Protein AF-A0A934RAM1-F1 (afdb_monomer_lite)

Structure (mmCIF, N/CA/C/O backbone):
data_AF-A0A934RAM1-F1
#
_entry.id   AF-A0A934RAM1-F1
#
loop_
_atom_site.group_PDB
_atom_site.id
_atom_site.type_symbol
_atom_site.label_atom_id
_atom_site.label_alt_id
_atom_site.label_comp_id
_atom_site.label_asym_id
_atom_site.label_entity_id
_atom_site.label_seq_id
_atom_site.pdbx_PDB_ins_code
_atom_site.Cartn_x
_atom_site.Cartn_y
_atom_site.Cartn_z
_atom_site.occupancy
_atom_site.B_iso_or_equiv
_atom_site.auth_seq_id
_atom_site.auth_comp_id
_atom_site.auth_asym_id
_atom_site.auth_atom_id
_atom_site.pdbx_PDB_model_num
ATOM 1 N N . MET A 1 1 ? -44.080 8.598 -22.249 1.00 77.44 1 MET A N 1
ATOM 2 C CA . MET A 1 1 ? -43.408 7.390 -22.767 1.00 77.44 1 MET A CA 1
ATOM 3 C C . MET A 1 1 ? -43.349 6.325 -21.677 1.00 77.44 1 MET A C 1
ATOM 5 O O . MET A 1 1 ? -43.235 6.707 -20.521 1.00 77.44 1 MET A O 1
ATOM 9 N N . LYS A 1 2 ? -43.462 5.027 -21.995 1.00 89.00 2 LYS A N 1
ATOM 10 C CA . LYS A 1 2 ? -43.191 3.955 -21.018 1.00 89.00 2 LYS A CA 1
ATOM 11 C C . LYS A 1 2 ? -41.719 3.557 -21.148 1.00 89.00 2 LYS A C 1
ATOM 13 O O . LYS A 1 2 ? -41.373 2.913 -22.132 1.00 89.00 2 LYS A O 1
ATOM 18 N N . LEU A 1 3 ? -40.881 4.004 -20.212 1.00 95.38 3 LEU A N 1
ATOM 19 C CA . LEU A 1 3 ? -39.508 3.516 -20.063 1.00 95.38 3 LEU A CA 1
ATOM 20 C C . LEU A 1 3 ? -39.521 2.272 -19.183 1.00 95.38 3 LEU A C 1
ATOM 22 O O . LEU A 1 3 ? -40.264 2.210 -18.206 1.00 95.38 3 LEU A O 1
ATOM 26 N N . THR A 1 4 ? -38.695 1.297 -19.530 1.00 96.81 4 THR A N 1
ATOM 27 C CA . THR A 1 4 ? -38.404 0.142 -18.679 1.00 96.81 4 THR A CA 1
ATOM 28 C C . THR A 1 4 ? -37.020 0.302 -18.044 1.00 96.81 4 THR A C 1
ATOM 30 O O . THR A 1 4 ? -36.181 0.994 -18.618 1.00 96.81 4 THR A O 1
ATOM 33 N N . PRO A 1 5 ? -36.731 -0.356 -16.907 1.00 95.56 5 PRO A N 1
ATOM 34 C CA . PRO A 1 5 ? -35.404 -0.329 -16.282 1.00 95.56 5 PRO A CA 1
ATOM 35 C C . PRO A 1 5 ? -34.243 -0.715 -17.213 1.00 95.56 5 PRO A C 1
ATOM 37 O O . PRO A 1 5 ? -33.140 -0.220 -17.022 1.00 95.56 5 PRO A O 1
ATOM 40 N N . GLU A 1 6 ? -34.484 -1.544 -18.232 1.00 94.06 6 GLU A N 1
ATOM 41 C CA . GLU A 1 6 ? -33.468 -1.953 -19.220 1.00 94.06 6 GLU A CA 1
ATOM 42 C C . GLU A 1 6 ? -33.514 -1.154 -20.534 1.00 94.06 6 GLU A C 1
ATOM 44 O O . GLU A 1 6 ? -32.954 -1.569 -21.547 1.00 94.06 6 GLU A O 1
ATOM 49 N N . ASP A 1 7 ? -34.215 -0.017 -20.565 1.00 97.12 7 ASP A N 1
ATOM 50 C CA . ASP A 1 7 ? -34.306 0.781 -21.786 1.00 97.12 7 ASP A CA 1
ATOM 51 C C . ASP A 1 7 ? -32.941 1.424 -22.121 1.00 97.12 7 ASP A C 1
ATOM 53 O O . ASP A 1 7 ? -32.395 2.162 -21.291 1.00 97.12 7 ASP A O 1
ATOM 57 N N . PRO A 1 8 ? -32.390 1.215 -23.335 1.00 96.69 8 PRO A N 1
ATOM 58 C CA . PRO A 1 8 ? -31.089 1.763 -23.731 1.00 96.69 8 PRO A CA 1
ATOM 59 C C . PRO A 1 8 ? -31.047 3.298 -23.732 1.00 96.69 8 PRO A C 1
ATOM 61 O O . PRO A 1 8 ? -29.973 3.892 -23.752 1.00 96.69 8 PRO A O 1
ATOM 64 N N . ARG A 1 9 ? -32.195 3.980 -23.674 1.00 96.88 9 ARG A N 1
ATOM 65 C CA . ARG A 1 9 ? -32.235 5.441 -23.553 1.00 96.88 9 ARG A CA 1
ATOM 66 C C . ARG A 1 9 ? -31.764 5.944 -22.192 1.00 96.88 9 ARG A C 1
ATOM 68 O O . ARG A 1 9 ? -31.358 7.095 -22.106 1.00 96.88 9 ARG A O 1
ATOM 75 N N . LEU A 1 10 ? -31.764 5.111 -21.147 1.00 97.31 10 LEU A N 1
ATOM 76 C CA . LEU A 1 10 ? -31.239 5.500 -19.832 1.00 97.31 10 LEU A CA 1
ATOM 77 C C . LEU A 1 10 ? -29.715 5.684 -19.853 1.00 97.31 10 LEU A C 1
ATOM 79 O O . LEU A 1 10 ? -29.206 6.621 -19.240 1.00 97.31 10 LEU A O 1
ATOM 83 N N . SER A 1 11 ? -28.979 4.847 -20.591 1.00 96.69 11 SER A N 1
ATOM 84 C CA . SER A 1 11 ? -27.534 5.037 -20.767 1.00 96.69 11 SER A CA 1
ATOM 85 C C . SER A 1 11 ? -27.227 6.216 -21.691 1.00 96.69 11 SER A C 1
ATOM 87 O O . SER A 1 11 ? -26.375 7.033 -21.353 1.00 96.69 11 SER A O 1
ATOM 89 N N . ALA A 1 12 ? -27.965 6.369 -22.798 1.00 97.00 12 ALA A N 1
ATOM 90 C CA . ALA A 1 12 ? -27.842 7.531 -23.684 1.00 97.00 12 ALA A CA 1
ATOM 91 C C . ALA A 1 12 ? -28.129 8.854 -22.946 1.00 97.00 12 ALA A C 1
ATOM 93 O O . ALA A 1 12 ? -27.447 9.853 -23.168 1.00 97.00 12 ALA A O 1
ATOM 94 N N . TYR A 1 13 ? -29.097 8.854 -22.021 1.00 97.62 13 TYR A N 1
ATOM 95 C CA . TYR A 1 13 ? -29.382 9.988 -21.141 1.00 97.62 13 TYR A CA 1
ATOM 96 C C . TYR A 1 13 ? -28.170 10.341 -20.266 1.00 97.62 13 TYR A C 1
ATOM 98 O O . TYR A 1 13 ? -27.754 11.496 -20.242 1.00 97.62 13 TYR A O 1
ATOM 106 N N . LEU A 1 14 ? -27.555 9.354 -19.599 1.00 96.12 14 LEU A N 1
ATOM 107 C CA . LEU A 1 14 ? -26.382 9.578 -18.740 1.00 96.12 14 LEU A CA 1
ATOM 108 C C . LEU A 1 14 ? -25.133 10.022 -19.513 1.00 96.12 14 LEU A C 1
ATOM 110 O O . LEU A 1 14 ? -24.312 10.760 -18.973 1.00 96.12 14 LEU A O 1
ATOM 114 N N . LEU A 1 15 ? -24.991 9.586 -20.765 1.00 94.56 15 LEU A N 1
ATOM 115 C CA . LEU A 1 15 ? -23.905 9.994 -21.660 1.00 94.56 15 LEU A CA 1
ATOM 116 C C . LEU A 1 15 ? -24.145 11.366 -22.315 1.00 94.56 15 LEU A C 1
ATOM 118 O O . LEU A 1 15 ? -23.253 11.882 -22.983 1.00 94.56 15 LEU A O 1
ATOM 122 N N . GLY A 1 16 ? -25.323 11.972 -22.124 1.00 95.38 16 GLY A N 1
ATOM 123 C CA . GLY A 1 16 ? -25.682 13.249 -22.745 1.00 95.38 16 GLY A CA 1
ATOM 124 C C . GLY A 1 16 ? -25.934 13.151 -24.254 1.00 95.38 16 GLY A C 1
ATOM 125 O O . GLY A 1 16 ? -25.787 14.140 -24.966 1.00 95.38 16 GLY A O 1
ATOM 126 N N . GLU A 1 17 ? -26.293 11.966 -24.750 1.00 96.75 17 GLU A N 1
ATOM 127 C CA . GLU A 1 17 ? -26.522 11.696 -26.177 1.00 96.75 17 GLU A CA 1
ATOM 128 C C . GLU A 1 17 ? -27.968 11.976 -26.620 1.00 96.75 17 GLU A C 1
ATOM 130 O O . GLU A 1 17 ? -28.249 12.028 -27.819 1.00 96.75 17 GLU A O 1
ATOM 135 N N . LEU A 1 18 ? -28.895 12.157 -25.673 1.00 96.25 18 LEU A N 1
ATOM 136 C CA . LEU A 1 18 ? -30.297 12.453 -25.970 1.00 96.25 18 LEU A CA 1
ATOM 137 C C . LEU A 1 18 ? -30.520 13.925 -26.324 1.00 96.25 18 LEU A C 1
ATOM 139 O O . LEU A 1 18 ? -29.872 14.829 -25.791 1.00 96.25 18 LEU A O 1
ATOM 143 N N . SER A 1 19 ? -31.505 14.180 -27.187 1.00 96.25 19 SER A N 1
ATOM 144 C CA . SER A 1 19 ? -31.991 15.542 -27.408 1.00 96.25 19 SER A CA 1
ATOM 145 C C . SER A 1 19 ? -32.653 16.110 -26.143 1.00 96.25 19 SER A C 1
ATOM 147 O O . SER A 1 19 ? -33.093 15.370 -25.265 1.00 96.25 19 SER A O 1
ATOM 149 N N . ALA A 1 20 ? -32.774 17.439 -26.051 1.00 95.44 20 ALA A N 1
ATOM 150 C CA . ALA A 1 20 ? -33.379 18.094 -24.885 1.00 95.44 20 ALA A CA 1
ATOM 151 C C . ALA A 1 20 ? -34.827 17.636 -24.613 1.00 95.44 20 ALA A C 1
ATOM 153 O O . ALA A 1 20 ? -35.243 17.537 -23.460 1.00 95.44 20 ALA A O 1
ATOM 154 N N . GLU A 1 21 ? -35.590 17.333 -25.667 1.00 95.69 21 GLU A N 1
ATOM 155 C CA . GLU A 1 21 ? -36.968 16.847 -25.549 1.00 95.69 21 GLU A CA 1
ATOM 156 C C . GLU A 1 21 ? -37.016 15.409 -25.007 1.00 95.69 21 GLU A C 1
ATOM 158 O O . GLU A 1 21 ? -37.778 15.123 -24.083 1.00 95.69 21 GLU A O 1
ATOM 163 N N . GLU A 1 22 ? -36.147 14.525 -25.505 1.00 96.25 22 GLU A N 1
ATOM 164 C CA . GLU A 1 22 ? -36.024 13.141 -25.026 1.00 96.25 22 GLU A CA 1
ATOM 165 C C . GLU A 1 22 ? -35.488 13.076 -23.592 1.00 96.25 22 GLU A C 1
ATOM 167 O O . GLU A 1 22 ? -35.983 12.289 -22.785 1.00 96.25 22 GLU A O 1
ATOM 172 N N . ALA A 1 23 ? -34.529 13.934 -23.237 1.00 97.38 23 ALA A N 1
ATOM 173 C CA . ALA A 1 23 ? -34.029 14.041 -21.871 1.00 97.38 23 ALA A CA 1
ATOM 174 C C . ALA A 1 23 ? -35.146 14.451 -20.895 1.00 97.38 23 ALA A C 1
ATOM 176 O O . ALA A 1 23 ? -35.336 13.797 -19.871 1.00 97.38 23 ALA A O 1
ATOM 177 N N . ALA A 1 24 ? -35.971 15.438 -21.265 1.00 96.88 24 ALA A N 1
ATOM 178 C CA . ALA A 1 24 ? -37.132 15.844 -20.471 1.00 96.88 24 ALA A CA 1
ATOM 179 C C . ALA A 1 24 ? -38.217 14.749 -20.374 1.00 96.88 24 ALA A C 1
ATOM 181 O O . ALA A 1 24 ? -39.026 14.729 -19.441 1.00 96.88 24 ALA A O 1
ATOM 182 N N . GLU A 1 25 ? -38.293 13.829 -21.339 1.00 96.81 25 GLU A N 1
ATOM 183 C CA . GLU A 1 25 ? -39.133 12.632 -21.230 1.00 96.81 25 GLU A CA 1
ATOM 184 C C . GLU A 1 25 ? -38.569 11.598 -20.256 1.00 96.81 25 GLU A C 1
ATOM 186 O O . GLU A 1 25 ? -39.345 11.023 -19.485 1.00 96.81 25 GLU A O 1
ATOM 191 N N . VAL A 1 26 ? -37.249 11.393 -20.251 1.00 97.00 26 VAL A N 1
ATOM 192 C CA . VAL A 1 26 ? -36.571 10.535 -19.271 1.00 97.00 26 VAL A CA 1
ATOM 193 C C . VAL A 1 26 ? -36.745 11.092 -17.861 1.00 97.00 26 VAL A C 1
ATOM 195 O O . VAL A 1 26 ? -37.165 10.344 -16.982 1.00 97.00 26 VAL A O 1
ATOM 198 N N . ASP A 1 27 ? -36.566 12.398 -17.655 1.00 97.69 27 ASP A N 1
ATOM 199 C CA . ASP A 1 27 ? -36.774 13.053 -16.355 1.00 97.69 27 ASP A CA 1
ATOM 200 C C . ASP A 1 27 ? -38.189 12.815 -15.811 1.00 97.69 27 ASP A C 1
ATOM 202 O O . ASP A 1 27 ? -38.381 12.433 -14.653 1.00 97.69 27 ASP A O 1
ATOM 206 N N . ARG A 1 28 ? -39.205 12.979 -16.669 1.00 97.50 28 ARG A N 1
ATOM 207 C CA . ARG A 1 28 ? -40.608 12.726 -16.304 1.00 97.50 28 ARG A CA 1
ATOM 208 C C . ARG A 1 28 ? -40.858 11.260 -15.962 1.00 97.50 28 ARG A C 1
ATOM 210 O O . ARG A 1 28 ? -41.603 10.975 -15.028 1.00 97.50 28 ARG A O 1
ATOM 217 N N . ALA A 1 29 ? -40.252 10.334 -16.698 1.00 96.69 29 ALA A N 1
ATOM 218 C CA . ALA A 1 29 ? -40.384 8.906 -16.438 1.00 96.69 29 ALA A CA 1
ATOM 219 C C . ALA A 1 29 ? -39.661 8.474 -15.148 1.00 96.69 29 ALA A C 1
ATOM 221 O O . ALA A 1 29 ? -40.222 7.699 -14.381 1.00 96.69 29 ALA A O 1
ATOM 222 N N . VAL A 1 30 ? -38.480 9.026 -14.858 1.00 97.31 30 VAL A N 1
ATOM 223 C CA . VAL A 1 30 ? -37.731 8.806 -13.606 1.00 97.31 30 VAL A CA 1
ATOM 224 C C . VAL A 1 30 ? -38.500 9.344 -12.397 1.00 97.31 30 VAL A C 1
ATOM 226 O O . VAL A 1 30 ? -38.507 8.718 -11.337 1.00 97.31 30 VAL A O 1
ATOM 229 N N . ALA A 1 31 ? -39.171 10.491 -12.546 1.00 96.94 31 ALA A N 1
ATOM 230 C CA . ALA A 1 31 ? -40.018 11.055 -11.498 1.00 96.94 31 ALA A CA 1
ATOM 231 C C . ALA A 1 31 ? -41.284 10.216 -11.246 1.00 96.94 31 ALA A C 1
ATOM 233 O O . ALA A 1 31 ? -41.740 10.120 -10.107 1.00 96.94 31 ALA A O 1
ATOM 234 N N . ALA A 1 32 ? -41.848 9.618 -12.298 1.00 96.69 32 ALA A N 1
ATOM 235 C CA . ALA A 1 32 ? -43.084 8.844 -12.223 1.00 96.69 32 ALA A CA 1
ATOM 236 C C . ALA A 1 32 ? -42.879 7.380 -11.791 1.00 96.69 32 ALA A C 1
ATOM 238 O O . ALA A 1 32 ? -43.788 6.807 -11.190 1.00 96.69 32 ALA A O 1
ATOM 239 N N . ASP A 1 33 ? -41.723 6.773 -12.084 1.00 97.69 33 ASP A N 1
ATOM 240 C CA . ASP A 1 33 ? -41.454 5.353 -11.830 1.00 97.69 33 ASP A CA 1
ATOM 241 C C . ASP A 1 33 ? -40.194 5.134 -10.958 1.00 97.69 33 ASP A C 1
ATOM 243 O O . ASP A 1 33 ? -39.059 5.325 -11.417 1.00 97.69 33 ASP A O 1
ATOM 247 N N . PRO A 1 34 ? -40.359 4.666 -9.702 1.00 96.31 34 PRO A N 1
ATOM 248 C CA . PRO A 1 34 ? -39.243 4.339 -8.821 1.00 96.31 34 PRO A CA 1
ATOM 249 C C . PRO A 1 34 ? -38.274 3.292 -9.382 1.00 96.31 34 PRO A C 1
ATOM 251 O O . PRO A 1 34 ? -37.088 3.363 -9.061 1.00 96.31 34 PRO A O 1
ATOM 254 N N . ALA A 1 35 ? -38.736 2.337 -10.196 1.00 93.81 35 ALA A N 1
ATOM 255 C CA . ALA A 1 35 ? -37.885 1.283 -10.751 1.00 93.81 35 ALA A CA 1
ATOM 256 C C . ALA A 1 35 ? -36.916 1.841 -11.803 1.00 93.81 35 ALA A C 1
ATOM 258 O O . ALA A 1 35 ? -35.730 1.507 -11.802 1.00 93.81 35 ALA A O 1
ATOM 259 N N . VAL A 1 36 ? -37.394 2.762 -12.644 1.00 96.62 36 VAL A N 1
ATOM 260 C CA . VAL A 1 36 ? -36.560 3.481 -13.621 1.00 96.62 36 VAL A CA 1
ATOM 261 C C . VAL A 1 36 ? -35.509 4.334 -12.904 1.00 96.62 36 VAL A C 1
ATOM 263 O O . VAL A 1 36 ? -34.343 4.339 -13.296 1.00 96.62 36 VAL A O 1
ATOM 266 N N . ARG A 1 37 ? -35.881 4.988 -11.795 1.00 97.88 37 ARG A N 1
ATOM 267 C CA . ARG A 1 37 ? -34.944 5.754 -10.957 1.00 97.88 37 ARG A CA 1
ATOM 268 C C . ARG A 1 37 ? -33.842 4.889 -10.338 1.00 97.88 37 ARG A C 1
ATOM 270 O O . ARG A 1 37 ? -32.698 5.330 -10.265 1.00 97.88 37 ARG A O 1
ATOM 277 N N . VAL A 1 38 ? -34.171 3.682 -9.870 1.00 94.06 38 VAL A N 1
ATOM 278 C CA . VAL A 1 38 ? -33.172 2.746 -9.321 1.00 94.06 38 VAL A CA 1
ATOM 279 C C . VAL A 1 38 ? -32.178 2.331 -10.404 1.00 94.06 38 VAL A C 1
ATOM 281 O O . VAL A 1 38 ? -30.979 2.472 -10.180 1.00 94.06 38 VAL A O 1
ATOM 284 N N . SER A 1 39 ? -32.660 1.930 -11.584 1.00 94.56 39 SER A N 1
ATOM 285 C CA . SER A 1 39 ? -31.788 1.559 -12.710 1.00 94.56 39 SER A CA 1
ATOM 286 C C . SER A 1 39 ? -30.854 2.702 -13.130 1.00 94.56 39 SER A C 1
ATOM 288 O O . SER A 1 39 ? -29.646 2.510 -13.265 1.00 94.56 39 SER A O 1
ATOM 290 N N . LEU A 1 40 ? -31.377 3.930 -13.241 1.00 97.06 40 LEU A N 1
ATOM 291 C CA . LEU A 1 40 ? -30.567 5.101 -13.587 1.00 97.06 40 LEU A CA 1
ATOM 292 C C . LEU A 1 40 ? -29.448 5.362 -12.560 1.00 97.06 40 LEU A C 1
ATOM 294 O O . LEU A 1 40 ? -28.313 5.648 -12.939 1.00 97.06 40 LEU A O 1
ATOM 298 N N . ASN A 1 41 ? -29.744 5.212 -11.263 1.00 94.62 41 ASN A N 1
ATOM 299 C CA . ASN A 1 41 ? -28.749 5.347 -10.196 1.00 94.62 41 ASN A CA 1
ATOM 300 C C . ASN A 1 41 ? -27.672 4.253 -10.259 1.00 94.62 41 ASN A C 1
ATOM 302 O O . ASN A 1 41 ? -26.506 4.523 -9.967 1.00 94.62 41 ASN A O 1
ATOM 306 N N . GLU A 1 42 ? -28.039 3.017 -10.602 1.00 92.88 42 GLU A N 1
ATOM 307 C CA . GLU A 1 42 ? -27.087 1.914 -10.773 1.00 92.88 42 GLU A CA 1
ATOM 308 C C . GLU A 1 42 ? -26.168 2.156 -11.972 1.00 92.88 42 GLU A C 1
ATOM 310 O O . GLU A 1 42 ? -24.946 2.108 -11.815 1.00 92.88 42 GLU A O 1
ATOM 315 N N . LEU A 1 43 ? -26.729 2.533 -13.125 1.00 94.75 43 LEU A N 1
ATOM 316 C CA . LEU A 1 43 ? -25.954 2.900 -14.313 1.00 94.75 43 LEU A CA 1
ATOM 317 C C . LEU A 1 43 ? -24.994 4.065 -14.029 1.00 94.75 43 LEU A C 1
ATOM 319 O O . LEU A 1 43 ? -23.824 4.007 -14.414 1.00 94.75 43 LEU A O 1
ATOM 323 N N . GLN A 1 44 ? -25.440 5.085 -13.289 1.00 95.25 44 GLN A N 1
ATOM 324 C CA . GLN A 1 44 ? -24.588 6.208 -12.893 1.00 95.25 44 GLN A CA 1
ATOM 325 C C . GLN A 1 44 ? -23.432 5.763 -11.982 1.00 95.25 44 GLN A C 1
ATOM 327 O O . GLN A 1 44 ? -22.296 6.205 -12.165 1.00 95.25 44 GLN A O 1
ATOM 332 N N . LYS A 1 45 ? -23.680 4.864 -11.019 1.00 87.06 45 LYS A N 1
ATOM 333 C CA . LYS A 1 45 ? -22.622 4.287 -10.169 1.00 87.06 45 LYS A CA 1
ATOM 334 C C . LYS A 1 45 ? -21.605 3.503 -10.995 1.00 87.06 45 LYS A C 1
ATOM 336 O O . LYS A 1 45 ? -20.406 3.688 -10.791 1.00 87.06 45 LYS A O 1
ATOM 341 N N . THR A 1 46 ? -22.060 2.678 -11.938 1.00 90.69 46 THR A N 1
ATOM 342 C CA . THR A 1 46 ? -21.178 1.920 -12.836 1.00 90.69 46 THR A CA 1
ATOM 343 C C . THR A 1 46 ? -20.335 2.850 -13.706 1.00 90.69 46 THR A C 1
ATOM 345 O O . THR A 1 46 ? -19.127 2.648 -13.803 1.00 90.69 46 THR A O 1
ATOM 348 N N . MET A 1 47 ? -20.922 3.903 -14.285 1.00 87.06 47 MET A N 1
ATOM 349 C CA . MET A 1 47 ? -20.171 4.892 -15.067 1.00 87.06 47 MET A CA 1
ATOM 350 C C . MET A 1 47 ? -19.137 5.640 -14.221 1.00 87.06 47 MET A C 1
ATOM 352 O O . MET A 1 47 ? -18.009 5.825 -14.668 1.00 87.06 47 MET A O 1
ATOM 356 N N . ASN A 1 48 ? -19.476 6.028 -12.989 1.00 80.62 48 ASN A N 1
ATOM 357 C CA . ASN A 1 48 ? -18.530 6.673 -12.075 1.00 80.62 48 ASN A CA 1
ATOM 358 C C . ASN A 1 48 ? -17.371 5.744 -11.695 1.00 80.62 48 ASN A C 1
ATOM 360 O O . ASN A 1 48 ? -16.223 6.180 -11.653 1.00 80.62 48 ASN A O 1
ATOM 364 N N . PHE A 1 49 ? -17.661 4.464 -11.452 1.00 84.06 49 PHE A N 1
ATOM 365 C CA . PHE A 1 49 ? -16.642 3.452 -11.191 1.00 84.06 49 PHE A CA 1
ATOM 366 C C . PHE A 1 49 ? -15.710 3.274 -12.395 1.00 84.06 49 PHE A C 1
ATOM 368 O O . PHE A 1 49 ? -14.495 3.376 -12.247 1.00 84.06 49 PHE A O 1
ATOM 375 N N . LEU A 1 50 ? -16.266 3.089 -13.598 1.00 81.38 50 LEU A N 1
ATOM 376 C CA . LEU A 1 50 ? -15.480 2.954 -14.827 1.00 81.38 50 LEU A CA 1
ATOM 377 C C . LEU A 1 50 ? -14.635 4.200 -15.100 1.00 81.38 50 LEU A C 1
ATOM 379 O O . LEU A 1 50 ? -13.465 4.064 -15.436 1.00 81.38 50 LEU A O 1
ATOM 383 N N . SER A 1 51 ? -15.181 5.399 -14.895 1.00 77.75 51 SER A N 1
ATOM 384 C CA . SER A 1 51 ? -14.426 6.651 -15.008 1.00 77.75 51 SER A CA 1
ATOM 385 C C . SER A 1 51 ? -13.303 6.752 -13.975 1.00 77.75 51 SER A C 1
ATOM 387 O O . SER A 1 51 ? -12.243 7.267 -14.301 1.00 77.75 51 SER A O 1
ATOM 389 N N . GLY A 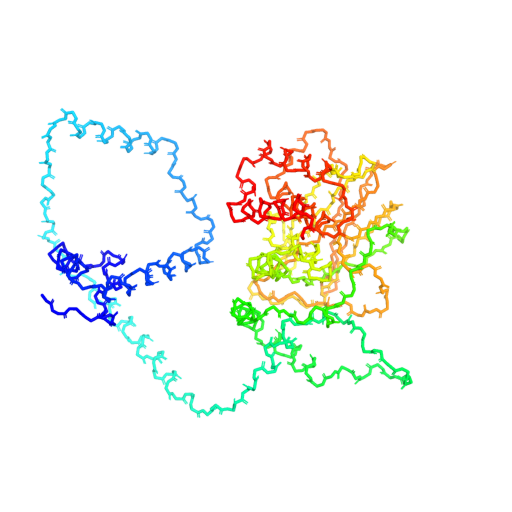1 52 ? -13.484 6.235 -12.757 1.00 71.94 52 GLY A N 1
ATOM 390 C CA . GLY A 1 52 ? -12.424 6.194 -11.745 1.00 71.94 52 GLY A CA 1
ATOM 391 C C . GLY A 1 52 ? -11.321 5.172 -12.042 1.00 71.94 52 GLY A C 1
ATOM 392 O O . GLY A 1 52 ? -10.163 5.404 -11.707 1.00 71.94 52 GLY A O 1
ATOM 393 N N . VAL A 1 53 ? -11.668 4.049 -12.678 1.00 72.94 53 VAL A N 1
ATOM 394 C CA . VAL A 1 53 ? -10.724 2.969 -13.015 1.00 72.94 53 VAL A CA 1
ATOM 395 C C . VAL A 1 53 ? -9.982 3.242 -14.326 1.00 72.94 53 VAL A C 1
ATOM 397 O O . VAL A 1 53 ? -8.776 3.020 -14.410 1.00 72.94 53 VAL A O 1
ATOM 400 N N . LEU A 1 54 ? -10.694 3.706 -15.357 1.00 75.44 54 LEU A N 1
ATOM 401 C CA . LEU A 1 54 ? -10.155 3.955 -16.699 1.00 75.44 54 LEU A CA 1
ATOM 402 C C . LEU A 1 54 ? -9.637 5.386 -16.860 1.00 75.44 54 LEU A C 1
ATOM 404 O O . LEU A 1 54 ? -8.679 5.617 -17.596 1.00 75.44 54 LEU A O 1
ATOM 408 N N . GLY A 1 55 ? -10.239 6.344 -16.155 1.00 54.66 55 GLY A N 1
ATOM 409 C CA . GLY A 1 55 ? -9.716 7.694 -16.021 1.00 54.66 55 GLY A CA 1
ATOM 410 C C . GLY A 1 55 ? -8.604 7.716 -14.981 1.00 54.66 55 GLY A C 1
ATOM 411 O O . GLY A 1 55 ? -8.794 8.197 -13.866 1.00 54.66 55 GLY A O 1
ATOM 412 N N . GLY A 1 56 ? -7.411 7.232 -15.353 1.00 53.25 56 GLY A N 1
ATOM 413 C CA . GLY A 1 56 ? -6.176 7.643 -14.672 1.00 53.25 56 GLY A CA 1
ATOM 414 C C . GLY A 1 56 ? -6.139 9.175 -14.549 1.00 53.25 56 GLY A C 1
ATOM 415 O O . GLY A 1 56 ? -6.839 9.831 -15.318 1.00 53.25 56 GLY A O 1
ATOM 416 N N . PRO A 1 57 ? -5.377 9.766 -13.606 1.00 46.03 57 PRO A N 1
ATOM 417 C CA . PRO A 1 57 ? -5.537 11.153 -13.165 1.00 46.03 57 PRO A CA 1
ATOM 418 C C . PRO A 1 57 ? -5.480 12.145 -14.332 1.00 46.03 57 PRO A C 1
ATOM 420 O O . PRO A 1 57 ? -4.447 12.706 -14.669 1.00 46.03 57 PRO A O 1
ATOM 423 N N . THR A 1 58 ? -6.641 12.386 -14.920 1.00 49.88 58 THR A N 1
ATOM 424 C CA . THR A 1 58 ? -6.965 13.515 -15.771 1.00 49.88 58 THR A CA 1
ATOM 425 C C . THR A 1 58 ? -7.919 14.362 -14.953 1.00 49.88 58 THR A C 1
ATOM 427 O O . THR A 1 58 ? -8.997 14.765 -15.369 1.00 49.88 58 THR A O 1
ATOM 430 N N . GLU A 1 59 ? -7.450 14.723 -13.759 1.00 49.59 59 GLU A N 1
ATOM 431 C CA . GLU A 1 59 ? -7.609 16.107 -13.366 1.00 49.59 59 GLU A CA 1
ATOM 432 C C . GLU A 1 59 ? -6.813 16.953 -14.375 1.00 49.59 59 GLU A C 1
ATOM 434 O O . GLU A 1 59 ? -5.776 17.528 -14.049 1.00 49.59 59 GLU A O 1
ATOM 439 N N . GLU A 1 60 ? -7.338 17.126 -15.591 1.00 54.28 60 GLU A N 1
ATOM 440 C CA . GLU A 1 60 ? -7.233 18.433 -16.233 1.00 54.28 60 GLU A CA 1
ATOM 441 C C . GLU A 1 60 ? -8.069 19.387 -15.376 1.00 54.28 60 GLU A C 1
ATOM 443 O O . GLU A 1 60 ? -9.179 19.811 -15.691 1.00 54.28 60 GLU A O 1
ATOM 448 N N . LYS A 1 61 ? -7.534 19.673 -14.187 1.00 60.88 61 LYS A N 1
ATOM 449 C CA . LYS A 1 61 ? -7.943 20.773 -13.345 1.00 60.88 61 LYS A CA 1
ATOM 450 C C . LYS A 1 61 ? -7.829 21.982 -14.252 1.00 60.88 61 LYS A C 1
ATOM 452 O O . LYS A 1 61 ? -6.711 22.374 -14.582 1.00 60.88 61 LYS A O 1
ATOM 457 N N . LEU A 1 62 ? -8.975 22.560 -14.627 1.00 64.06 62 LEU A N 1
ATOM 458 C CA . LEU A 1 62 ? -9.031 23.872 -15.263 1.00 64.06 62 LEU A CA 1
ATOM 459 C C . LEU A 1 62 ? -7.964 24.746 -14.609 1.00 64.06 62 LEU A C 1
ATOM 461 O O . LEU A 1 62 ? -7.916 24.848 -13.369 1.00 64.06 62 LEU A O 1
ATOM 465 N N . LEU A 1 63 ? -7.082 25.320 -15.425 1.00 78.88 63 LEU A N 1
ATOM 466 C CA . LEU A 1 63 ? -6.036 26.201 -14.927 1.00 78.88 63 LEU A CA 1
ATOM 467 C C . LEU A 1 63 ? -6.697 27.296 -14.076 1.00 78.88 63 LEU A C 1
ATOM 469 O O . LEU A 1 63 ? -7.840 27.677 -14.356 1.00 78.88 63 LEU A O 1
ATOM 473 N N . PRO A 1 64 ? -6.024 27.836 -13.047 1.00 77.50 64 PRO A N 1
ATOM 474 C CA . PRO A 1 64 ? -6.604 28.882 -12.204 1.00 77.50 64 PRO A CA 1
ATOM 475 C C . PRO A 1 64 ? -7.247 30.028 -13.009 1.00 77.50 64 PRO A C 1
ATOM 477 O O . PRO A 1 64 ? -8.353 30.459 -12.691 1.00 77.50 64 PRO A O 1
ATOM 480 N N . ALA A 1 65 ? -6.626 30.425 -14.127 1.00 76.56 65 ALA A N 1
ATOM 481 C CA . ALA A 1 65 ? -7.160 31.426 -15.052 1.00 76.56 65 ALA A CA 1
ATOM 482 C C . ALA A 1 65 ? -8.466 30.995 -15.751 1.00 76.56 65 ALA A C 1
ATOM 484 O O . ALA A 1 65 ? -9.380 31.803 -15.896 1.00 76.56 65 ALA A O 1
ATOM 485 N N . GLN A 1 66 ? -8.592 29.724 -16.142 1.00 78.12 66 GLN A N 1
ATOM 486 C CA . GLN A 1 66 ? -9.815 29.185 -16.745 1.00 78.12 66 GLN A CA 1
ATOM 487 C C . GLN A 1 66 ? -10.954 29.119 -15.722 1.00 78.12 66 GLN A C 1
ATOM 489 O O . GLN A 1 66 ? -12.079 29.492 -16.042 1.00 78.12 66 GLN A O 1
ATOM 494 N N . ARG A 1 67 ? -10.670 28.743 -14.466 1.00 86.44 67 ARG A N 1
ATOM 495 C CA . ARG A 1 67 ? -11.679 28.797 -13.389 1.00 86.44 67 ARG A CA 1
ATOM 496 C C . ARG A 1 67 ? -12.161 30.219 -13.153 1.00 86.44 67 ARG A C 1
ATOM 498 O O . ARG A 1 67 ? -13.356 30.451 -13.010 1.00 86.44 67 ARG A O 1
ATOM 505 N N . GLN A 1 68 ? -11.239 31.176 -13.139 1.00 83.06 68 GLN A N 1
ATOM 506 C CA . GLN A 1 68 ? -11.573 32.579 -12.935 1.00 83.06 68 GLN A CA 1
ATOM 507 C C . GLN A 1 68 ? -12.369 33.158 -14.115 1.00 83.06 68 GLN A C 1
ATOM 509 O O . GLN A 1 68 ? -13.274 33.959 -13.895 1.00 83.06 68 GLN A O 1
ATOM 514 N N . ALA A 1 69 ? -12.096 32.706 -15.343 1.00 85.56 69 ALA A N 1
ATOM 515 C CA . ALA A 1 69 ? -12.882 33.051 -16.525 1.00 85.56 69 ALA A CA 1
ATOM 516 C C . ALA A 1 69 ? -14.315 32.495 -16.452 1.00 85.56 69 ALA A C 1
ATOM 518 O O . ALA A 1 69 ? -15.258 33.239 -16.704 1.00 85.56 69 ALA A O 1
ATOM 519 N N . VAL A 1 70 ? -14.492 31.236 -16.035 1.00 86.56 70 VAL A N 1
ATOM 520 C CA . VAL A 1 70 ? -15.822 30.628 -15.838 1.00 86.56 70 VAL A CA 1
ATOM 521 C C . VAL A 1 70 ? -16.599 31.341 -14.727 1.00 86.56 70 VAL A C 1
ATOM 523 O O . VAL A 1 70 ? -17.766 31.675 -14.909 1.00 86.56 70 VAL A O 1
ATOM 526 N N . LEU A 1 71 ? -15.949 31.646 -13.598 1.00 85.56 71 LEU A N 1
ATOM 527 C CA . LEU A 1 71 ? -16.575 32.385 -12.495 1.00 85.56 71 LEU A CA 1
ATOM 528 C C . LEU A 1 71 ? -16.977 33.809 -12.897 1.00 85.56 71 LEU A C 1
ATOM 530 O O . LEU A 1 71 ? -18.016 34.294 -12.456 1.00 85.56 71 LEU A O 1
ATOM 534 N N . ARG A 1 72 ? -16.166 34.485 -13.721 1.00 85.81 72 ARG A N 1
ATOM 535 C CA . ARG A 1 72 ? -16.502 35.811 -14.251 1.00 85.81 72 ARG A CA 1
ATOM 536 C C . ARG A 1 72 ? -17.686 35.728 -15.217 1.00 85.81 72 ARG A C 1
ATOM 538 O O . ARG A 1 72 ? -18.641 36.466 -15.031 1.00 85.81 72 ARG A O 1
ATOM 545 N N . ALA A 1 73 ? -17.673 34.776 -16.150 1.00 81.25 73 ALA A N 1
ATOM 546 C CA . ALA A 1 73 ? -18.775 34.573 -17.089 1.00 81.25 73 ALA A CA 1
ATOM 547 C C . ALA A 1 73 ? -20.111 34.264 -16.385 1.00 81.25 73 ALA A C 1
ATOM 549 O O . ALA A 1 73 ? -21.151 34.739 -16.828 1.00 81.25 73 ALA A O 1
ATOM 550 N N . GLY A 1 74 ? -20.085 33.518 -15.273 1.00 80.00 74 GLY A N 1
ATOM 551 C CA . GLY A 1 74 ? -21.276 33.274 -14.452 1.00 80.00 74 GLY A CA 1
ATOM 552 C C . GLY A 1 74 ? -21.832 34.546 -13.801 1.00 80.00 74 GLY A C 1
ATOM 553 O O . GLY A 1 74 ? -23.030 34.791 -13.873 1.00 80.00 74 GLY A O 1
ATOM 554 N N . ARG A 1 75 ? -20.966 35.395 -13.231 1.00 82.06 75 ARG A N 1
ATOM 555 C CA . ARG A 1 75 ? -21.386 36.676 -12.628 1.00 82.06 75 ARG A CA 1
ATOM 556 C C . ARG A 1 75 ? -21.944 37.648 -13.663 1.00 82.06 75 ARG A C 1
ATOM 558 O O . ARG A 1 75 ? -22.974 38.265 -13.426 1.00 82.06 75 ARG A O 1
ATOM 565 N N . ASP A 1 76 ? -21.294 37.731 -14.820 1.00 75.69 76 ASP A N 1
ATOM 566 C CA . ASP A 1 76 ? -21.729 38.607 -15.908 1.00 75.69 76 ASP A CA 1
ATOM 567 C C . ASP A 1 76 ? -23.098 38.171 -16.478 1.00 75.69 76 ASP A C 1
ATOM 569 O O . ASP A 1 76 ? -23.862 39.005 -16.966 1.00 75.69 76 ASP A O 1
ATOM 573 N N . ALA A 1 77 ? -23.434 36.875 -16.404 1.00 70.31 77 ALA A N 1
ATOM 574 C CA . ALA A 1 77 ? -24.735 36.347 -16.820 1.00 70.31 77 ALA A CA 1
ATOM 575 C C . ALA A 1 77 ? -25.864 36.682 -15.826 1.00 70.31 77 ALA A C 1
ATOM 577 O O . ALA A 1 77 ? -26.962 37.036 -16.265 1.00 70.31 77 ALA A O 1
ATOM 578 N N . ASP A 1 78 ? -25.587 36.625 -14.518 1.00 72.00 78 ASP A N 1
ATOM 579 C CA . ASP A 1 78 ? -26.547 36.983 -13.465 1.00 72.00 78 ASP A CA 1
ATOM 580 C C . ASP A 1 78 ? -26.848 38.493 -13.459 1.00 72.00 78 ASP A C 1
ATOM 582 O O . ASP A 1 78 ? -28.012 38.895 -13.395 1.00 72.00 78 ASP A O 1
ATOM 586 N N . ASP A 1 79 ? -25.822 39.336 -13.620 1.00 69.88 79 ASP A N 1
ATOM 587 C CA . ASP A 1 79 ? -25.977 40.799 -13.620 1.00 69.88 79 ASP A CA 1
ATOM 588 C C . ASP A 1 79 ? -26.694 41.325 -14.875 1.00 69.88 79 ASP A C 1
ATOM 590 O O . ASP A 1 79 ? -27.365 42.360 -14.837 1.00 69.88 79 ASP A O 1
ATOM 594 N N . ALA A 1 80 ? -26.590 40.619 -16.004 1.00 62.16 80 ALA A N 1
ATOM 595 C CA . ALA A 1 80 ? -27.224 41.041 -17.249 1.00 62.16 80 ALA A CA 1
ATOM 596 C C . ALA A 1 80 ? -28.716 40.674 -17.340 1.00 62.16 80 ALA A C 1
ATOM 598 O O . ALA A 1 80 ? -29.377 41.111 -18.287 1.00 62.16 80 ALA A O 1
ATOM 599 N N . GLY A 1 81 ? -29.250 39.847 -16.424 1.00 56.19 81 GLY A N 1
ATOM 600 C CA . GLY A 1 81 ? -30.636 39.349 -16.467 1.00 56.19 81 GLY A CA 1
ATOM 601 C C . GLY A 1 81 ? -31.014 38.681 -17.797 1.00 56.19 81 GLY A C 1
ATOM 602 O O . GLY A 1 81 ? -32.192 38.557 -18.140 1.00 56.19 81 GLY A O 1
ATOM 603 N N . LYS A 1 82 ? -30.014 38.308 -18.601 1.00 50.88 82 LYS A N 1
ATOM 604 C CA . LYS A 1 82 ? -30.192 37.959 -20.003 1.00 50.88 82 LYS A CA 1
ATOM 605 C C . LYS A 1 82 ? -30.186 36.447 -20.113 1.00 50.88 82 LYS A C 1
ATOM 607 O O . LYS A 1 82 ? -29.147 35.826 -20.312 1.00 50.88 82 LYS A O 1
ATOM 612 N N . VAL A 1 83 ? -31.374 35.862 -20.003 1.00 52.66 83 VAL A N 1
ATOM 613 C CA . VAL A 1 83 ? -31.617 34.491 -20.454 1.00 52.66 83 VAL A CA 1
ATOM 614 C C . VAL A 1 83 ? -31.366 34.477 -21.960 1.00 52.66 83 VAL A C 1
ATOM 616 O O . VAL A 1 83 ? -32.193 34.934 -22.748 1.00 52.66 83 VAL A O 1
ATOM 619 N N . VAL A 1 84 ? -30.179 34.037 -22.370 1.00 46.50 84 VAL A N 1
ATOM 620 C CA . VAL A 1 84 ? -29.887 33.804 -23.782 1.00 46.50 84 VAL A CA 1
ATOM 621 C C . VAL A 1 84 ? -30.430 32.421 -24.111 1.00 46.50 84 VAL A C 1
ATOM 623 O O . VAL A 1 84 ? -29.844 31.411 -23.726 1.00 46.50 84 VAL A O 1
ATOM 626 N N . GLU A 1 85 ? -31.568 32.369 -24.805 1.00 40.78 85 GLU A N 1
ATOM 627 C CA . GLU A 1 85 ? -32.003 31.142 -25.467 1.00 40.78 85 GLU A CA 1
ATOM 628 C C . GLU A 1 85 ? -30.905 30.708 -26.441 1.00 40.78 85 GLU A C 1
ATOM 630 O O . GLU A 1 85 ? -30.576 31.414 -27.401 1.00 40.78 85 GLU A O 1
ATOM 635 N N . PHE A 1 86 ? -30.314 29.541 -26.190 1.00 36.25 86 PHE A N 1
ATOM 636 C CA . PHE A 1 86 ? -29.418 28.917 -27.148 1.00 36.25 86 PHE A CA 1
ATOM 637 C C . PHE A 1 86 ? -30.239 28.529 -28.376 1.00 36.25 86 PHE A C 1
ATOM 639 O O . PHE A 1 86 ? -30.957 27.529 -28.381 1.00 36.25 86 PHE A O 1
ATOM 646 N N . VAL A 1 87 ? -30.138 29.335 -29.433 1.00 36.06 87 VAL A N 1
ATOM 647 C CA . VAL A 1 87 ? -30.687 28.992 -30.742 1.00 36.06 87 VAL A CA 1
ATOM 648 C C . VAL A 1 87 ? -30.003 27.707 -31.199 1.00 36.06 87 VAL A C 1
ATOM 650 O O . VAL A 1 87 ? -28.826 27.697 -31.557 1.00 36.06 87 VAL A O 1
ATOM 653 N N . SER A 1 88 ? -30.766 26.615 -31.145 1.00 39.91 88 SER A N 1
ATOM 654 C CA . SER A 1 88 ? -30.417 25.293 -31.651 1.00 39.91 88 SER A CA 1
ATOM 655 C C . SER A 1 88 ? -29.753 25.408 -33.023 1.00 39.91 88 SER A C 1
ATOM 657 O O . SER A 1 88 ? -30.363 25.859 -33.998 1.00 39.91 88 SER A O 1
ATOM 659 N N . ALA A 1 89 ? -28.491 24.985 -33.101 1.00 42.25 89 ALA A N 1
ATOM 660 C CA . ALA A 1 89 ? -27.732 24.879 -34.336 1.00 42.25 89 ALA A CA 1
ATOM 661 C C . ALA A 1 89 ? -28.264 23.712 -35.189 1.00 42.25 89 ALA A C 1
ATOM 663 O O . ALA A 1 89 ? -27.614 22.688 -35.384 1.00 42.25 89 ALA A O 1
ATOM 664 N N . LYS A 1 90 ? -29.463 23.877 -35.754 1.00 46.88 90 LYS A N 1
ATOM 665 C CA . LYS A 1 90 ? -29.929 23.119 -36.918 1.00 46.88 90 LYS A CA 1
ATOM 666 C C . LYS A 1 90 ? -29.141 23.589 -38.142 1.00 46.88 90 LYS A C 1
ATOM 668 O O . LYS A 1 90 ? -29.616 24.443 -38.887 1.00 46.88 90 LYS A O 1
ATOM 673 N N . LYS A 1 91 ? -27.944 23.040 -38.370 1.00 44.81 91 LYS A N 1
ATOM 674 C CA . LYS A 1 91 ? -27.353 22.914 -39.717 1.00 44.81 91 LYS A CA 1
ATOM 675 C C . LYS A 1 91 ? -26.125 21.998 -39.717 1.00 44.81 91 LYS A C 1
ATOM 677 O O . LYS A 1 91 ? -25.150 22.255 -39.028 1.00 44.81 91 LYS A O 1
ATOM 682 N N . SER A 1 92 ? -26.184 21.004 -40.610 1.00 40.69 92 SER A N 1
ATOM 683 C CA . SER A 1 92 ? -25.109 20.095 -41.046 1.00 40.69 92 SER A CA 1
ATOM 684 C C . SER A 1 92 ? -24.926 18.773 -40.282 1.00 40.69 92 SER A C 1
ATOM 686 O O . SER A 1 92 ? -23.849 18.449 -39.791 1.00 40.69 92 SER A O 1
ATOM 688 N N . ILE A 1 93 ? -25.962 17.929 -40.298 1.00 48.84 93 ILE A N 1
ATOM 689 C CA . ILE A 1 93 ? -25.810 16.473 -40.148 1.00 48.84 93 ILE A CA 1
ATOM 690 C C . ILE A 1 93 ? -25.500 15.920 -41.544 1.00 48.84 93 ILE A C 1
ATOM 692 O O . ILE A 1 93 ? -26.435 15.666 -42.303 1.00 48.84 93 ILE A O 1
ATOM 696 N N . ARG A 1 94 ? -24.223 15.803 -41.944 1.00 48.97 94 ARG A N 1
ATOM 697 C CA . ARG A 1 94 ? -23.867 15.047 -43.168 1.00 48.97 94 ARG A CA 1
ATOM 698 C C . ARG A 1 94 ? -22.433 14.502 -43.342 1.00 48.97 94 ARG A C 1
ATOM 700 O O . ARG A 1 94 ? -22.171 14.026 -44.442 1.00 48.97 94 ARG A O 1
ATOM 707 N N . PRO A 1 95 ? -21.557 14.414 -42.315 1.00 47.09 95 PRO A N 1
ATOM 708 C CA . PRO A 1 95 ? -20.431 13.472 -42.412 1.00 47.09 95 PRO A CA 1
ATOM 709 C C . PRO A 1 95 ? -20.379 12.366 -41.339 1.00 47.09 95 PRO A C 1
ATOM 711 O O . PRO A 1 95 ? -19.515 11.506 -41.434 1.00 47.09 95 PRO A O 1
ATOM 714 N N . TRP A 1 96 ? -21.290 12.306 -40.355 1.00 45.59 96 TRP A N 1
ATOM 715 C CA . TRP A 1 96 ? -21.159 11.349 -39.232 1.00 45.59 96 TRP A CA 1
ATOM 716 C C . TRP A 1 96 ? -21.796 9.958 -39.445 1.00 45.59 96 TRP A C 1
ATOM 718 O O . TRP A 1 96 ? -21.669 9.072 -38.605 1.00 45.59 96 TRP A O 1
ATOM 728 N N . LEU A 1 97 ? -22.437 9.716 -40.594 1.00 47.03 97 LEU A N 1
ATOM 729 C CA . LEU A 1 97 ? -23.067 8.420 -40.899 1.00 47.03 97 LEU A CA 1
ATOM 730 C C . LEU A 1 97 ? -22.067 7.297 -41.233 1.00 47.03 97 LEU A C 1
ATOM 732 O O . LEU A 1 97 ? -22.445 6.130 -41.214 1.00 47.03 97 LEU A O 1
ATOM 736 N N . THR A 1 98 ? -20.794 7.607 -41.492 1.00 50.03 98 THR A N 1
ATOM 737 C CA . THR A 1 98 ? -19.757 6.585 -41.721 1.00 50.03 98 THR A CA 1
ATOM 738 C C . THR A 1 98 ? -19.172 6.013 -40.424 1.00 50.03 98 THR A C 1
ATOM 740 O O . THR A 1 98 ? -18.625 4.914 -40.454 1.00 50.03 98 THR A O 1
ATOM 743 N N . GLY A 1 99 ? -19.333 6.689 -39.278 1.00 49.72 99 GLY A N 1
ATOM 744 C CA . GLY A 1 99 ? -18.826 6.216 -37.980 1.00 49.72 99 GLY A CA 1
ATOM 745 C C . GLY A 1 99 ? -19.724 5.178 -37.293 1.00 49.72 99 GLY A C 1
ATOM 746 O O . GLY A 1 99 ? -19.230 4.210 -36.716 1.00 49.72 99 GLY A O 1
ATOM 747 N N . MET A 1 100 ? -21.049 5.320 -37.403 1.00 52.94 100 MET A N 1
ATOM 748 C CA . MET A 1 100 ? -21.999 4.439 -36.705 1.00 52.94 100 MET A CA 1
ATOM 749 C C . MET A 1 100 ? -22.051 3.005 -37.256 1.00 52.94 100 MET A C 1
ATOM 751 O O . MET A 1 100 ? -22.270 2.066 -36.492 1.00 52.94 100 MET A O 1
ATOM 755 N N . ALA A 1 101 ? -21.812 2.806 -38.557 1.00 47.62 101 ALA A N 1
ATOM 756 C CA . ALA A 1 101 ? -21.814 1.467 -39.153 1.00 47.62 101 ALA A CA 1
ATOM 757 C C . ALA A 1 101 ? -20.646 0.595 -38.648 1.00 47.62 101 ALA A C 1
ATOM 759 O O . ALA A 1 101 ? -20.805 -0.614 -38.483 1.00 47.62 101 ALA A O 1
ATOM 760 N N . ALA A 1 102 ? -19.496 1.204 -38.339 1.00 50.50 102 ALA A N 1
ATOM 761 C CA . ALA A 1 102 ? -18.337 0.495 -37.800 1.00 50.50 102 ALA A CA 1
ATOM 762 C C . ALA A 1 102 ? -18.547 0.074 -36.334 1.00 50.50 102 ALA A C 1
ATOM 764 O O . ALA A 1 102 ? -18.230 -1.055 -35.967 1.00 50.50 102 ALA A O 1
ATOM 765 N N . ALA A 1 103 ? -19.148 0.937 -35.509 1.00 51.31 103 ALA A N 1
ATOM 766 C CA . ALA A 1 103 ? -19.419 0.630 -34.104 1.00 51.31 103 ALA A CA 1
ATOM 767 C C . ALA A 1 103 ? -20.477 -0.478 -33.936 1.00 51.31 103 ALA A C 1
ATOM 769 O O . ALA A 1 103 ? -20.296 -1.387 -33.126 1.00 51.31 103 ALA A O 1
ATOM 770 N N . ALA A 1 104 ? -21.538 -0.462 -34.752 1.00 58.62 104 ALA A N 1
ATOM 771 C CA . ALA A 1 104 ? -22.560 -1.509 -34.737 1.00 58.62 104 ALA A CA 1
ATOM 772 C C . ALA A 1 104 ? -22.001 -2.877 -35.172 1.00 58.62 104 ALA A C 1
ATOM 774 O O . ALA A 1 104 ? -22.349 -3.895 -34.577 1.00 58.62 104 ALA A O 1
ATOM 775 N N . ALA A 1 105 ? -21.087 -2.910 -36.150 1.00 58.19 105 ALA A N 1
ATOM 776 C CA . ALA A 1 105 ? -20.425 -4.144 -36.575 1.00 58.19 105 ALA A CA 1
ATOM 777 C C . ALA A 1 105 ? -19.512 -4.732 -35.480 1.00 58.19 105 ALA A C 1
ATOM 779 O O . ALA A 1 105 ? -19.499 -5.947 -35.284 1.00 58.19 105 ALA A O 1
ATOM 780 N N . ILE A 1 106 ? -18.802 -3.884 -34.724 1.00 59.34 106 ILE A N 1
ATOM 781 C CA . ILE A 1 106 ? -17.948 -4.316 -33.604 1.00 59.34 106 ILE A CA 1
ATOM 782 C C . ILE A 1 106 ? -18.797 -4.845 -32.439 1.00 59.34 106 ILE A C 1
ATOM 784 O O . ILE A 1 106 ? -18.497 -5.909 -31.896 1.00 59.34 106 ILE A O 1
ATOM 788 N N . ALA A 1 107 ? -19.893 -4.163 -32.093 1.00 61.66 107 ALA A N 1
ATOM 789 C CA . ALA A 1 107 ? -20.813 -4.624 -31.053 1.00 61.66 107 ALA A CA 1
ATOM 790 C C . ALA A 1 107 ? -21.494 -5.953 -31.434 1.00 61.66 107 ALA A C 1
ATOM 792 O O . ALA A 1 107 ? -21.594 -6.859 -30.609 1.00 61.66 107 ALA A O 1
ATOM 793 N N . PHE A 1 108 ? -21.895 -6.114 -32.699 1.00 64.94 108 PHE A N 1
ATOM 794 C CA . PHE A 1 108 ? -22.515 -7.347 -33.189 1.00 64.94 108 PHE A CA 1
ATOM 795 C C . PHE A 1 108 ? -21.525 -8.526 -33.230 1.00 64.94 108 PHE A C 1
ATOM 797 O O . PHE A 1 108 ? -21.882 -9.645 -32.860 1.00 64.94 108 PHE A O 1
ATOM 804 N N . ALA A 1 109 ? -20.260 -8.279 -33.593 1.00 57.50 109 ALA A N 1
ATOM 805 C CA . ALA A 1 109 ? -19.196 -9.284 -33.540 1.00 57.50 109 ALA A CA 1
ATOM 806 C C . ALA A 1 109 ? -18.876 -9.724 -32.099 1.00 57.50 109 ALA A C 1
ATOM 808 O O . ALA A 1 109 ? -18.694 -10.916 -31.849 1.00 57.50 109 ALA A O 1
ATOM 809 N N . ALA A 1 110 ? -18.874 -8.792 -31.140 1.00 57.22 110 ALA A N 1
ATOM 810 C CA . ALA A 1 110 ? -18.673 -9.102 -29.724 1.00 57.22 110 ALA A CA 1
ATOM 811 C C . ALA A 1 110 ? -19.818 -9.953 -29.145 1.00 57.22 110 ALA A C 1
ATOM 813 O O . ALA A 1 110 ? -19.566 -10.898 -28.400 1.00 57.22 110 ALA A O 1
ATOM 814 N N . VAL A 1 111 ? -21.071 -9.679 -29.530 1.00 66.19 111 VAL A N 1
ATOM 815 C CA . VAL A 1 111 ? -22.237 -10.470 -29.097 1.00 66.19 111 VAL A CA 1
ATOM 816 C C . VAL A 1 111 ? -22.222 -11.878 -29.702 1.00 66.19 111 VAL A C 1
ATOM 818 O O . VAL A 1 111 ? -22.478 -12.844 -28.985 1.00 66.19 111 VAL A O 1
ATOM 821 N N . LEU A 1 112 ? -21.854 -12.027 -30.979 1.00 57.78 112 LEU A N 1
ATOM 822 C CA . LEU A 1 112 ? -21.727 -13.342 -31.624 1.00 57.78 112 LEU A CA 1
ATOM 823 C C . LEU A 1 112 ? -20.595 -14.190 -31.025 1.00 57.78 112 LEU A C 1
ATOM 825 O O . LEU A 1 112 ? -20.774 -15.390 -30.819 1.00 57.78 112 LEU A O 1
ATOM 829 N N . LEU A 1 113 ? -19.458 -13.576 -30.685 1.00 55.38 113 LEU A N 1
ATOM 830 C CA . LEU A 1 113 ? -18.352 -14.265 -30.009 1.00 55.38 113 LEU A CA 1
ATOM 831 C C . LEU A 1 113 ? -18.720 -14.693 -28.582 1.00 55.38 113 LEU A C 1
ATOM 833 O O . LEU A 1 113 ? -18.286 -15.750 -28.133 1.00 55.38 113 LEU A O 1
ATOM 837 N N . ASN A 1 114 ? -19.569 -13.926 -27.895 1.00 52.72 114 ASN A N 1
ATOM 838 C CA . ASN A 1 114 ? -20.021 -14.257 -26.544 1.00 52.72 114 ASN A CA 1
ATOM 839 C C . ASN A 1 114 ? -21.113 -15.349 -26.525 1.00 52.72 114 ASN A C 1
ATOM 841 O O . ASN A 1 114 ? -21.258 -16.055 -25.531 1.00 52.72 114 ASN A O 1
ATOM 845 N N . GLN A 1 115 ? -21.867 -15.521 -27.618 1.00 56.97 115 GLN A N 1
ATOM 846 C CA . GLN A 1 115 ? -22.902 -16.561 -27.736 1.00 56.97 115 GLN A CA 1
ATOM 847 C C . GLN A 1 115 ? -22.371 -17.915 -28.234 1.00 56.97 115 GLN A C 1
ATOM 849 O O . GLN A 1 115 ? -22.982 -18.941 -27.947 1.00 56.97 115 GLN A O 1
ATOM 854 N N . MET A 1 116 ? -21.230 -17.948 -28.933 1.00 44.03 116 MET A N 1
ATOM 855 C CA . MET A 1 116 ? -20.609 -19.202 -29.397 1.00 44.03 116 MET A CA 1
ATOM 856 C C . MET A 1 116 ? -19.696 -19.873 -28.352 1.00 44.03 116 MET A C 1
ATOM 858 O O . MET A 1 116 ? -19.253 -20.999 -28.561 1.00 44.03 116 MET A O 1
ATOM 862 N N . GLY A 1 117 ? -19.461 -19.235 -27.201 1.00 39.41 117 GLY A N 1
ATOM 863 C CA . GLY A 1 117 ? -18.747 -19.808 -26.055 1.00 39.41 117 GLY A CA 1
ATOM 864 C C . GLY A 1 117 ? -19.643 -20.661 -25.152 1.00 39.41 117 GLY A C 1
ATOM 865 O O . GLY A 1 117 ? -19.776 -20.379 -23.962 1.00 39.41 117 GLY A O 1
ATOM 866 N N . GLY A 1 118 ? -20.299 -21.675 -25.713 1.00 38.00 118 GLY A N 1
ATOM 867 C CA . GLY A 1 118 ? -21.057 -22.667 -24.955 1.00 38.00 118 GLY A CA 1
ATOM 868 C C . GLY A 1 118 ? -20.192 -23.869 -24.585 1.00 38.00 118 GLY A C 1
ATOM 869 O O . GLY A 1 118 ? -19.946 -24.703 -25.440 1.00 38.00 118 GLY A O 1
ATOM 870 N N . GLU A 1 119 ? -19.747 -23.933 -23.328 1.00 31.50 119 GLU A N 1
ATOM 871 C CA . GLU A 1 119 ? -19.790 -25.110 -22.435 1.00 31.50 119 GLU A CA 1
ATOM 872 C C . GLU A 1 119 ? -19.118 -24.740 -21.099 1.00 31.50 119 GLU A C 1
ATOM 874 O O . GLU A 1 119 ? -17.900 -24.635 -20.969 1.00 31.50 119 GLU A O 1
ATOM 879 N N . ARG A 1 120 ? -19.949 -24.473 -20.083 1.00 39.88 120 ARG A N 1
ATOM 880 C CA . ARG A 1 120 ? -19.513 -24.215 -18.706 1.00 39.88 120 ARG A CA 1
ATOM 881 C C . ARG A 1 120 ? -19.186 -25.542 -18.025 1.00 39.88 120 ARG A C 1
ATOM 883 O O . ARG A 1 120 ? -20.093 -26.245 -17.588 1.00 39.88 120 ARG A O 1
ATOM 890 N N . GLY A 1 121 ? -17.899 -25.824 -17.843 1.00 32.28 121 GLY A N 1
ATOM 891 C CA . GLY A 1 121 ? -17.444 -26.607 -16.697 1.00 32.28 121 GLY A CA 1
ATOM 892 C C . GLY A 1 121 ? -17.670 -25.778 -15.431 1.00 32.28 121 GLY A C 1
ATOM 893 O O . GLY A 1 121 ? -17.124 -24.683 -15.302 1.00 32.28 121 GLY A O 1
ATOM 894 N N . GLY A 1 122 ? -18.538 -26.247 -14.536 1.00 36.00 122 GLY A N 1
ATOM 895 C CA . GLY A 1 122 ? -18.812 -25.580 -13.267 1.00 36.00 122 GLY A CA 1
ATOM 896 C C . GLY A 1 122 ? -17.578 -25.591 -12.369 1.00 36.00 122 GLY A C 1
ATOM 897 O O . GLY A 1 122 ? -17.261 -26.618 -11.780 1.00 36.00 122 GLY A O 1
ATOM 898 N N . ALA A 1 123 ? -16.900 -24.450 -12.253 1.00 34.97 123 ALA A N 1
ATOM 899 C CA . ALA A 1 123 ? -15.958 -24.207 -11.168 1.00 34.97 123 ALA A CA 1
ATOM 900 C C . ALA A 1 123 ? -16.767 -23.944 -9.889 1.00 34.97 123 ALA A C 1
ATOM 902 O O . ALA A 1 123 ? -17.599 -23.034 -9.845 1.00 34.97 123 ALA A O 1
ATOM 903 N N . THR A 1 124 ? -16.575 -24.788 -8.879 1.00 39.12 124 THR A N 1
ATOM 904 C CA . THR A 1 124 ? -17.191 -24.664 -7.556 1.00 39.12 124 THR A CA 1
ATOM 905 C C . THR A 1 124 ? -16.671 -23.413 -6.834 1.00 39.12 124 THR A C 1
ATOM 907 O O . THR A 1 124 ? -15.560 -22.946 -7.082 1.00 39.12 124 THR A O 1
ATOM 910 N N . ASN A 1 125 ? -17.475 -22.863 -5.916 1.00 40.72 125 ASN A N 1
ATOM 911 C CA . ASN A 1 125 ? -17.127 -21.677 -5.112 1.00 40.72 125 ASN A CA 1
ATOM 912 C C . ASN A 1 125 ? -15.855 -21.851 -4.250 1.00 40.72 125 ASN A C 1
ATOM 914 O O . ASN A 1 125 ? -15.310 -20.856 -3.786 1.00 40.72 125 ASN A O 1
ATOM 918 N N . GLU A 1 126 ? -15.353 -23.080 -4.091 1.00 36.38 126 GLU A N 1
ATOM 919 C CA . GLU A 1 126 ? -14.084 -23.416 -3.423 1.00 36.38 126 GLU A CA 1
ATOM 920 C C . GLU A 1 126 ? -12.875 -22.675 -4.014 1.00 36.38 126 GLU A C 1
ATOM 922 O O . GLU A 1 126 ? -11.984 -22.254 -3.283 1.00 36.38 126 GLU A O 1
ATOM 927 N N . TRP A 1 127 ? -12.865 -22.441 -5.330 1.00 36.00 127 TRP A N 1
ATOM 928 C CA . TRP A 1 127 ? -11.726 -21.814 -6.007 1.00 36.00 127 TRP A CA 1
ATOM 929 C C . TRP A 1 127 ? -11.589 -20.320 -5.685 1.00 36.00 127 TRP A C 1
ATOM 931 O O . TRP A 1 127 ? -10.491 -19.776 -5.738 1.00 36.00 127 TRP A O 1
ATOM 941 N N . ALA A 1 128 ? -12.688 -19.631 -5.361 1.00 36.25 128 ALA A N 1
ATOM 942 C CA . ALA A 1 128 ? -12.652 -18.207 -5.022 1.00 36.25 128 ALA A CA 1
ATOM 943 C C . ALA A 1 128 ? -12.095 -17.965 -3.608 1.00 36.25 128 ALA A C 1
ATOM 945 O O . ALA A 1 128 ? -11.366 -16.993 -3.409 1.00 36.25 128 ALA A O 1
ATOM 946 N N . ASP A 1 129 ? -12.384 -18.872 -2.669 1.00 36.16 129 ASP A N 1
ATOM 947 C CA . ASP A 1 129 ? -11.832 -18.830 -1.311 1.00 36.16 129 ASP A CA 1
ATOM 948 C C . ASP A 1 129 ? -10.322 -19.149 -1.320 1.00 36.16 129 ASP A C 1
ATOM 950 O O . ASP A 1 129 ? -9.558 -18.525 -0.588 1.00 36.16 129 ASP A O 1
ATOM 954 N N . GLU A 1 130 ? -9.855 -20.037 -2.207 1.00 35.97 130 GLU A N 1
ATOM 955 C CA . GLU A 1 130 ? -8.430 -20.384 -2.357 1.00 35.97 130 GLU A CA 1
ATOM 956 C C . GLU A 1 130 ? -7.609 -19.285 -3.069 1.00 35.97 130 GLU A C 1
ATOM 958 O O . GLU A 1 130 ? -6.494 -18.969 -2.660 1.00 35.97 130 GLU A O 1
ATOM 963 N N . ILE A 1 131 ? -8.193 -18.612 -4.068 1.00 38.47 131 ILE A N 1
ATOM 964 C CA . ILE A 1 131 ? -7.600 -17.450 -4.757 1.00 38.47 131 ILE A CA 1
ATOM 965 C C . ILE A 1 131 ? -7.469 -16.235 -3.822 1.00 38.47 131 ILE A C 1
ATOM 967 O O . ILE A 1 131 ? -6.521 -15.454 -3.937 1.00 38.47 131 ILE A O 1
ATOM 971 N N . ALA A 1 132 ? -8.411 -16.058 -2.891 1.00 41.00 132 ALA A N 1
ATOM 972 C CA . ALA A 1 132 ? -8.344 -14.992 -1.897 1.00 41.00 132 ALA A CA 1
ATOM 973 C C . ALA A 1 132 ? -7.325 -15.258 -0.790 1.00 41.00 132 ALA A C 1
ATOM 975 O O . ALA A 1 132 ? -6.841 -14.325 -0.156 1.00 41.00 132 ALA A O 1
ATOM 976 N N . LEU A 1 133 ? -6.975 -16.524 -0.593 1.00 41.81 133 LEU A N 1
ATOM 977 C CA . LEU A 1 133 ? -6.029 -16.984 0.409 1.00 41.81 133 LEU A CA 1
ATOM 978 C C . LEU A 1 133 ? -4.632 -17.221 -0.144 1.00 41.81 133 LEU A C 1
ATOM 980 O O . LEU A 1 133 ? -3.830 -17.801 0.581 1.00 41.81 133 LEU A O 1
ATOM 984 N N . LEU A 1 134 ? -4.328 -16.782 -1.372 1.00 37.59 134 LEU A N 1
ATOM 985 C CA . LEU A 1 134 ? -3.052 -17.098 -1.999 1.00 37.59 134 LEU A CA 1
ATOM 986 C C . LEU A 1 134 ? -1.867 -16.780 -1.091 1.00 37.59 134 LEU A C 1
ATOM 988 O O . LEU A 1 134 ? -1.510 -15.607 -0.907 1.00 37.59 134 LEU A O 1
ATOM 992 N N . PRO A 1 135 ? -1.196 -17.821 -0.580 1.00 34.66 135 PRO A N 1
ATOM 993 C CA . PRO A 1 135 ? 0.148 -17.664 -0.107 1.00 34.66 135 PRO A CA 1
ATOM 994 C C . PRO A 1 135 ? 0.993 -17.396 -1.360 1.00 34.66 135 PRO A C 1
ATOM 996 O O . PRO A 1 135 ? 1.049 -18.205 -2.283 1.00 34.66 135 PRO A O 1
ATOM 999 N N . MET A 1 136 ? 1.736 -16.288 -1.375 1.00 36.44 136 MET A N 1
ATOM 1000 C CA . MET A 1 136 ? 3.144 -16.467 -1.743 1.00 36.44 136 MET A CA 1
ATOM 1001 C C . MET A 1 136 ? 3.699 -17.554 -0.805 1.00 36.44 136 MET A C 1
ATOM 1003 O O . MET A 1 136 ? 3.287 -17.552 0.359 1.00 36.44 136 MET A O 1
ATOM 1007 N N . PRO A 1 137 ? 4.532 -18.489 -1.300 1.00 31.55 137 PRO A N 1
ATOM 1008 C CA . PRO A 1 137 ? 4.746 -19.808 -0.704 1.00 31.55 137 PRO A CA 1
ATOM 1009 C C . PRO A 1 137 ? 4.892 -19.714 0.816 1.00 31.55 137 PRO A C 1
ATOM 1011 O O . PRO A 1 137 ? 5.747 -19.003 1.328 1.00 31.55 137 PRO A O 1
ATOM 1014 N N . GLY A 1 138 ? 3.990 -20.388 1.523 1.00 28.50 138 GLY A N 1
ATOM 1015 C CA . GLY A 1 138 ? 3.916 -20.443 2.976 1.00 28.50 138 GLY A CA 1
ATOM 1016 C C . GLY A 1 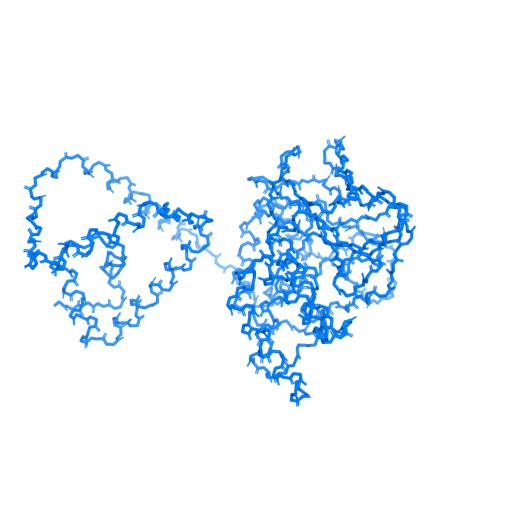138 ? 3.312 -21.788 3.388 1.00 28.50 138 GLY A C 1
ATOM 1017 O O . GLY A 1 138 ? 2.527 -22.360 2.637 1.00 28.50 138 GLY A O 1
ATOM 1018 N N . PRO A 1 139 ? 3.735 -22.358 4.526 1.00 37.19 139 PRO A N 1
ATOM 1019 C CA . PRO A 1 139 ? 4.003 -23.786 4.641 1.00 37.19 139 PRO A CA 1
ATOM 1020 C C . PRO A 1 139 ? 2.755 -24.639 4.878 1.00 37.19 139 PRO A C 1
ATOM 1022 O O . PRO A 1 139 ? 2.017 -24.423 5.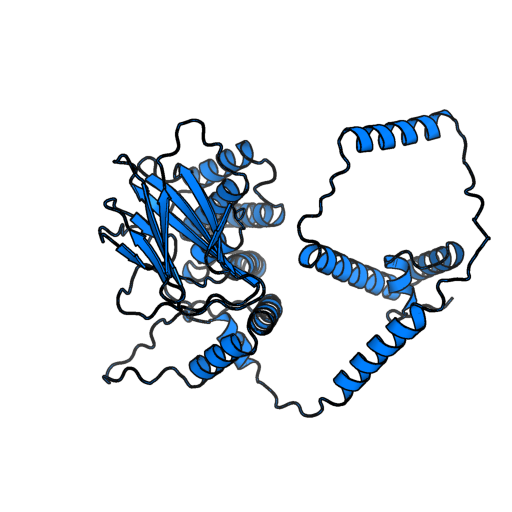837 1.00 37.19 139 PRO A O 1
ATOM 1025 N N . GLY A 1 140 ? 2.635 -25.723 4.111 1.00 29.11 140 GLY A N 1
ATOM 1026 C CA . GLY A 1 140 ? 1.963 -26.932 4.575 1.00 29.11 140 GLY A CA 1
ATOM 1027 C C . GLY A 1 140 ? 2.846 -27.634 5.607 1.00 29.11 140 GLY A C 1
ATOM 1028 O O . GLY A 1 140 ? 3.890 -28.189 5.271 1.00 29.11 140 GLY A O 1
ATOM 1029 N N . GLY A 1 141 ? 2.462 -27.577 6.880 1.00 32.59 141 GLY A N 1
ATOM 1030 C CA . GLY A 1 141 ? 3.080 -28.380 7.928 1.00 32.59 141 GLY A CA 1
ATOM 1031 C C . GLY A 1 141 ? 2.475 -29.781 7.970 1.00 32.59 141 GLY A C 1
ATOM 1032 O O . GLY A 1 141 ? 1.308 -29.914 8.316 1.00 32.59 141 GLY A O 1
ATOM 1033 N N . ALA A 1 142 ? 3.273 -30.801 7.652 1.00 31.27 142 ALA A N 1
ATOM 1034 C CA . ALA A 1 142 ? 3.382 -32.050 8.413 1.00 31.27 142 ALA A CA 1
ATOM 1035 C C . ALA A 1 142 ? 4.503 -32.921 7.818 1.00 31.27 142 ALA A C 1
ATOM 1037 O O . ALA A 1 142 ? 4.453 -33.341 6.667 1.00 31.27 142 ALA A O 1
ATOM 1038 N N . GLU A 1 143 ? 5.529 -33.100 8.644 1.00 35.09 143 GLU A N 1
ATOM 1039 C CA . GLU A 1 143 ? 6.587 -34.112 8.670 1.00 35.09 143 GLU A CA 1
ATOM 1040 C C . GLU A 1 143 ? 6.715 -35.103 7.501 1.00 35.09 143 GLU A C 1
ATOM 1042 O O . GLU A 1 143 ? 5.888 -35.982 7.278 1.00 35.09 143 GLU A O 1
ATOM 1047 N N . GLY A 1 144 ? 7.897 -35.046 6.882 1.00 37.88 144 GLY A N 1
ATOM 1048 C CA . GLY A 1 144 ? 8.471 -36.143 6.116 1.00 37.88 144 GLY A CA 1
ATOM 1049 C C . GLY A 1 144 ? 8.203 -36.053 4.622 1.00 37.88 144 GLY A C 1
ATOM 1050 O O . GLY A 1 144 ? 7.191 -36.545 4.145 1.00 37.88 144 GLY A O 1
ATOM 1051 N N . LEU A 1 145 ? 9.159 -35.480 3.883 1.00 30.36 145 LEU A N 1
ATOM 1052 C CA . LEU A 1 145 ? 9.763 -36.048 2.667 1.00 30.36 145 LEU A CA 1
ATOM 1053 C C . LEU A 1 145 ? 10.578 -34.962 1.950 1.00 30.36 145 LEU A C 1
ATOM 1055 O O . LEU A 1 145 ? 10.067 -33.939 1.508 1.00 30.36 145 LEU A O 1
ATOM 1059 N N . THR A 1 146 ? 11.871 -35.220 1.803 1.00 34.09 146 THR A N 1
ATOM 1060 C CA . THR A 1 146 ? 12.792 -34.479 0.942 1.00 34.09 146 THR A CA 1
ATOM 1061 C C . THR A 1 146 ? 12.380 -34.645 -0.524 1.00 34.09 146 THR A C 1
ATOM 1063 O O . THR A 1 146 ? 12.691 -35.672 -1.127 1.00 34.09 146 THR A O 1
ATOM 1066 N N . ASN A 1 147 ? 11.660 -33.677 -1.104 1.00 37.69 147 ASN A N 1
ATOM 1067 C CA . ASN A 1 147 ? 11.609 -33.496 -2.560 1.00 37.69 147 ASN A CA 1
ATOM 1068 C C . ASN A 1 147 ? 11.053 -32.110 -2.972 1.00 37.69 147 ASN A C 1
ATOM 1070 O O . ASN A 1 147 ? 9.898 -31.819 -2.670 1.00 37.69 147 ASN A O 1
ATOM 1074 N N . PRO A 1 148 ? 11.799 -31.282 -3.728 1.00 36.47 148 PRO A N 1
ATOM 1075 C CA . PRO A 1 148 ? 11.386 -29.934 -4.155 1.00 36.47 148 PRO A CA 1
ATOM 1076 C C . PRO A 1 148 ? 10.389 -29.899 -5.341 1.00 36.47 148 PRO A C 1
ATOM 1078 O O . PRO A 1 148 ? 10.333 -28.920 -6.073 1.00 36.47 148 PRO A O 1
ATOM 1081 N N . ALA A 1 149 ? 9.600 -30.957 -5.565 1.00 38.56 149 ALA A N 1
ATOM 1082 C CA . ALA A 1 149 ? 8.799 -31.135 -6.789 1.00 38.56 149 ALA A CA 1
ATOM 1083 C C . ALA A 1 149 ? 7.271 -31.180 -6.582 1.00 38.56 149 ALA A C 1
ATOM 1085 O O . ALA A 1 149 ? 6.550 -31.617 -7.476 1.00 38.56 149 ALA A O 1
ATOM 1086 N N . LYS A 1 150 ? 6.747 -30.768 -5.422 1.00 41.72 150 LYS A N 1
ATOM 1087 C CA . LYS A 1 150 ? 5.298 -30.789 -5.155 1.00 41.72 150 LYS A CA 1
ATOM 1088 C C . LYS A 1 150 ? 4.778 -29.427 -4.703 1.00 41.72 150 LYS A C 1
ATOM 1090 O O . LYS A 1 150 ? 4.380 -29.272 -3.556 1.00 41.72 150 LYS A O 1
ATOM 1095 N N . GLY A 1 151 ? 4.741 -28.474 -5.629 1.00 46.44 151 GLY A N 1
ATOM 1096 C CA . GLY A 1 151 ? 3.634 -27.518 -5.609 1.00 46.44 151 GLY A CA 1
ATOM 1097 C C . GLY A 1 151 ? 2.330 -28.285 -5.840 1.00 46.44 151 GLY A C 1
ATOM 1098 O O . GLY A 1 151 ? 2.324 -29.303 -6.546 1.00 46.44 151 GLY A O 1
ATOM 1099 N N . THR A 1 152 ? 1.236 -27.868 -5.213 1.00 62.34 152 THR A N 1
ATOM 1100 C CA . THR A 1 152 ? -0.071 -28.477 -5.497 1.00 62.34 152 THR A CA 1
ATOM 1101 C C . THR A 1 152 ? -0.414 -28.258 -6.977 1.00 62.34 152 THR A C 1
ATOM 1103 O O . THR A 1 152 ? 0.028 -27.290 -7.597 1.00 62.34 152 THR A O 1
ATOM 1106 N N . ALA A 1 153 ? -1.190 -29.159 -7.591 1.00 62.47 153 ALA A N 1
ATOM 1107 C CA . ALA A 1 153 ? -1.622 -28.979 -8.985 1.00 62.47 153 ALA A CA 1
ATOM 1108 C C . ALA A 1 153 ? -2.331 -27.625 -9.199 1.00 62.47 153 ALA A C 1
ATOM 1110 O O . ALA A 1 153 ? -2.272 -27.064 -10.291 1.00 62.47 153 ALA A O 1
ATOM 1111 N N . VAL A 1 154 ? -2.937 -27.090 -8.133 1.00 59.50 154 VAL A N 1
ATOM 1112 C CA . VAL A 1 154 ? -3.562 -25.768 -8.084 1.00 59.50 154 VAL A CA 1
ATOM 1113 C C . VAL A 1 154 ? -2.523 -24.650 -8.188 1.00 59.50 154 VAL A C 1
ATOM 1115 O O . VAL A 1 154 ? -2.681 -23.776 -9.031 1.00 59.50 154 VAL A O 1
ATOM 1118 N N . GLU A 1 155 ? -1.428 -24.691 -7.422 1.00 56.62 155 GLU A N 1
ATOM 1119 C CA . GLU A 1 155 ? -0.350 -23.688 -7.502 1.00 56.62 155 GLU A CA 1
ATOM 1120 C C . GLU A 1 155 ? 0.296 -23.641 -8.892 1.00 56.62 155 GLU A C 1
ATOM 1122 O O . GLU A 1 155 ? 0.501 -22.559 -9.442 1.00 56.62 155 GLU A O 1
ATOM 1127 N N . PHE A 1 156 ? 0.563 -24.804 -9.497 1.00 66.81 156 PHE A N 1
ATOM 1128 C CA . PHE A 1 156 ? 1.121 -24.874 -10.851 1.00 66.81 156 PHE A CA 1
ATOM 1129 C C . PHE A 1 156 ? 0.146 -24.371 -11.914 1.00 66.81 156 PHE A C 1
ATOM 1131 O O . PHE A 1 156 ? 0.548 -23.620 -12.804 1.00 66.81 156 PHE A O 1
ATOM 1138 N N . GLU A 1 157 ? -1.129 -24.758 -11.834 1.00 71.31 157 GLU A N 1
ATOM 1139 C CA . GLU A 1 157 ? -2.150 -24.262 -12.758 1.00 71.31 157 GLU A CA 1
ATOM 1140 C C . GLU A 1 157 ? -2.336 -22.755 -12.591 1.00 71.31 157 GLU A C 1
ATOM 1142 O O . GLU A 1 157 ? -2.472 -22.034 -13.574 1.00 71.31 157 GLU A O 1
ATOM 1147 N N . MET A 1 158 ? -2.256 -22.243 -11.366 1.00 64.06 158 MET A N 1
ATOM 1148 C CA . MET A 1 158 ? -2.406 -20.822 -11.126 1.00 64.06 158 MET A CA 1
ATOM 1149 C C . MET A 1 158 ? -1.190 -20.018 -11.583 1.00 64.06 158 MET A C 1
ATOM 1151 O O . MET A 1 158 ? -1.359 -18.979 -12.217 1.00 64.06 158 MET A O 1
ATOM 1155 N N . GLN A 1 159 ? 0.029 -20.507 -11.348 1.00 70.00 159 GLN A N 1
ATOM 1156 C CA . GLN A 1 159 ? 1.231 -19.906 -11.920 1.00 70.00 159 GLN A CA 1
ATOM 1157 C C . GLN A 1 159 ? 1.146 -19.895 -13.451 1.00 70.00 159 GLN A C 1
ATOM 1159 O O . GLN A 1 159 ? 1.413 -18.872 -14.079 1.00 70.00 159 GLN A O 1
ATOM 1164 N N . ARG A 1 160 ? 0.653 -20.980 -14.055 1.00 76.44 160 ARG A N 1
ATOM 1165 C CA . ARG A 1 160 ? 0.398 -21.060 -15.495 1.00 76.44 160 ARG A CA 1
ATOM 1166 C C . ARG A 1 160 ? -0.680 -20.072 -15.957 1.00 76.44 160 ARG A C 1
ATOM 1168 O O . ARG A 1 160 ? -0.505 -19.445 -16.997 1.00 76.44 160 ARG A O 1
ATOM 1175 N N . GLN A 1 161 ? -1.758 -19.877 -15.197 1.00 75.75 161 GLN A N 1
ATOM 1176 C CA . GLN A 1 161 ? -2.806 -18.887 -15.489 1.00 75.75 161 GLN A CA 1
ATOM 1177 C C . GLN A 1 161 ? -2.277 -17.454 -15.359 1.00 75.75 161 GLN A C 1
ATOM 1179 O O . GLN A 1 161 ? -2.580 -16.624 -16.210 1.00 75.75 161 GLN A O 1
ATOM 1184 N N . VAL A 1 162 ? -1.446 -17.153 -14.357 1.00 69.94 162 VAL A N 1
ATOM 1185 C CA . VAL A 1 162 ? -0.768 -15.852 -14.223 1.00 69.94 162 VAL A CA 1
ATOM 1186 C C . VAL A 1 162 ? 0.179 -15.625 -15.402 1.00 69.94 162 VAL A C 1
ATOM 1188 O O . VAL A 1 162 ? 0.188 -14.544 -15.987 1.00 69.94 162 VAL A O 1
ATOM 1191 N N . GLU A 1 163 ? 0.931 -16.645 -15.809 1.00 72.75 163 GLU A N 1
ATOM 1192 C CA . GLU A 1 163 ? 1.832 -16.565 -16.959 1.00 72.75 163 GLU A CA 1
ATOM 1193 C C . GLU A 1 163 ? 1.086 -16.391 -18.290 1.00 72.75 163 GLU A C 1
ATOM 1195 O O . GLU A 1 163 ? 1.547 -15.639 -19.148 1.00 72.75 163 GLU A O 1
ATOM 1200 N N . GLN A 1 164 ? -0.059 -17.057 -18.471 1.00 75.94 164 GLN A N 1
ATOM 1201 C CA . GLN A 1 164 ? -0.830 -17.038 -19.721 1.00 75.94 164 GLN A CA 1
ATOM 1202 C C . GLN A 1 164 ? -1.808 -15.864 -19.823 1.00 75.94 164 GLN A C 1
ATOM 1204 O O . GLN A 1 164 ? -2.023 -15.333 -20.911 1.00 75.94 164 GLN A O 1
ATOM 1209 N N . ARG A 1 165 ? -2.437 -15.483 -18.710 1.00 73.69 165 ARG A N 1
ATOM 1210 C CA . ARG A 1 165 ? -3.546 -14.516 -18.657 1.00 73.69 165 ARG A CA 1
ATOM 1211 C C . ARG A 1 165 ? -3.208 -13.250 -17.864 1.00 73.69 165 ARG A C 1
ATOM 1213 O O . ARG A 1 165 ? -4.040 -12.347 -17.824 1.00 73.69 165 ARG A O 1
ATOM 1220 N N . GLY A 1 166 ? -2.007 -13.149 -17.286 1.00 75.44 166 GLY A N 1
ATOM 1221 C CA . GLY A 1 166 ? -1.402 -11.917 -16.764 1.00 75.44 166 GLY A CA 1
ATOM 1222 C C . GLY A 1 166 ? -2.356 -11.006 -15.986 1.00 75.44 166 GLY A C 1
ATOM 1223 O O . GLY A 1 166 ? -2.989 -11.413 -15.010 1.00 75.44 166 GLY A O 1
ATOM 1224 N N . SER A 1 167 ? -2.468 -9.757 -16.446 1.00 57.12 167 SER A N 1
ATOM 1225 C CA . SER A 1 167 ? -3.334 -8.723 -15.867 1.00 57.12 167 SER A CA 1
ATOM 1226 C C . SER A 1 167 ? -4.821 -9.062 -15.907 1.00 57.12 167 SER A C 1
ATOM 1228 O O . SER A 1 167 ? -5.546 -8.667 -14.999 1.00 57.12 167 SER A O 1
ATOM 1230 N N . ALA A 1 168 ? -5.290 -9.802 -16.915 1.00 63.72 168 ALA A N 1
ATOM 1231 C CA . ALA A 1 168 ? -6.692 -10.196 -17.012 1.00 63.72 168 ALA A CA 1
ATOM 1232 C C . ALA A 1 168 ? -7.062 -11.197 -15.912 1.00 63.72 168 ALA A C 1
ATOM 1234 O O . ALA A 1 168 ? -8.136 -11.088 -15.326 1.00 63.72 168 ALA A O 1
ATOM 1235 N N . PHE A 1 169 ? -6.157 -12.125 -15.584 1.00 75.62 169 PHE A N 1
ATOM 1236 C CA . PHE A 1 169 ? -6.337 -13.021 -14.444 1.00 75.62 169 PHE A CA 1
ATOM 1237 C C . PHE A 1 169 ? -6.328 -12.242 -13.129 1.00 75.62 169 PHE A C 1
ATOM 1239 O O . PHE A 1 169 ? -7.281 -12.347 -12.369 1.00 75.62 169 PHE A O 1
ATOM 1246 N N . LEU A 1 170 ? -5.325 -11.391 -12.888 1.00 66.00 170 LEU A N 1
ATOM 1247 C CA . LEU A 1 170 ? -5.269 -10.596 -11.654 1.00 66.00 170 LEU A CA 1
ATOM 1248 C C . LEU A 1 170 ? -6.440 -9.614 -11.512 1.00 66.00 170 LEU A C 1
ATOM 1250 O O . LEU A 1 170 ? -6.916 -9.404 -10.403 1.00 66.00 170 LEU A O 1
ATOM 1254 N N . GLY A 1 171 ? -6.940 -9.051 -12.613 1.00 61.94 171 GLY A N 1
ATOM 1255 C CA . GLY A 1 171 ? -8.143 -8.220 -12.630 1.00 61.94 171 GLY A CA 1
ATOM 1256 C C . GLY A 1 171 ? -9.419 -9.022 -12.365 1.00 61.94 171 GLY A C 1
ATOM 1257 O O . GLY A 1 171 ? -10.287 -8.567 -11.626 1.00 61.94 171 GLY A O 1
ATOM 1258 N N . GLU A 1 172 ? -9.533 -10.241 -12.905 1.00 68.94 172 GLU A N 1
ATOM 1259 C CA . GLU A 1 172 ? -10.644 -11.149 -12.598 1.00 68.94 172 GLU A CA 1
ATOM 1260 C C . GLU A 1 172 ? -10.603 -11.603 -11.132 1.00 68.94 172 GLU A C 1
ATOM 1262 O O . GLU A 1 172 ? -11.646 -11.639 -10.482 1.00 68.94 172 GLU A O 1
ATOM 1267 N N . VAL A 1 173 ? -9.409 -11.881 -10.606 1.00 64.19 173 VAL A N 1
ATOM 1268 C CA . VAL A 1 173 ? -9.153 -12.189 -9.196 1.00 64.19 173 VAL A CA 1
ATOM 1269 C C . VAL A 1 173 ? -9.499 -10.994 -8.314 1.00 64.19 173 VAL A C 1
ATOM 1271 O O . VAL A 1 173 ? -10.241 -11.176 -7.363 1.00 64.19 173 VAL A O 1
ATOM 1274 N N . ALA A 1 174 ? -9.061 -9.778 -8.646 1.00 56.59 174 ALA A N 1
ATOM 1275 C CA . ALA A 1 174 ? -9.391 -8.562 -7.901 1.00 56.59 174 ALA A CA 1
ATOM 1276 C C . ALA A 1 174 ? -10.904 -8.275 -7.898 1.00 56.59 174 ALA A C 1
ATOM 1278 O O . ALA A 1 174 ? -11.484 -8.021 -6.849 1.00 56.59 174 ALA A O 1
ATOM 1279 N N . ARG A 1 175 ? -11.574 -8.409 -9.050 1.00 61.00 175 ARG A N 1
ATOM 1280 C CA . ARG A 1 175 ? -13.033 -8.245 -9.163 1.00 61.00 175 ARG A CA 1
ATOM 1281 C C . ARG A 1 175 ? -13.795 -9.331 -8.408 1.00 61.00 175 ARG A C 1
ATOM 1283 O O . ARG A 1 175 ? -14.831 -9.064 -7.808 1.00 61.00 175 ARG A O 1
ATOM 1290 N N . LYS A 1 176 ? -13.305 -10.573 -8.443 1.00 64.69 176 LYS A N 1
ATOM 1291 C CA . LYS A 1 176 ? -13.850 -11.647 -7.612 1.00 64.69 176 LYS A CA 1
ATOM 1292 C C . LYS A 1 176 ? -13.616 -11.322 -6.146 1.00 64.69 176 LYS A C 1
ATOM 1294 O O . LYS A 1 176 ? -14.565 -11.436 -5.395 1.00 64.69 176 LYS A O 1
ATOM 1299 N N . LEU A 1 177 ? -12.434 -10.846 -5.758 1.00 54.31 177 LEU A N 1
ATOM 1300 C CA . LEU A 1 177 ? -12.067 -10.448 -4.395 1.00 54.31 177 LEU A CA 1
ATOM 1301 C C . LEU A 1 177 ? -12.954 -9.340 -3.825 1.00 54.31 177 LEU A C 1
ATOM 1303 O O . LEU A 1 177 ? -13.322 -9.411 -2.658 1.00 54.31 177 LEU A O 1
ATOM 1307 N N . GLU A 1 178 ? -13.374 -8.378 -4.646 1.00 57.56 178 GLU A N 1
ATOM 1308 C CA . GLU A 1 178 ? -14.399 -7.390 -4.274 1.00 57.56 178 GLU A CA 1
ATOM 1309 C C . GLU A 1 178 ? -15.753 -8.047 -3.941 1.00 57.56 178 GLU A C 1
ATOM 1311 O O . GLU A 1 178 ? -16.533 -7.526 -3.145 1.00 57.56 178 GLU A O 1
ATOM 1316 N N . GLN A 1 179 ? -16.025 -9.221 -4.514 1.00 69.19 179 GLN A N 1
ATOM 1317 C CA . GLN A 1 179 ? -17.192 -10.057 -4.223 1.00 69.19 179 GLN A CA 1
ATOM 1318 C C . GLN A 1 179 ? -16.901 -11.152 -3.177 1.00 69.19 179 GLN A C 1
ATOM 1320 O O . GLN A 1 179 ? -17.848 -11.760 -2.672 1.00 69.19 179 GLN A O 1
ATOM 1325 N N . VAL A 1 180 ? -15.631 -11.411 -2.830 1.00 61.06 180 VAL A N 1
ATOM 1326 C CA . VAL A 1 180 ? -15.234 -12.516 -1.947 1.00 61.06 180 VAL A CA 1
ATOM 1327 C C . VAL A 1 180 ? -15.582 -12.169 -0.504 1.00 61.06 180 VAL A C 1
ATOM 1329 O O . VAL A 1 180 ? -15.371 -11.056 -0.015 1.00 61.06 180 VAL A O 1
ATOM 1332 N N . ARG A 1 181 ? -16.166 -13.164 0.163 1.00 82.00 181 ARG A N 1
ATOM 1333 C CA . ARG A 1 181 ? -16.382 -13.221 1.608 1.00 82.00 181 ARG A CA 1
ATOM 1334 C C . ARG A 1 181 ? -15.074 -12.922 2.345 1.00 82.00 181 ARG A C 1
ATOM 1336 O O . ARG A 1 181 ? -13.994 -13.060 1.786 1.00 82.00 181 ARG A O 1
ATOM 1343 N N . LEU A 1 182 ? -15.149 -12.504 3.603 1.00 89.00 182 LEU A N 1
ATOM 1344 C CA . LEU A 1 182 ? -13.931 -12.387 4.405 1.00 89.00 182 LEU A CA 1
ATOM 1345 C C . LEU A 1 182 ? -13.180 -13.733 4.399 1.00 89.00 182 LEU A C 1
ATOM 1347 O O . LEU A 1 182 ? -13.829 -14.769 4.569 1.00 89.00 182 LEU A O 1
ATOM 1351 N N . PRO A 1 183 ? -11.854 -13.739 4.168 1.00 90.56 183 PRO A N 1
ATOM 1352 C CA . PRO A 1 183 ? -11.085 -14.975 4.181 1.00 90.56 183 PRO A CA 1
ATOM 1353 C C . PRO A 1 183 ? -11.141 -15.621 5.569 1.00 90.56 183 PRO A C 1
ATOM 1355 O O . PRO A 1 183 ? -11.244 -14.933 6.588 1.00 90.56 183 PRO A O 1
ATOM 1358 N N . GLU A 1 184 ? -11.022 -16.948 5.623 1.00 91.56 184 GLU A N 1
ATOM 1359 C CA . GLU A 1 184 ? -10.873 -17.656 6.894 1.00 91.56 184 GLU A CA 1
ATOM 1360 C C . GLU A 1 184 ? -9.559 -17.231 7.569 1.00 91.56 184 GLU A C 1
ATOM 1362 O O . GLU A 1 184 ? -8.465 -17.568 7.113 1.00 91.56 184 GLU A O 1
ATOM 1367 N N . VAL A 1 185 ? -9.667 -16.482 8.669 1.00 92.19 185 VAL A N 1
ATOM 1368 C CA . VAL A 1 185 ? -8.535 -15.854 9.377 1.00 92.19 185 VAL A CA 1
ATOM 1369 C C . VAL A 1 185 ? -7.470 -16.872 9.793 1.00 92.19 185 VAL A C 1
ATOM 1371 O O . VAL A 1 185 ? -6.274 -16.576 9.746 1.00 92.19 185 VAL A O 1
ATOM 1374 N N . ASP A 1 186 ? -7.883 -18.085 10.161 1.00 90.81 186 ASP A N 1
ATOM 1375 C CA . ASP A 1 186 ? -6.974 -19.150 10.592 1.00 90.81 186 ASP A CA 1
ATOM 1376 C C . ASP A 1 186 ? -6.128 -19.724 9.450 1.00 90.81 186 ASP A C 1
ATOM 1378 O O . ASP A 1 186 ? -5.043 -20.250 9.708 1.00 90.81 186 ASP A O 1
ATOM 1382 N N . ARG A 1 187 ? -6.577 -19.566 8.196 1.00 88.62 187 ARG A N 1
ATOM 1383 C CA . ARG A 1 187 ? -5.823 -19.958 6.995 1.00 88.62 187 ARG A CA 1
ATOM 1384 C C . ARG A 1 187 ? -4.814 -18.905 6.554 1.00 88.62 187 ARG A C 1
ATOM 1386 O O . ARG A 1 187 ? -3.928 -19.212 5.761 1.00 88.62 187 ARG A O 1
ATOM 1393 N N . LEU A 1 188 ? -4.926 -17.675 7.055 1.00 88.31 188 LEU A N 1
ATOM 1394 C CA . LEU A 1 188 ? -3.966 -16.625 6.743 1.00 88.31 188 LEU A CA 1
ATOM 1395 C C . LEU A 1 188 ? -2.637 -16.864 7.479 1.00 88.31 188 LEU A C 1
ATOM 1397 O O . LEU A 1 188 ? -2.638 -17.280 8.648 1.00 88.31 188 LEU A O 1
ATOM 1401 N N . PRO A 1 189 ? -1.494 -16.573 6.830 1.00 85.94 189 PRO A N 1
ATOM 1402 C CA . PRO A 1 189 ? -0.188 -16.701 7.457 1.00 85.94 189 PRO A CA 1
ATOM 1403 C C . PRO A 1 189 ? -0.081 -15.795 8.686 1.00 85.94 189 PRO A C 1
ATOM 1405 O O . PRO A 1 189 ? -0.642 -14.698 8.743 1.00 85.94 189 PRO A O 1
ATOM 1408 N N . ALA A 1 190 ? 0.661 -16.258 9.692 1.00 86.81 190 ALA A N 1
ATOM 1409 C CA . ALA A 1 190 ? 0.911 -15.457 10.880 1.00 86.81 190 ALA A CA 1
ATOM 1410 C C . ALA A 1 190 ? 1.709 -14.187 10.514 1.00 86.81 190 ALA A C 1
ATOM 1412 O O . ALA A 1 190 ? 2.677 -14.279 9.754 1.00 86.81 190 ALA A O 1
ATOM 1413 N N . PRO A 1 191 ? 1.344 -13.014 11.060 1.00 86.38 191 PRO A N 1
ATOM 1414 C CA . PRO A 1 191 ? 2.088 -11.787 10.826 1.00 86.38 191 PRO A CA 1
ATOM 1415 C C . PRO A 1 191 ? 3.495 -11.882 11.431 1.00 86.38 191 PRO A C 1
ATOM 1417 O O . PRO A 1 191 ? 3.674 -12.363 12.551 1.00 86.38 191 PRO A O 1
ATOM 1420 N N . THR A 1 192 ? 4.502 -11.398 10.703 1.00 79.50 192 THR A N 1
ATOM 1421 C CA . THR A 1 192 ? 5.883 -11.312 11.209 1.00 79.50 192 THR A CA 1
ATOM 1422 C C . THR A 1 192 ? 6.060 -10.060 12.057 1.00 79.50 192 THR A C 1
ATOM 1424 O O . THR A 1 192 ? 5.882 -8.966 11.532 1.00 79.50 192 THR A O 1
ATOM 1427 N N . ASN A 1 193 ? 6.447 -10.202 13.327 1.00 78.75 193 ASN A N 1
ATOM 1428 C CA . ASN A 1 193 ? 6.705 -9.063 14.216 1.00 78.75 193 ASN A CA 1
ATOM 1429 C C . ASN A 1 193 ? 7.742 -8.086 13.628 1.00 78.75 193 ASN A C 1
ATOM 1431 O O . ASN A 1 193 ? 8.770 -8.514 13.101 1.00 78.75 193 ASN A O 1
ATOM 1435 N N . LEU A 1 194 ? 7.511 -6.781 13.803 1.00 76.25 194 LEU A N 1
ATOM 1436 C CA . LEU A 1 194 ? 8.433 -5.707 13.415 1.00 76.25 194 LEU A CA 1
ATOM 1437 C C . LEU A 1 194 ? 9.845 -5.808 14.026 1.00 76.25 194 LEU A C 1
ATOM 1439 O O . LEU A 1 194 ? 10.771 -5.228 13.467 1.00 76.25 194 LEU A O 1
ATOM 1443 N N . SER A 1 195 ? 10.045 -6.476 15.166 1.00 63.53 195 SER A N 1
ATOM 1444 C CA . SER A 1 195 ? 11.247 -6.333 16.014 1.00 63.53 195 SER A CA 1
ATOM 1445 C C . SER A 1 195 ? 12.589 -6.696 15.365 1.00 63.53 195 SER A C 1
ATOM 1447 O O . SER A 1 195 ? 13.632 -6.245 15.840 1.00 63.53 195 SER A O 1
ATOM 1449 N N . ASP A 1 196 ? 12.589 -7.469 14.283 1.00 79.62 196 ASP A N 1
ATOM 1450 C CA . ASP A 1 196 ? 13.796 -8.143 13.813 1.00 79.62 196 ASP A CA 1
ATOM 1451 C C . ASP A 1 196 ? 14.429 -7.365 12.645 1.00 79.62 196 ASP A C 1
ATOM 1453 O O . ASP A 1 196 ? 14.135 -7.605 11.471 1.00 79.62 196 ASP A O 1
ATOM 1457 N N . PHE A 1 197 ? 15.306 -6.404 12.960 1.00 84.06 197 PHE A N 1
ATOM 1458 C CA . PHE A 1 197 ? 16.186 -5.810 11.949 1.00 84.06 197 PHE A CA 1
ATOM 1459 C C . PHE A 1 197 ? 17.146 -6.880 11.424 1.00 84.06 197 PHE A C 1
ATOM 1461 O O . PHE A 1 197 ? 17.824 -7.563 12.188 1.00 84.06 197 PHE A O 1
ATOM 1468 N N . SER A 1 198 ? 17.225 -7.004 10.106 1.00 82.88 198 SER A N 1
ATOM 1469 C CA . SER A 1 198 ? 18.228 -7.817 9.441 1.00 82.88 198 SER A CA 1
ATOM 1470 C C . SER A 1 198 ? 19.545 -7.051 9.364 1.00 82.88 198 SER A C 1
ATOM 1472 O O . SER A 1 198 ? 19.598 -5.932 8.849 1.00 82.88 198 SER A O 1
ATOM 1474 N N . GLU A 1 199 ? 20.612 -7.685 9.842 1.00 86.56 199 GLU A N 1
ATOM 1475 C CA . GLU A 1 199 ? 22.001 -7.244 9.657 1.00 86.56 199 GLU A CA 1
ATOM 1476 C C . GLU A 1 199 ? 22.629 -7.838 8.385 1.00 86.56 199 GLU A C 1
ATOM 1478 O O . GLU A 1 199 ? 23.806 -7.623 8.098 1.00 86.56 199 GLU A O 1
ATOM 1483 N N . ALA A 1 200 ? 21.860 -8.607 7.604 1.00 84.56 200 ALA A N 1
ATOM 1484 C CA . ALA A 1 200 ? 22.362 -9.197 6.376 1.00 84.56 200 ALA A CA 1
ATOM 1485 C C . ALA A 1 200 ? 22.751 -8.099 5.380 1.00 84.56 200 ALA A C 1
ATOM 1487 O O . ALA A 1 200 ? 21.957 -7.204 5.076 1.00 84.56 200 ALA A O 1
ATOM 1488 N N . ALA A 1 201 ? 23.952 -8.222 4.806 1.00 85.88 201 ALA A N 1
ATOM 1489 C CA . ALA A 1 201 ? 24.484 -7.277 3.822 1.00 85.88 201 ALA A CA 1
ATOM 1490 C C . ALA A 1 201 ? 23.579 -7.132 2.587 1.00 85.88 201 ALA A C 1
ATOM 1492 O O . ALA A 1 201 ? 23.515 -6.061 1.977 1.00 85.88 201 ALA A O 1
ATOM 1493 N N . SER A 1 202 ? 22.813 -8.178 2.259 1.00 89.06 202 SER A N 1
ATOM 1494 C CA . SER A 1 202 ? 21.787 -8.153 1.218 1.00 89.06 202 SER A CA 1
ATOM 1495 C C . SER A 1 202 ? 20.480 -8.793 1.690 1.00 89.06 202 SER A C 1
ATOM 1497 O O . SER A 1 202 ? 20.497 -9.756 2.455 1.00 89.06 202 SER A O 1
ATOM 1499 N N . VAL A 1 203 ? 19.349 -8.243 1.248 1.00 88.75 203 VAL A N 1
ATOM 1500 C CA . VAL A 1 203 ? 18.001 -8.766 1.506 1.00 88.75 203 VAL A CA 1
ATOM 1501 C C . VAL A 1 203 ? 17.226 -8.772 0.194 1.00 88.75 203 VAL A C 1
ATOM 1503 O O . VAL A 1 203 ? 17.070 -7.724 -0.438 1.00 88.75 203 VAL A O 1
ATOM 1506 N N . ARG A 1 204 ? 16.733 -9.944 -0.217 1.00 89.50 204 ARG A N 1
ATOM 1507 C CA . ARG A 1 204 ? 15.885 -10.081 -1.406 1.00 89.50 204 ARG A CA 1
ATOM 1508 C C . ARG A 1 204 ? 14.485 -9.539 -1.107 1.00 89.50 204 ARG A C 1
ATOM 1510 O O . ARG A 1 204 ? 13.914 -9.831 -0.059 1.00 89.50 204 ARG A O 1
ATOM 1517 N N . LEU A 1 205 ? 13.950 -8.733 -2.017 1.00 88.75 205 LEU A N 1
ATOM 1518 C CA . LEU A 1 205 ? 12.650 -8.081 -1.897 1.00 88.75 205 LEU A CA 1
ATOM 1519 C C . LEU A 1 205 ? 11.611 -8.785 -2.784 1.00 88.75 205 LEU A C 1
ATOM 1521 O O . LEU A 1 205 ? 11.967 -9.329 -3.835 1.00 88.75 205 LEU A O 1
ATOM 1525 N N . PRO A 1 206 ? 10.325 -8.773 -2.397 1.00 87.94 206 PRO A N 1
ATOM 1526 C CA . PRO A 1 206 ? 9.266 -9.352 -3.213 1.00 87.94 206 PRO A CA 1
ATOM 1527 C C . PRO A 1 206 ? 9.045 -8.528 -4.485 1.00 87.94 206 PRO A C 1
ATOM 1529 O O . PRO A 1 206 ? 8.991 -7.300 -4.446 1.00 87.94 206 PRO A O 1
ATOM 1532 N N . VAL A 1 207 ? 8.851 -9.212 -5.613 1.00 89.00 207 VAL A N 1
ATOM 1533 C CA . VAL A 1 207 ? 8.475 -8.563 -6.882 1.00 89.00 207 VAL A CA 1
ATOM 1534 C C . VAL A 1 207 ? 6.967 -8.417 -7.043 1.00 89.00 207 VAL A C 1
ATOM 1536 O O . VAL A 1 207 ? 6.520 -7.606 -7.846 1.00 89.00 207 VAL A O 1
ATOM 1539 N N . LEU A 1 208 ? 6.175 -9.180 -6.284 1.00 88.25 208 LEU A N 1
ATOM 1540 C CA . LEU A 1 208 ? 4.718 -9.167 -6.328 1.00 88.25 208 LEU A CA 1
ATOM 1541 C C . LEU A 1 208 ? 4.156 -9.099 -4.909 1.00 88.25 208 LEU A C 1
ATOM 1543 O O . LEU A 1 208 ? 4.529 -9.888 -4.043 1.00 88.25 208 LEU A O 1
ATOM 1547 N N . VAL A 1 209 ? 3.256 -8.147 -4.685 1.00 89.06 209 VAL A N 1
ATOM 1548 C CA . VAL A 1 209 ? 2.590 -7.925 -3.398 1.00 89.06 209 VAL A CA 1
ATOM 1549 C C . VAL A 1 209 ? 1.091 -7.766 -3.641 1.00 89.06 209 VAL A C 1
ATOM 1551 O O . VAL A 1 209 ? 0.680 -7.127 -4.612 1.00 89.06 209 VAL A O 1
ATOM 1554 N N . GLY A 1 210 ? 0.269 -8.354 -2.768 1.00 89.94 210 GLY A N 1
ATOM 1555 C CA . GLY A 1 210 ? -1.189 -8.213 -2.802 1.00 89.94 210 GLY A CA 1
ATOM 1556 C C . GLY A 1 210 ? -1.663 -6.788 -2.488 1.00 89.94 210 GLY A C 1
ATOM 1557 O O . GLY A 1 210 ? -0.858 -5.892 -2.226 1.00 89.94 210 GLY A O 1
ATOM 1558 N N . LYS A 1 211 ? -2.980 -6.565 -2.537 1.00 92.44 211 LYS A N 1
ATOM 1559 C CA . LYS A 1 211 ? -3.630 -5.272 -2.220 1.00 92.44 211 LYS A CA 1
ATOM 1560 C C . LYS A 1 211 ? -4.982 -5.448 -1.520 1.00 92.44 211 LYS A C 1
ATOM 1562 O O . LYS A 1 211 ? -5.791 -4.524 -1.500 1.00 92.44 211 LYS A O 1
ATOM 1567 N N . SER A 1 212 ? -5.259 -6.638 -1.002 1.00 90.88 212 SER A N 1
ATOM 1568 C CA . SER A 1 212 ? -6.605 -7.031 -0.576 1.00 90.88 212 SER A CA 1
ATOM 1569 C C . SER A 1 212 ? -6.874 -6.659 0.879 1.00 90.88 212 SER A C 1
ATOM 1571 O O . SER A 1 212 ? -8.005 -6.339 1.242 1.00 90.88 212 SER A O 1
ATOM 1573 N N . SER A 1 213 ? -5.824 -6.643 1.704 1.00 94.19 213 SER A N 1
ATOM 1574 C CA . SER A 1 213 ? -5.918 -6.403 3.143 1.00 94.19 213 SER A CA 1
ATOM 1575 C C . SER A 1 213 ? -6.688 -5.128 3.535 1.00 94.19 213 SER A C 1
ATOM 1577 O O . SER A 1 213 ? -7.546 -5.244 4.410 1.00 94.19 213 SER A O 1
ATOM 1579 N N . PRO A 1 214 ? -6.517 -3.948 2.894 1.00 95.00 214 PRO A N 1
ATOM 1580 C CA . PRO A 1 214 ? -7.320 -2.766 3.231 1.00 95.00 214 PRO A CA 1
ATOM 1581 C C . PRO A 1 214 ? -8.833 -2.982 3.090 1.00 95.00 214 PRO A C 1
ATOM 1583 O O . PRO A 1 214 ? -9.604 -2.563 3.955 1.00 95.00 214 PRO A O 1
ATOM 1586 N N . VAL A 1 215 ? -9.257 -3.672 2.027 1.00 92.38 215 VAL A N 1
ATOM 1587 C CA . VAL A 1 215 ? -10.674 -3.963 1.762 1.00 92.38 215 VAL A CA 1
ATOM 1588 C C . VAL A 1 215 ? -11.212 -4.945 2.799 1.00 92.38 215 VAL A C 1
ATOM 1590 O O . VAL A 1 215 ? -12.275 -4.711 3.374 1.00 92.38 215 VAL A O 1
ATOM 1593 N N . TRP A 1 216 ? -10.464 -6.014 3.090 1.00 94.44 216 TRP A N 1
ATOM 1594 C CA . TRP A 1 216 ? -10.858 -7.000 4.097 1.00 94.44 216 TRP A CA 1
ATOM 1595 C C . TRP A 1 216 ? -10.945 -6.405 5.498 1.00 94.44 216 TRP A C 1
ATOM 1597 O O . TRP A 1 216 ? -11.896 -6.689 6.215 1.00 94.44 216 TRP A O 1
ATOM 1607 N N . VAL A 1 217 ? -9.993 -5.553 5.879 1.00 96.00 217 VAL A N 1
ATOM 1608 C CA . VAL A 1 217 ? -9.996 -4.863 7.173 1.00 96.00 217 VAL A CA 1
ATOM 1609 C C . VAL A 1 217 ? -11.226 -3.973 7.313 1.00 96.00 217 VAL A C 1
ATOM 1611 O O . VAL A 1 217 ? -11.942 -4.074 8.308 1.00 96.00 217 VAL A O 1
ATOM 1614 N N . ASN A 1 218 ? -11.505 -3.134 6.312 1.00 95.25 218 ASN A N 1
ATOM 1615 C CA . ASN A 1 218 ? -12.669 -2.251 6.343 1.00 95.25 218 ASN A CA 1
ATOM 1616 C C . ASN A 1 218 ? -13.972 -3.059 6.445 1.00 95.25 218 ASN A C 1
ATOM 1618 O O . ASN A 1 218 ? -14.826 -2.771 7.281 1.00 95.25 218 ASN A O 1
ATOM 1622 N N . ARG A 1 219 ? -14.091 -4.123 5.645 1.00 93.88 219 ARG A N 1
ATOM 1623 C CA . ARG A 1 219 ? -15.242 -5.028 5.671 1.00 93.88 219 ARG A CA 1
ATOM 1624 C C . ARG A 1 219 ? -15.391 -5.741 7.014 1.00 93.88 219 ARG A C 1
ATOM 1626 O O . ARG A 1 219 ? -16.495 -5.789 7.541 1.00 93.88 219 ARG A O 1
ATOM 1633 N N . TRP A 1 220 ? -14.298 -6.238 7.594 1.00 96.38 220 TRP A N 1
ATOM 1634 C CA . TRP A 1 220 ? -14.304 -6.882 8.908 1.00 96.38 220 TRP A CA 1
ATOM 1635 C C . TRP A 1 220 ? -14.870 -5.950 9.975 1.00 96.38 220 TRP A C 1
ATOM 1637 O O . TRP A 1 220 ? -15.820 -6.317 10.662 1.00 96.38 220 TRP A O 1
ATOM 1647 N N . MET A 1 221 ? -14.345 -4.725 10.059 1.00 97.38 221 MET A N 1
ATOM 1648 C CA . MET A 1 221 ? -14.802 -3.733 11.036 1.00 97.38 221 MET A CA 1
ATOM 1649 C C . MET A 1 221 ? -16.270 -3.351 10.834 1.00 97.38 221 MET A C 1
ATOM 1651 O O . MET A 1 221 ? -16.977 -3.118 11.808 1.00 97.38 221 MET A O 1
ATOM 1655 N N . GLN A 1 222 ? -16.752 -3.304 9.591 1.00 95.00 222 GLN A N 1
ATOM 1656 C CA . GLN A 1 222 ? -18.159 -3.020 9.297 1.00 95.00 222 GLN A CA 1
ATOM 1657 C C . GLN A 1 222 ? -19.088 -4.186 9.658 1.00 95.00 222 GLN A C 1
ATOM 1659 O O . GLN A 1 222 ? -20.158 -3.957 10.217 1.00 95.00 222 GLN A O 1
ATOM 1664 N N . GLU A 1 223 ? -18.700 -5.421 9.333 1.00 95.69 223 GLU A N 1
ATOM 1665 C CA . GLU A 1 223 ? -19.540 -6.610 9.524 1.00 95.69 223 GLU A CA 1
ATOM 1666 C C . GLU A 1 223 ? -19.532 -7.109 10.977 1.00 95.69 223 GLU A C 1
ATOM 1668 O O . GLU A 1 223 ? -20.574 -7.512 11.489 1.00 95.69 223 GLU A O 1
ATOM 1673 N N . HIS A 1 224 ? -18.383 -7.048 11.655 1.00 96.88 224 HIS A N 1
ATOM 1674 C CA . HIS A 1 224 ? -18.207 -7.568 13.017 1.00 96.88 224 HIS A CA 1
ATOM 1675 C C . HIS A 1 224 ? -18.270 -6.459 14.077 1.00 96.88 224 HIS A C 1
ATOM 1677 O O . HIS A 1 224 ? -18.582 -6.716 15.239 1.00 96.88 224 HIS A O 1
ATOM 1683 N N . GLY A 1 225 ? -18.022 -5.201 13.692 1.00 97.44 225 GLY A N 1
ATOM 1684 C CA . GLY A 1 225 ? -17.940 -4.088 14.637 1.00 97.44 225 GLY A CA 1
ATOM 1685 C C . GLY A 1 225 ? -16.772 -4.227 15.613 1.00 97.44 225 GLY A C 1
ATOM 1686 O O . GLY A 1 225 ? -16.864 -3.742 16.729 1.00 97.44 225 GLY A O 1
ATOM 1687 N N . GLU A 1 226 ? -15.709 -4.922 15.234 1.00 97.94 226 GLU A N 1
ATOM 1688 C CA . GLU A 1 226 ? -14.537 -5.199 16.071 1.00 97.94 226 GLU A CA 1
ATOM 1689 C C . GLU A 1 226 ? -13.273 -4.910 15.266 1.00 97.94 226 GLU A C 1
ATOM 1691 O O . GLU A 1 226 ? -13.311 -4.890 14.027 1.00 97.94 226 GLU A O 1
ATOM 1696 N N . LEU A 1 227 ? -12.152 -4.668 15.946 1.00 97.81 227 LEU A N 1
ATOM 1697 C CA . LEU A 1 227 ? -10.875 -4.531 15.252 1.00 97.81 227 LEU A CA 1
ATOM 1698 C C . LEU A 1 227 ? -10.522 -5.833 14.506 1.00 97.81 227 LEU A C 1
ATOM 1700 O O . LEU A 1 227 ? -10.840 -6.935 14.964 1.00 97.81 227 LEU A O 1
ATOM 1704 N N . PRO A 1 228 ? -9.873 -5.743 13.330 1.00 97.50 228 PRO A N 1
ATOM 1705 C CA . PRO A 1 228 ? -9.505 -6.924 12.569 1.00 97.50 228 PRO A CA 1
ATOM 1706 C C . PRO A 1 228 ? -8.478 -7.772 13.331 1.00 97.50 228 PRO A C 1
ATOM 1708 O O . PRO A 1 228 ? -7.556 -7.232 13.951 1.00 97.50 228 PRO A O 1
ATOM 1711 N N . PRO A 1 229 ? -8.548 -9.108 13.232 1.00 97.06 229 PRO A N 1
ATOM 1712 C CA . PRO A 1 229 ? -7.495 -9.962 13.751 1.00 97.06 229 PRO A CA 1
ATOM 1713 C C . PRO A 1 229 ? -6.181 -9.656 13.028 1.00 97.06 229 PRO A C 1
ATOM 1715 O O . PRO A 1 229 ? -6.158 -9.443 11.815 1.00 97.06 229 PRO A O 1
ATOM 1718 N N . LYS A 1 230 ? -5.056 -9.700 13.754 1.00 95.56 230 LYS A N 1
ATOM 1719 C CA . LYS A 1 230 ? -3.736 -9.291 13.230 1.00 95.56 230 LYS A CA 1
ATOM 1720 C C . LYS A 1 230 ? -3.340 -9.992 11.923 1.00 95.56 230 LYS A C 1
ATOM 1722 O O . LYS A 1 230 ? -2.674 -9.391 11.090 1.00 95.56 230 LYS A O 1
ATOM 1727 N N . ARG A 1 231 ? -3.763 -11.248 11.728 1.00 94.69 231 ARG A N 1
ATOM 1728 C CA . ARG A 1 231 ? -3.510 -12.034 10.502 1.00 94.69 231 ARG A CA 1
ATOM 1729 C C . ARG A 1 231 ? -4.177 -11.453 9.252 1.00 94.69 231 ARG A C 1
ATOM 1731 O O . ARG A 1 231 ? -3.676 -11.659 8.154 1.00 94.69 231 ARG A O 1
ATOM 1738 N N . LEU A 1 232 ? -5.272 -10.709 9.412 1.00 95.44 232 LEU A N 1
ATOM 1739 C CA . LEU A 1 232 ? -5.975 -10.041 8.315 1.00 95.44 232 LEU A CA 1
ATOM 1740 C C . LEU A 1 232 ? -5.267 -8.754 7.864 1.00 95.44 232 LEU A C 1
ATOM 1742 O O . LEU A 1 232 ? -5.539 -8.246 6.776 1.00 95.44 232 LEU A O 1
ATOM 1746 N N . VAL A 1 233 ? -4.357 -8.227 8.690 1.00 96.00 233 VAL A N 1
ATOM 1747 C CA . VAL A 1 233 ? -3.680 -6.945 8.485 1.00 96.00 233 VAL A CA 1
ATOM 1748 C C . VAL A 1 233 ? -2.281 -7.171 7.909 1.00 96.00 233 VAL A C 1
ATOM 1750 O O . VAL A 1 233 ? -1.314 -7.445 8.623 1.00 96.00 233 VAL A O 1
ATOM 1753 N N . ARG A 1 234 ? -2.148 -7.025 6.591 1.00 94.31 234 ARG A N 1
ATOM 1754 C CA . ARG A 1 234 ? -0.884 -7.197 5.867 1.00 94.31 234 ARG A CA 1
ATOM 1755 C C . ARG A 1 234 ? -0.307 -5.847 5.481 1.00 94.31 234 ARG A C 1
ATOM 1757 O O . ARG A 1 234 ? -0.765 -5.206 4.538 1.00 94.31 234 ARG A O 1
ATOM 1764 N N . VAL A 1 235 ? 0.712 -5.424 6.221 1.00 95.81 235 VAL A N 1
ATOM 1765 C CA . VAL A 1 235 ? 1.351 -4.100 6.110 1.00 95.81 235 VAL A CA 1
ATOM 1766 C C . VAL A 1 235 ? 1.836 -3.849 4.687 1.00 95.81 235 VAL A C 1
ATOM 1768 O O . VAL A 1 235 ? 1.616 -2.777 4.131 1.00 95.81 235 VAL A O 1
ATOM 1771 N N . GLU A 1 236 ? 2.410 -4.876 4.066 1.00 94.44 236 GLU A N 1
ATOM 1772 C CA . GLU A 1 236 ? 2.842 -4.856 2.675 1.00 94.44 236 GLU A CA 1
ATOM 1773 C C . GLU A 1 236 ? 1.719 -4.513 1.681 1.00 94.44 236 GLU A C 1
ATOM 1775 O O . GLU A 1 236 ? 1.939 -3.766 0.731 1.00 94.44 236 GLU A O 1
ATOM 1780 N N . GLU A 1 237 ? 0.502 -5.007 1.905 1.00 94.81 237 GLU A N 1
ATOM 1781 C CA . GLU A 1 237 ? -0.635 -4.803 1.007 1.00 94.81 237 GLU A CA 1
ATOM 1782 C C . GLU A 1 237 ? -1.272 -3.426 1.214 1.00 94.81 237 GLU A C 1
ATOM 1784 O O . GLU A 1 237 ? -1.731 -2.808 0.253 1.00 94.81 237 GLU A O 1
ATOM 1789 N N . PHE A 1 238 ? -1.244 -2.920 2.451 1.00 96.25 238 PHE A N 1
ATOM 1790 C CA . PHE A 1 238 ? -1.602 -1.536 2.767 1.00 96.25 238 PHE A CA 1
ATOM 1791 C C . PHE A 1 238 ? -0.660 -0.546 2.084 1.00 96.25 238 PHE A C 1
ATOM 1793 O O . PHE A 1 238 ? -1.111 0.422 1.482 1.00 96.25 238 PHE A O 1
ATOM 1800 N N . ILE A 1 239 ? 0.649 -0.794 2.130 1.00 95.94 239 ILE A N 1
ATOM 1801 C CA . ILE A 1 239 ? 1.625 0.036 1.418 1.00 95.94 239 ILE A CA 1
ATOM 1802 C C . ILE A 1 239 ? 1.358 -0.023 -0.093 1.00 95.94 239 ILE A C 1
ATOM 1804 O O . ILE A 1 239 ? 1.277 1.012 -0.755 1.00 95.94 239 ILE A O 1
ATOM 1808 N N . ASN A 1 240 ? 1.163 -1.225 -0.639 1.00 95.06 240 ASN A N 1
ATOM 1809 C CA . ASN A 1 240 ? 1.015 -1.452 -2.076 1.00 95.06 240 ASN A CA 1
ATOM 1810 C C . ASN A 1 240 ? -0.312 -0.938 -2.682 1.00 95.06 240 ASN A C 1
ATOM 1812 O O . ASN A 1 240 ? -0.476 -0.917 -3.910 1.00 95.06 240 ASN A O 1
ATOM 1816 N N . SER A 1 241 ? -1.260 -0.478 -1.857 1.00 94.31 241 SER A N 1
ATOM 1817 C CA . SER A 1 24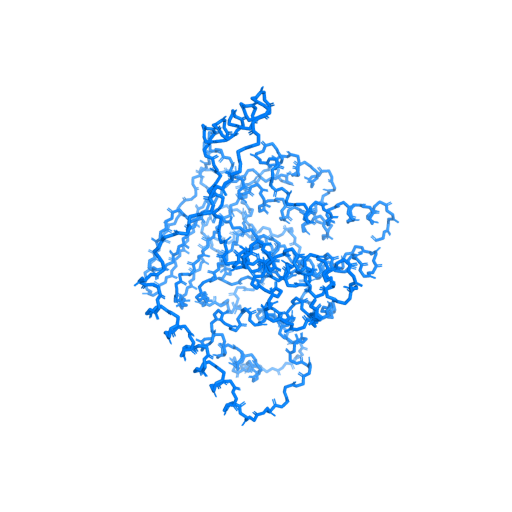1 ? -2.445 0.247 -2.333 1.00 94.31 241 SER A CA 1
ATOM 1818 C C . SER A 1 241 ? -2.109 1.663 -2.822 1.00 94.31 241 SER A C 1
ATOM 1820 O O . SER A 1 241 ? -2.902 2.274 -3.539 1.00 94.31 241 SER A O 1
ATOM 1822 N N . VAL A 1 242 ? -0.933 2.188 -2.468 1.00 94.75 242 VAL A N 1
ATOM 1823 C CA . VAL A 1 242 ? -0.436 3.497 -2.902 1.00 94.75 242 VAL A CA 1
ATOM 1824 C C . VAL A 1 242 ? 0.409 3.355 -4.174 1.00 94.75 242 VAL A C 1
ATOM 1826 O O . VAL A 1 242 ? 0.872 2.274 -4.538 1.00 94.75 242 VAL A O 1
ATOM 1829 N N . SER A 1 243 ? 0.561 4.458 -4.905 1.00 94.88 243 SER A N 1
ATOM 1830 C CA . SER A 1 243 ? 1.451 4.551 -6.068 1.00 94.88 243 SER A CA 1
ATOM 1831 C C . SER A 1 243 ? 2.489 5.612 -5.795 1.00 94.88 243 SER A C 1
ATOM 1833 O O . SER A 1 243 ? 2.107 6.733 -5.469 1.00 94.88 243 SER A O 1
ATOM 1835 N N . LEU A 1 244 ? 3.759 5.299 -6.005 1.00 95.56 244 LEU A N 1
ATOM 1836 C CA . LEU A 1 244 ? 4.778 6.318 -6.202 1.00 95.56 244 LEU A CA 1
ATOM 1837 C C . LEU A 1 244 ? 4.800 6.756 -7.667 1.00 95.56 244 LEU A C 1
ATOM 1839 O O . LEU A 1 244 ? 4.406 6.012 -8.572 1.00 95.56 244 LEU A O 1
ATOM 1843 N N . ARG A 1 245 ? 5.295 7.969 -7.904 1.00 94.56 245 ARG A N 1
ATOM 1844 C CA . ARG A 1 245 ? 5.620 8.428 -9.251 1.00 94.56 245 ARG A CA 1
ATOM 1845 C C . ARG A 1 245 ? 6.801 7.618 -9.786 1.00 94.56 245 ARG A C 1
ATOM 1847 O O . ARG A 1 245 ? 7.829 7.512 -9.124 1.00 94.56 245 ARG A O 1
ATOM 1854 N N . THR A 1 246 ? 6.657 7.083 -10.992 1.00 94.50 246 THR A N 1
ATOM 1855 C CA . THR A 1 246 ? 7.775 6.493 -11.735 1.00 94.50 246 THR A CA 1
ATOM 1856 C C . THR A 1 246 ? 8.749 7.603 -12.121 1.00 94.50 246 THR A C 1
ATOM 1858 O O . THR A 1 246 ? 8.345 8.604 -12.717 1.00 94.50 246 THR A O 1
ATOM 1861 N N . THR A 1 247 ? 10.011 7.452 -11.730 1.00 92.25 247 THR A N 1
ATOM 1862 C CA . THR A 1 247 ? 11.064 8.447 -11.964 1.00 92.25 247 THR A CA 1
ATOM 1863 C C . THR A 1 247 ? 11.929 8.095 -13.162 1.00 92.25 247 THR A C 1
ATOM 1865 O O . THR A 1 247 ? 12.467 9.001 -13.789 1.00 92.25 247 THR A O 1
ATOM 1868 N N . ASP A 1 248 ? 12.085 6.804 -13.460 1.00 95.56 248 ASP A N 1
ATOM 1869 C CA . ASP A 1 248 ? 12.981 6.312 -14.506 1.00 95.56 248 ASP A CA 1
ATOM 1870 C C . ASP A 1 248 ? 12.546 4.913 -14.992 1.00 95.56 248 ASP A C 1
ATOM 1872 O O . ASP A 1 248 ? 11.657 4.285 -14.405 1.00 95.56 248 ASP A O 1
ATOM 1876 N N . GLU A 1 249 ? 13.163 4.431 -16.069 1.00 95.81 249 GLU A N 1
ATOM 1877 C CA . GLU A 1 249 ? 12.886 3.131 -16.681 1.00 95.81 249 GLU A CA 1
ATOM 1878 C C . GLU A 1 249 ? 14.167 2.305 -16.880 1.00 95.81 249 GLU A C 1
ATOM 1880 O O . GLU A 1 249 ? 15.239 2.820 -17.190 1.00 95.81 249 GLU A O 1
ATOM 1885 N N . PHE A 1 250 ? 14.064 0.987 -16.717 1.00 94.62 250 PHE A N 1
ATOM 1886 C CA . PHE A 1 250 ? 15.161 0.045 -16.917 1.00 94.62 250 PHE A CA 1
ATOM 1887 C C . PHE A 1 250 ? 14.644 -1.256 -17.530 1.00 94.62 250 PHE A C 1
ATOM 1889 O O . PHE A 1 250 ? 13.828 -1.944 -16.929 1.00 94.62 250 PHE A O 1
ATOM 1896 N N . ALA A 1 251 ? 15.117 -1.612 -18.728 1.00 92.19 251 ALA A N 1
ATOM 1897 C CA . ALA A 1 251 ? 14.753 -2.865 -19.402 1.00 92.19 251 ALA A CA 1
ATOM 1898 C C . ALA A 1 251 ? 13.225 -3.125 -19.471 1.00 92.19 251 ALA A C 1
ATOM 1900 O O . ALA A 1 251 ? 12.770 -4.249 -19.270 1.00 92.19 251 ALA A O 1
ATOM 1901 N N . GLY A 1 252 ? 12.431 -2.074 -19.723 1.00 89.19 252 GLY A N 1
ATOM 1902 C CA . GLY A 1 252 ? 10.963 -2.143 -19.780 1.00 89.19 252 GLY A CA 1
ATOM 1903 C C . GLY A 1 252 ? 10.250 -2.115 -18.419 1.00 89.19 252 GLY A C 1
ATOM 1904 O O . GLY A 1 252 ? 9.023 -2.211 -18.377 1.00 89.19 252 GLY A O 1
ATOM 1905 N N . LEU A 1 253 ? 10.995 -1.971 -17.319 1.00 95.31 253 LEU A N 1
ATOM 1906 C CA . LEU A 1 253 ? 10.470 -1.738 -15.975 1.00 95.31 253 LEU A CA 1
ATOM 1907 C C . LEU A 1 253 ? 10.491 -0.248 -15.658 1.00 95.31 253 LEU A C 1
ATOM 1909 O O . LEU A 1 253 ? 11.560 0.357 -15.626 1.00 95.31 253 LEU A O 1
ATOM 1913 N N . GLY A 1 254 ? 9.339 0.326 -15.335 1.00 96.62 254 GLY A N 1
ATOM 1914 C CA . GLY A 1 254 ? 9.298 1.629 -14.682 1.00 96.62 254 GLY A CA 1
ATOM 1915 C C . GLY A 1 254 ? 9.622 1.465 -13.204 1.00 96.62 254 GLY A C 1
ATOM 1916 O O . GLY A 1 254 ? 9.069 0.576 -12.554 1.00 96.62 254 GLY A O 1
ATOM 1917 N N . TYR A 1 255 ? 10.470 2.318 -12.647 1.00 95.94 255 TYR A N 1
ATOM 1918 C CA . TYR A 1 255 ? 10.740 2.329 -11.215 1.00 95.94 255 TYR A CA 1
ATOM 1919 C C . TYR A 1 255 ? 10.721 3.743 -10.635 1.00 95.94 255 TYR A C 1
ATOM 1921 O O . TYR A 1 255 ? 10.883 4.748 -11.328 1.00 95.94 255 TYR A O 1
ATOM 1929 N N . GLY A 1 256 ? 10.476 3.820 -9.334 1.00 95.00 256 GLY A N 1
ATOM 1930 C CA . GLY A 1 256 ? 10.478 5.058 -8.569 1.00 95.00 256 GLY A CA 1
ATOM 1931 C C . GLY A 1 256 ? 10.827 4.772 -7.122 1.00 95.00 256 GLY A C 1
ATOM 1932 O O . GLY A 1 256 ? 10.620 3.661 -6.637 1.00 95.00 256 GLY A O 1
ATOM 1933 N N . TRP A 1 257 ? 11.367 5.757 -6.422 1.00 95.50 257 TRP A N 1
ATOM 1934 C CA . TRP A 1 257 ? 11.686 5.614 -5.009 1.00 95.50 257 TRP A CA 1
ATOM 1935 C C . TRP A 1 257 ? 11.437 6.915 -4.257 1.00 95.50 257 TRP A C 1
ATOM 1937 O O . TRP A 1 257 ? 11.355 7.989 -4.853 1.00 95.50 257 TRP A O 1
ATOM 1947 N N . ALA A 1 258 ? 11.278 6.804 -2.945 1.00 94.75 258 ALA A N 1
ATOM 1948 C CA . ALA A 1 258 ? 11.128 7.935 -2.047 1.00 94.75 258 ALA A CA 1
ATOM 1949 C C . ALA A 1 258 ? 11.713 7.603 -0.672 1.00 94.75 258 ALA A C 1
ATOM 1951 O O . ALA A 1 258 ? 11.743 6.441 -0.261 1.00 94.75 258 ALA A O 1
ATOM 1952 N N . VAL A 1 259 ? 12.162 8.636 0.039 1.00 93.88 259 VAL A N 1
ATOM 1953 C CA . VAL A 1 259 ? 12.711 8.525 1.393 1.00 93.88 259 VAL A CA 1
ATOM 1954 C C . VAL A 1 259 ? 11.971 9.485 2.317 1.00 93.88 259 VAL A C 1
ATOM 1956 O O . VAL A 1 259 ? 11.584 10.576 1.901 1.00 93.88 259 VAL A O 1
ATOM 1959 N N . MET A 1 260 ? 11.759 9.079 3.568 1.00 93.00 260 MET A N 1
ATOM 1960 C CA . MET A 1 260 ? 11.161 9.914 4.612 1.00 93.00 260 MET A CA 1
ATOM 1961 C C . MET A 1 260 ? 11.720 9.541 5.991 1.00 93.00 260 MET A C 1
ATOM 1963 O O . MET A 1 260 ? 12.176 8.419 6.197 1.00 93.00 260 MET A O 1
ATOM 1967 N N . ASP A 1 261 ? 11.666 10.459 6.956 1.00 93.00 261 ASP A N 1
ATOM 1968 C CA . ASP A 1 261 ? 11.792 10.114 8.377 1.00 93.00 261 ASP A CA 1
ATOM 1969 C C . ASP A 1 261 ? 10.768 9.066 8.810 1.00 93.00 261 ASP A C 1
ATOM 1971 O O . ASP A 1 261 ? 9.589 9.166 8.462 1.00 93.00 261 ASP A O 1
ATOM 1975 N N . CYS A 1 262 ? 11.198 8.090 9.610 1.00 94.19 262 CYS A N 1
ATOM 1976 C CA . CYS A 1 262 ? 10.288 7.110 10.180 1.00 94.19 262 CYS A CA 1
ATOM 1977 C C . CYS A 1 262 ? 9.492 7.740 11.343 1.00 94.19 262 CYS A C 1
ATOM 1979 O O . CYS A 1 262 ? 10.083 8.154 12.342 1.00 94.19 262 CYS A O 1
ATOM 1981 N N . PRO A 1 263 ? 8.152 7.841 11.261 1.00 93.62 263 PRO A N 1
ATOM 1982 C CA . PRO A 1 263 ? 7.365 8.520 12.295 1.00 93.62 263 PRO A CA 1
ATOM 1983 C C . PRO A 1 263 ? 7.334 7.794 13.645 1.00 93.62 263 PRO A C 1
ATOM 1985 O O . PRO A 1 263 ? 7.158 8.441 14.675 1.00 93.62 263 PRO A O 1
ATOM 1988 N N . TRP A 1 264 ? 7.488 6.468 13.627 1.00 94.06 264 TRP A N 1
ATOM 1989 C CA . TRP A 1 264 ? 7.447 5.591 14.803 1.00 94.06 264 TRP A CA 1
ATOM 1990 C C . TRP A 1 264 ? 8.839 5.153 15.278 1.00 94.06 264 TRP A C 1
ATOM 1992 O O . TRP A 1 264 ? 8.961 4.378 16.218 1.00 94.06 264 TRP A O 1
ATOM 2002 N N . ASN A 1 265 ? 9.912 5.621 14.635 1.00 93.75 265 ASN A N 1
ATOM 2003 C CA . ASN A 1 265 ? 11.276 5.328 15.063 1.00 93.75 265 ASN A CA 1
ATOM 2004 C C . ASN A 1 265 ? 12.216 6.466 14.658 1.00 93.75 265 ASN A C 1
ATOM 2006 O O . ASN A 1 265 ? 12.646 6.545 13.510 1.00 93.75 265 ASN A O 1
ATOM 2010 N N . ALA A 1 266 ? 12.549 7.337 15.610 1.00 92.88 266 ALA A N 1
ATOM 2011 C CA . ALA A 1 266 ? 13.355 8.531 15.352 1.00 92.88 266 ALA A CA 1
ATOM 2012 C C . ALA A 1 266 ? 14.772 8.225 14.826 1.00 92.88 266 ALA A C 1
ATOM 2014 O O . ALA A 1 266 ? 15.357 9.061 14.143 1.00 92.88 266 ALA A O 1
ATOM 2015 N N . ASP A 1 267 ? 15.298 7.025 15.088 1.00 93.44 267 ASP A N 1
ATOM 2016 C CA . ASP A 1 267 ? 16.638 6.607 14.661 1.00 93.44 267 ASP A CA 1
ATOM 2017 C C . ASP A 1 267 ? 16.643 5.951 13.271 1.00 93.44 267 ASP A C 1
ATOM 2019 O O . ASP A 1 267 ? 17.656 5.397 12.832 1.00 93.44 267 ASP A O 1
ATOM 2023 N N . SER A 1 268 ? 15.501 5.944 12.578 1.00 94.12 268 SER A N 1
ATOM 2024 C CA . SER A 1 268 ? 15.340 5.258 11.299 1.00 94.12 268 SER A CA 1
ATOM 2025 C C . SER A 1 268 ? 14.715 6.137 10.222 1.00 94.12 268 SER A C 1
ATOM 2027 O O . SER A 1 268 ? 13.967 7.081 10.473 1.00 94.12 268 SER A O 1
ATOM 2029 N N . ARG A 1 269 ? 15.007 5.783 8.975 1.00 94.19 269 ARG A N 1
ATOM 2030 C CA . ARG A 1 269 ? 14.388 6.336 7.772 1.00 94.19 269 ARG A CA 1
ATOM 2031 C C . ARG A 1 269 ? 13.574 5.252 7.081 1.00 94.19 269 ARG A C 1
ATOM 2033 O O . ARG A 1 269 ? 13.904 4.069 7.151 1.00 94.19 269 ARG A O 1
ATOM 2040 N N . LEU A 1 270 ? 12.527 5.668 6.387 1.00 95.31 270 LEU A N 1
ATOM 2041 C CA . LEU A 1 270 ? 11.746 4.821 5.501 1.00 95.31 270 LEU A CA 1
ATOM 2042 C C . LEU A 1 270 ? 12.229 5.020 4.069 1.00 95.31 270 LEU A C 1
ATOM 2044 O O . LEU A 1 270 ? 12.280 6.149 3.586 1.00 95.31 270 LEU A O 1
ATOM 2048 N N . VAL A 1 271 ? 12.553 3.920 3.397 1.00 95.44 271 VAL A N 1
ATOM 2049 C CA . VAL A 1 271 ? 12.887 3.870 1.972 1.00 95.44 271 VAL A CA 1
ATOM 2050 C C . VAL A 1 271 ? 11.786 3.091 1.272 1.00 95.44 271 VAL A C 1
ATOM 2052 O O . VAL A 1 271 ? 11.580 1.910 1.552 1.00 95.44 271 VAL A O 1
ATOM 2055 N N . ALA A 1 272 ? 11.067 3.744 0.369 1.00 96.50 272 ALA A N 1
ATOM 2056 C CA . ALA A 1 272 ? 10.023 3.130 -0.431 1.00 96.50 272 ALA A CA 1
ATOM 2057 C C . ALA A 1 272 ? 10.497 2.996 -1.877 1.00 96.50 272 ALA A C 1
ATOM 2059 O O . ALA A 1 272 ? 10.994 3.955 -2.460 1.00 96.50 272 ALA A O 1
ATOM 2060 N N . VAL A 1 273 ? 10.333 1.810 -2.453 1.00 95.56 273 VAL A N 1
ATOM 2061 C CA . VAL A 1 273 ? 10.728 1.487 -3.823 1.00 95.56 273 VAL A CA 1
ATOM 2062 C C . VAL A 1 273 ? 9.531 0.901 -4.546 1.00 95.56 273 VAL A C 1
ATOM 2064 O O . VAL A 1 273 ? 8.995 -0.130 -4.144 1.00 95.56 273 VAL A O 1
ATOM 2067 N N . GLN A 1 274 ? 9.144 1.538 -5.643 1.00 96.81 274 GLN A N 1
ATOM 2068 C CA . GLN A 1 274 ? 8.172 1.011 -6.580 1.00 96.81 274 GLN A CA 1
ATOM 2069 C C . GLN A 1 274 ? 8.869 0.459 -7.816 1.00 96.81 274 GLN A C 1
ATOM 2071 O O . GLN A 1 274 ? 9.677 1.149 -8.435 1.00 96.81 274 GLN A O 1
ATOM 2076 N N . VAL A 1 275 ? 8.462 -0.734 -8.232 1.00 96.50 275 VAL A N 1
ATOM 2077 C CA . VAL A 1 275 ? 8.691 -1.243 -9.585 1.00 96.50 275 VAL A CA 1
ATOM 2078 C C . VAL A 1 275 ? 7.355 -1.476 -10.275 1.00 96.50 275 VAL A C 1
ATOM 2080 O O . VAL A 1 275 ? 6.355 -1.797 -9.634 1.00 96.50 275 VAL A O 1
ATOM 2083 N N . SER A 1 276 ? 7.320 -1.283 -11.583 1.00 96.56 276 SER A N 1
ATOM 2084 C CA . SER A 1 276 ? 6.122 -1.402 -12.405 1.00 96.56 276 SER A CA 1
ATOM 2085 C C . SER A 1 276 ? 6.465 -2.019 -13.750 1.00 96.56 276 SER A C 1
ATOM 2087 O O . SER A 1 276 ? 7.476 -1.676 -14.363 1.00 96.56 276 SER A O 1
ATOM 2089 N N . ALA A 1 277 ? 5.617 -2.934 -14.200 1.00 95.44 277 ALA A N 1
ATOM 2090 C CA . ALA A 1 277 ? 5.679 -3.489 -15.538 1.00 95.44 277 ALA A CA 1
ATOM 2091 C C . ALA A 1 277 ? 4.740 -2.693 -16.449 1.00 95.44 277 ALA A C 1
ATOM 2093 O O . ALA A 1 277 ? 3.608 -2.387 -16.069 1.00 95.44 277 ALA A O 1
ATOM 2094 N N . GLY A 1 278 ? 5.211 -2.373 -17.656 1.00 93.06 278 GLY A N 1
ATOM 2095 C CA . GLY A 1 278 ? 4.388 -1.767 -18.701 1.00 93.06 278 GLY A CA 1
ATOM 2096 C C . GLY A 1 278 ? 3.383 -2.764 -19.287 1.00 93.06 278 GLY A C 1
ATOM 2097 O O . GLY A 1 278 ? 2.754 -3.545 -18.582 1.00 93.06 278 GLY A O 1
ATOM 2098 N N . ASN A 1 279 ? 3.244 -2.792 -20.610 1.00 91.06 279 ASN A N 1
ATOM 2099 C CA . ASN A 1 279 ? 2.230 -3.627 -21.272 1.00 91.06 279 ASN A CA 1
ATOM 2100 C C . ASN A 1 279 ? 2.580 -5.125 -21.350 1.00 91.06 279 ASN A C 1
ATOM 2102 O O . ASN A 1 279 ? 1.773 -5.914 -21.837 1.00 91.06 279 ASN A O 1
ATOM 2106 N N . ALA A 1 280 ? 3.766 -5.526 -20.892 1.00 90.81 280 ALA A N 1
ATOM 2107 C CA . ALA A 1 280 ? 4.233 -6.907 -20.918 1.00 90.81 280 ALA A CA 1
ATOM 2108 C C . ALA A 1 280 ? 4.676 -7.354 -19.523 1.00 90.81 280 ALA A C 1
ATOM 2110 O O . ALA A 1 280 ? 5.189 -6.554 -18.742 1.00 90.81 280 ALA A O 1
ATOM 2111 N N . SER A 1 281 ? 4.479 -8.639 -19.224 1.00 91.38 281 SER A N 1
ATOM 2112 C CA . SER A 1 281 ? 4.988 -9.242 -17.994 1.00 91.38 281 SER A CA 1
ATOM 2113 C C . SER A 1 281 ? 6.510 -9.296 -18.035 1.00 91.38 281 SER A C 1
ATOM 2115 O O . SER A 1 281 ? 7.095 -9.661 -19.055 1.00 91.38 281 SER A O 1
ATOM 2117 N N . VAL A 1 282 ? 7.136 -8.985 -16.908 1.00 93.38 282 VAL A N 1
ATOM 2118 C CA . VAL A 1 282 ? 8.584 -9.030 -16.730 1.00 93.38 282 VAL A CA 1
ATOM 2119 C C . VAL A 1 282 ? 8.937 -10.293 -15.959 1.00 93.38 282 VAL A C 1
ATOM 2121 O O . VAL A 1 282 ? 8.411 -10.500 -14.870 1.00 93.38 282 VAL A O 1
ATOM 2124 N N . LYS A 1 283 ? 9.776 -11.157 -16.536 1.00 93.44 283 LYS A N 1
ATOM 2125 C CA . LYS A 1 283 ? 10.218 -12.431 -15.939 1.00 93.44 283 LYS A CA 1
ATOM 2126 C C . LYS A 1 283 ? 11.654 -12.307 -15.438 1.00 93.44 283 LYS A C 1
ATOM 2128 O O . LYS A 1 283 ? 12.345 -11.382 -15.838 1.00 93.44 283 LYS A O 1
ATOM 2133 N N . ASP A 1 284 ? 12.100 -13.235 -14.596 1.00 92.75 284 ASP A N 1
ATOM 2134 C CA . ASP A 1 284 ? 13.469 -13.261 -14.055 1.00 92.75 284 ASP A CA 1
ATOM 2135 C C . ASP A 1 284 ? 13.887 -11.937 -13.390 1.00 92.75 284 ASP A C 1
ATOM 2137 O O . ASP A 1 284 ? 15.042 -11.514 -13.459 1.00 92.75 284 ASP A O 1
ATOM 2141 N N . LEU A 1 285 ? 12.915 -11.260 -12.771 1.00 93.69 285 LEU A N 1
ATOM 2142 C CA . LEU A 1 285 ? 13.117 -10.053 -11.990 1.00 93.69 285 LEU A CA 1
ATOM 2143 C C . LEU A 1 285 ? 13.589 -10.425 -10.586 1.00 93.69 285 LEU A C 1
ATOM 2145 O O . LEU A 1 285 ? 12.923 -11.170 -9.864 1.00 93.69 285 LEU A O 1
ATOM 2149 N N . GLU A 1 286 ? 14.703 -9.842 -10.168 1.00 94.69 286 GLU A N 1
ATOM 2150 C CA . GLU A 1 286 ? 15.173 -9.901 -8.791 1.00 94.69 286 GLU A CA 1
ATOM 2151 C C . GLU A 1 286 ? 15.383 -8.490 -8.256 1.00 94.69 286 GLU A C 1
ATOM 2153 O O . GLU A 1 286 ? 15.994 -7.637 -8.899 1.00 94.69 286 GLU A O 1
ATOM 2158 N N . LEU A 1 287 ? 14.883 -8.259 -7.046 1.00 93.62 287 LEU A N 1
ATOM 2159 C CA . LEU A 1 287 ? 15.082 -7.026 -6.306 1.00 93.62 287 LEU A CA 1
ATOM 2160 C C . LEU A 1 287 ? 15.891 -7.360 -5.063 1.00 93.62 287 LEU A C 1
ATOM 2162 O O . LEU A 1 287 ? 15.480 -8.207 -4.272 1.00 93.62 287 LEU A O 1
ATOM 2166 N N . THR A 1 288 ? 17.026 -6.699 -4.881 1.00 94.19 288 THR A N 1
ATOM 2167 C CA . THR A 1 288 ? 17.901 -6.933 -3.732 1.00 94.19 288 THR A CA 1
ATOM 2168 C C . THR A 1 288 ? 18.279 -5.607 -3.103 1.00 94.19 288 THR A C 1
ATOM 2170 O O . THR A 1 288 ? 18.903 -4.763 -3.737 1.00 94.19 288 THR A O 1
ATOM 2173 N N . SER A 1 289 ? 17.920 -5.415 -1.839 1.00 93.00 289 SER A N 1
ATOM 2174 C CA . SER A 1 289 ? 18.435 -4.312 -1.035 1.00 93.00 289 SER A CA 1
ATOM 2175 C C . SER A 1 289 ? 19.836 -4.678 -0.553 1.00 93.00 289 SER A C 1
ATOM 2177 O O . SER A 1 289 ? 20.007 -5.726 0.064 1.00 93.00 289 SER A O 1
ATOM 2179 N N . VAL A 1 290 ? 20.834 -3.826 -0.784 1.00 93.62 290 VAL A N 1
ATOM 2180 C CA . VAL A 1 290 ? 22.227 -3.988 -0.335 1.00 93.62 290 VAL A CA 1
ATOM 2181 C C . VAL A 1 290 ? 22.587 -2.816 0.566 1.00 93.62 290 VAL A C 1
ATOM 2183 O O . VAL A 1 290 ? 22.361 -1.667 0.225 1.00 93.62 290 VAL A O 1
ATOM 2186 N N . SER A 1 291 ? 23.017 -3.089 1.792 1.00 90.88 291 SER A N 1
ATOM 2187 C CA . SER A 1 291 ? 23.277 -2.040 2.781 1.00 90.88 291 SER A CA 1
ATOM 2188 C C . SER A 1 291 ? 24.160 -2.594 3.876 1.00 90.88 291 SER A C 1
ATOM 2190 O O . SER A 1 291 ? 24.046 -3.760 4.248 1.00 90.88 291 SER A O 1
ATOM 2192 N N . THR A 1 292 ? 25.028 -1.736 4.394 1.00 90.88 292 THR A N 1
ATOM 2193 C CA . THR A 1 292 ? 25.788 -1.993 5.619 1.00 90.88 292 THR A CA 1
ATOM 2194 C C . THR A 1 292 ? 24.971 -1.676 6.870 1.00 90.88 292 THR A C 1
ATOM 2196 O O . THR A 1 292 ? 25.405 -1.985 7.975 1.00 90.88 292 THR A O 1
ATOM 2199 N N . GLN A 1 293 ? 23.796 -1.060 6.702 1.00 91.69 293 GLN A N 1
ATOM 2200 C CA . GLN A 1 293 ? 22.922 -0.663 7.792 1.00 91.69 293 GLN A CA 1
ATOM 2201 C C . GLN A 1 293 ? 21.910 -1.745 8.145 1.00 91.69 293 GLN A C 1
ATOM 2203 O O . GLN A 1 293 ? 21.324 -2.346 7.237 1.00 91.69 293 GLN A O 1
ATOM 2208 N N . PRO A 1 294 ? 21.623 -1.936 9.448 1.00 92.25 294 PRO A N 1
ATOM 2209 C CA . PRO A 1 294 ? 20.487 -2.733 9.865 1.00 92.25 294 PRO A CA 1
ATOM 2210 C C . PRO A 1 294 ? 19.208 -2.185 9.239 1.00 92.25 294 PRO A C 1
ATOM 2212 O O . PRO A 1 294 ? 18.914 -0.985 9.314 1.00 92.25 294 PRO A O 1
ATOM 2215 N N . ARG A 1 295 ? 18.426 -3.083 8.647 1.00 92.25 295 ARG A N 1
ATOM 2216 C CA . ARG A 1 295 ? 17.163 -2.743 7.987 1.00 92.25 295 ARG A CA 1
ATOM 2217 C C . ARG A 1 295 ? 16.107 -3.808 8.212 1.00 92.25 295 ARG A C 1
ATOM 2219 O O . ARG A 1 295 ? 16.426 -4.969 8.440 1.00 92.25 295 ARG A O 1
ATOM 2226 N N . ARG A 1 296 ? 14.845 -3.440 8.052 1.00 91.81 296 ARG A N 1
ATOM 2227 C CA . ARG A 1 296 ? 13.727 -4.386 7.987 1.00 91.81 296 ARG A CA 1
ATOM 2228 C C . ARG A 1 296 ? 12.814 -4.039 6.825 1.00 91.81 296 ARG A C 1
ATOM 2230 O O . ARG A 1 296 ? 12.535 -2.868 6.584 1.00 91.81 296 ARG A O 1
ATOM 2237 N N . VAL A 1 297 ? 12.354 -5.053 6.101 1.00 92.31 297 VAL A N 1
ATOM 2238 C CA . VAL A 1 297 ? 11.274 -4.888 5.122 1.00 92.31 297 VAL A CA 1
ATOM 2239 C C . VAL A 1 297 ? 9.966 -4.812 5.902 1.00 92.31 297 VAL A C 1
ATOM 2241 O O . VAL A 1 297 ? 9.716 -5.660 6.758 1.00 92.31 297 VAL A O 1
ATOM 2244 N N . LEU A 1 298 ? 9.145 -3.798 5.636 1.00 93.31 298 LEU A N 1
ATOM 2245 C CA . LEU A 1 298 ? 7.839 -3.678 6.274 1.00 93.31 298 LEU A CA 1
ATOM 2246 C C . LEU A 1 298 ? 6.879 -4.697 5.655 1.00 93.31 298 LEU A C 1
ATOM 2248 O O . LEU A 1 298 ? 6.569 -4.630 4.465 1.00 93.31 298 LEU A O 1
ATOM 2252 N N . GLY A 1 299 ? 6.421 -5.641 6.475 1.00 86.00 299 GLY A N 1
ATOM 2253 C CA . GLY A 1 299 ? 5.538 -6.727 6.062 1.00 86.00 299 GLY A CA 1
ATOM 2254 C C . GLY A 1 299 ? 6.126 -8.113 6.303 1.00 86.00 299 GLY A C 1
ATOM 2255 O O . GLY A 1 299 ? 7.172 -8.277 6.929 1.00 86.00 299 GLY A O 1
ATOM 2256 N N . SER A 1 300 ? 5.432 -9.143 5.829 1.00 67.69 300 SER A N 1
ATOM 2257 C CA . SER A 1 300 ? 5.694 -10.525 6.262 1.00 67.69 300 SER A CA 1
ATOM 2258 C C . SER A 1 300 ? 6.763 -11.278 5.449 1.00 67.69 300 SER A C 1
ATOM 2260 O O . SER A 1 300 ? 6.848 -12.496 5.547 1.00 67.69 300 SER A O 1
ATOM 2262 N N . PHE A 1 301 ? 7.615 -10.589 4.682 1.00 67.38 301 PHE A N 1
ATOM 2263 C CA . PHE A 1 301 ? 8.561 -11.224 3.741 1.00 67.38 301 PHE A CA 1
ATOM 2264 C C . PHE A 1 301 ? 9.900 -11.664 4.349 1.00 67.38 301 PHE A C 1
ATOM 2266 O O . PHE A 1 301 ? 10.678 -12.358 3.703 1.00 67.38 301 PHE A O 1
ATOM 2273 N N . SER A 1 302 ? 10.201 -11.253 5.580 1.00 55.88 302 SER A N 1
ATOM 2274 C CA . SER A 1 302 ? 11.579 -11.241 6.090 1.00 55.88 302 SER A CA 1
ATOM 2275 C C . SER A 1 302 ? 12.127 -12.586 6.589 1.00 55.88 302 SER A C 1
ATOM 2277 O O . SER A 1 302 ? 13.244 -12.608 7.098 1.00 55.88 302 SER A O 1
ATOM 2279 N N . ARG A 1 303 ? 11.383 -13.703 6.520 1.00 55.62 303 ARG A N 1
ATOM 2280 C CA . ARG A 1 303 ? 11.716 -14.894 7.334 1.00 55.62 303 ARG A CA 1
ATOM 2281 C C . ARG A 1 303 ? 12.278 -16.127 6.637 1.00 55.62 303 ARG A C 1
ATOM 2283 O O . ARG A 1 303 ? 12.660 -17.044 7.361 1.00 55.62 303 ARG A O 1
ATOM 2290 N N . ARG A 1 304 ? 12.406 -16.192 5.308 1.00 56.03 304 ARG A N 1
ATOM 2291 C CA . ARG A 1 304 ? 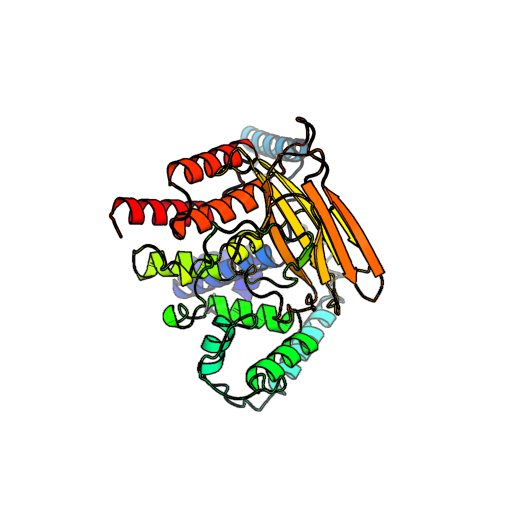12.988 -17.389 4.669 1.00 56.03 304 ARG A CA 1
ATOM 2292 C C . ARG A 1 304 ? 13.906 -17.031 3.505 1.00 56.03 304 ARG A C 1
ATOM 2294 O O . ARG A 1 304 ? 13.445 -16.766 2.405 1.00 56.03 304 ARG A O 1
ATOM 2301 N N . SER A 1 305 ? 15.217 -17.057 3.761 1.00 55.28 305 SER A N 1
ATOM 2302 C CA . SER A 1 305 ? 16.267 -16.966 2.730 1.00 55.28 305 SER A CA 1
ATOM 2303 C C . SER A 1 305 ? 16.158 -18.059 1.665 1.00 55.28 305 SER A C 1
ATOM 2305 O O . SER A 1 305 ? 16.649 -17.876 0.555 1.00 55.28 305 SER A O 1
ATOM 2307 N N . ASP A 1 306 ? 15.507 -19.172 2.010 1.00 59.47 306 ASP A N 1
ATOM 2308 C CA . ASP A 1 306 ? 15.480 -20.390 1.200 1.00 59.47 306 ASP A CA 1
ATOM 2309 C C . ASP A 1 306 ? 14.187 -20.541 0.384 1.00 59.47 306 ASP A C 1
ATOM 2311 O O . ASP A 1 306 ? 14.089 -21.439 -0.451 1.00 59.47 306 ASP A O 1
ATOM 2315 N N . GLU A 1 307 ? 13.188 -19.676 0.589 1.00 65.81 307 GLU A N 1
ATOM 2316 C CA . GLU A 1 307 ? 11.974 -19.703 -0.226 1.00 65.81 307 GLU A CA 1
ATOM 2317 C C . GLU A 1 307 ? 12.185 -18.927 -1.526 1.00 65.81 307 GLU A C 1
ATOM 2319 O O . GLU A 1 307 ? 12.619 -17.771 -1.551 1.00 65.81 307 GLU A O 1
ATOM 2324 N N . SER A 1 308 ? 11.863 -19.578 -2.642 1.00 75.38 308 SER A N 1
ATOM 2325 C CA . SER A 1 308 ? 11.887 -18.953 -3.956 1.00 75.38 308 SER A CA 1
ATOM 2326 C C . SER A 1 308 ? 10.830 -17.850 -4.011 1.00 75.38 308 SER A C 1
ATOM 2328 O O . SER A 1 308 ? 9.643 -18.122 -4.199 1.00 75.38 308 SER A O 1
ATOM 2330 N N . LEU A 1 309 ? 11.254 -16.595 -3.854 1.00 82.00 309 LEU A N 1
ATOM 2331 C CA . LEU A 1 309 ? 10.394 -15.454 -4.151 1.00 82.00 309 LEU A CA 1
ATOM 2332 C C . LEU A 1 309 ? 10.041 -15.458 -5.644 1.00 82.00 309 LEU A C 1
ATOM 2334 O O . LEU A 1 309 ? 10.912 -15.798 -6.461 1.00 82.00 309 LEU A O 1
ATOM 2338 N N . PRO A 1 310 ? 8.811 -15.053 -6.017 1.00 81.69 310 PRO A N 1
ATOM 2339 C CA . PRO A 1 310 ? 8.451 -14.911 -7.416 1.00 81.69 310 PRO A CA 1
ATOM 2340 C C . PRO A 1 310 ? 9.444 -14.007 -8.137 1.00 81.69 310 PRO A C 1
ATOM 2342 O O . PRO A 1 310 ? 9.958 -13.044 -7.567 1.00 81.69 310 PRO A O 1
ATOM 2345 N N . THR A 1 311 ? 9.698 -14.323 -9.398 1.00 89.12 311 THR A N 1
ATOM 2346 C CA . THR A 1 311 ? 10.560 -13.538 -10.291 1.00 89.12 311 THR A CA 1
ATOM 2347 C C . THR A 1 311 ? 9.767 -12.908 -11.431 1.00 89.12 311 THR A C 1
ATOM 2349 O O . THR A 1 311 ? 10.340 -12.366 -12.370 1.00 89.12 311 THR A O 1
ATOM 2352 N N . VAL A 1 312 ? 8.435 -12.981 -11.374 1.00 90.88 312 VAL A N 1
ATOM 2353 C CA . VAL A 1 312 ? 7.552 -12.472 -12.422 1.00 90.88 312 VAL A CA 1
ATOM 2354 C C . VAL A 1 312 ? 6.738 -11.301 -11.888 1.00 90.88 312 VAL A C 1
ATOM 2356 O O . VAL A 1 312 ? 5.984 -11.453 -10.929 1.00 90.88 312 VAL A O 1
ATOM 2359 N N . LEU A 1 313 ? 6.862 -10.147 -12.543 1.00 92.56 313 LEU A N 1
ATOM 2360 C CA . LEU A 1 313 ? 5.991 -8.989 -12.362 1.00 92.56 313 LEU A CA 1
ATOM 2361 C C . LEU A 1 313 ? 5.007 -8.927 -13.546 1.00 92.56 313 LEU A C 1
ATOM 2363 O O . LEU A 1 313 ? 5.429 -8.650 -14.672 1.00 92.56 313 LEU A O 1
ATOM 2367 N N . PRO A 1 314 ? 3.710 -9.215 -13.345 1.00 91.88 314 PRO A N 1
ATOM 2368 C CA . PRO A 1 314 ? 2.742 -9.272 -14.440 1.00 91.88 314 PRO A CA 1
ATOM 2369 C C . PRO A 1 314 ? 2.540 -7.928 -15.152 1.00 91.88 314 PRO A C 1
ATOM 2371 O O . PRO A 1 314 ? 2.678 -6.867 -14.544 1.00 91.88 314 PRO A O 1
ATOM 2374 N N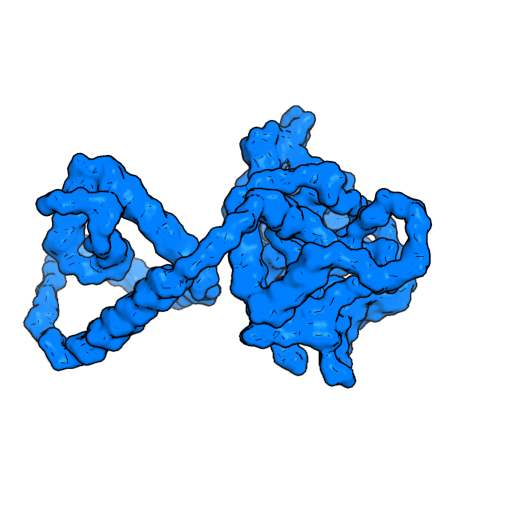 . ALA A 1 315 ? 2.160 -7.968 -16.431 1.00 90.75 315 ALA A N 1
ATOM 2375 C CA . ALA A 1 315 ? 1.859 -6.772 -17.222 1.00 90.75 315 ALA A CA 1
ATOM 2376 C C . ALA A 1 315 ? 0.886 -5.823 -16.500 1.00 90.75 315 ALA A C 1
ATOM 2378 O O . ALA A 1 315 ? -0.080 -6.269 -15.884 1.00 90.75 315 ALA A O 1
ATOM 2379 N N . GLY A 1 316 ? 1.123 -4.515 -16.583 1.00 91.25 316 GLY A N 1
ATOM 2380 C CA . GLY A 1 316 ? 0.270 -3.474 -16.009 1.00 91.25 316 GLY A CA 1
ATOM 2381 C C . GLY A 1 316 ? 0.213 -3.470 -14.481 1.00 91.25 316 GLY A C 1
ATOM 2382 O O . GLY A 1 316 ? -0.586 -2.737 -13.899 1.00 91.25 316 GLY A O 1
ATOM 2383 N N . THR A 1 317 ? 1.029 -4.289 -13.813 1.00 93.12 317 THR A N 1
ATOM 2384 C CA . THR A 1 317 ? 1.099 -4.325 -12.354 1.00 93.12 317 THR A CA 1
ATOM 2385 C C . THR A 1 317 ? 2.277 -3.521 -11.831 1.00 93.12 317 THR A C 1
ATOM 2387 O O . THR A 1 317 ? 3.235 -3.201 -12.537 1.00 93.12 317 THR A O 1
ATOM 2390 N N . ARG A 1 318 ? 2.187 -3.184 -10.548 1.00 95.62 318 ARG A N 1
ATOM 2391 C CA . ARG A 1 318 ? 3.250 -2.532 -9.799 1.00 95.62 318 ARG A CA 1
ATOM 2392 C C . ARG A 1 318 ? 3.319 -3.105 -8.398 1.00 95.62 318 ARG A C 1
ATOM 2394 O O . ARG A 1 318 ? 2.289 -3.500 -7.842 1.00 95.62 318 ARG A O 1
ATOM 2401 N N . THR A 1 319 ? 4.513 -3.034 -7.842 1.00 95.56 319 THR A N 1
ATOM 2402 C CA . THR A 1 319 ? 4.825 -3.461 -6.488 1.00 95.56 319 THR A CA 1
ATOM 2403 C C . THR A 1 319 ? 5.579 -2.346 -5.794 1.00 95.56 319 THR A C 1
ATOM 2405 O O . THR A 1 319 ? 6.623 -1.909 -6.277 1.00 95.56 319 THR A O 1
ATOM 2408 N N . LEU A 1 320 ? 5.037 -1.883 -4.672 1.00 96.38 320 LEU A N 1
ATOM 2409 C CA . LEU A 1 320 ? 5.685 -0.957 -3.759 1.00 96.38 320 LEU A CA 1
ATOM 2410 C C . LEU A 1 320 ? 6.164 -1.728 -2.529 1.00 96.38 320 LEU A C 1
ATOM 2412 O O . LEU A 1 320 ? 5.361 -2.309 -1.801 1.00 96.38 320 LEU A O 1
ATOM 2416 N N . VAL A 1 321 ? 7.471 -1.708 -2.294 1.00 94.50 321 VAL A N 1
ATOM 2417 C CA . VAL A 1 321 ? 8.104 -2.265 -1.096 1.00 94.50 321 VAL A CA 1
ATOM 2418 C C . VAL A 1 321 ? 8.617 -1.114 -0.248 1.00 94.50 321 VAL A C 1
ATOM 2420 O O . VAL A 1 321 ? 9.206 -0.170 -0.773 1.00 94.50 321 VAL A O 1
ATOM 2423 N N . MET A 1 322 ? 8.415 -1.190 1.064 1.00 96.31 322 MET A N 1
ATOM 2424 C CA . MET A 1 322 ? 8.963 -0.220 2.007 1.00 96.31 322 MET A CA 1
ATOM 2425 C C . MET A 1 322 ? 9.914 -0.914 2.972 1.00 96.31 322 MET A C 1
ATOM 2427 O O . MET A 1 322 ? 9.651 -2.020 3.444 1.00 96.31 322 MET A O 1
ATOM 2431 N N . MET A 1 323 ? 11.022 -0.251 3.263 1.00 95.25 323 MET A N 1
ATOM 2432 C CA . MET A 1 323 ? 12.027 -0.690 4.216 1.00 95.25 323 MET A CA 1
ATOM 2433 C C . MET A 1 323 ? 12.231 0.388 5.263 1.00 95.25 323 MET A C 1
ATOM 2435 O O . MET A 1 323 ? 12.240 1.574 4.946 1.00 95.25 323 MET A O 1
ATOM 2439 N N . GLU A 1 324 ? 12.454 -0.033 6.496 1.00 95.06 324 GLU A N 1
ATOM 2440 C CA . GLU A 1 324 ? 12.961 0.823 7.555 1.00 95.06 324 GLU A CA 1
ATOM 2441 C C . GLU A 1 324 ? 14.453 0.561 7.728 1.00 95.06 324 GLU A C 1
ATOM 2443 O O . GLU A 1 324 ? 14.868 -0.584 7.917 1.00 95.06 324 GLU A O 1
ATOM 2448 N N . VAL A 1 325 ? 15.256 1.616 7.630 1.00 93.94 325 VAL A N 1
ATOM 2449 C CA . VAL A 1 325 ? 16.721 1.572 7.642 1.00 93.94 325 VAL A CA 1
ATOM 2450 C C . VAL A 1 325 ? 17.226 2.461 8.772 1.00 93.94 325 VAL A C 1
ATOM 2452 O O . VAL A 1 325 ? 16.808 3.615 8.870 1.00 93.94 325 VAL A O 1
ATOM 2455 N N . ARG A 1 326 ? 18.131 1.958 9.619 1.00 93.25 326 ARG A N 1
ATOM 2456 C CA . ARG A 1 326 ? 18.730 2.776 10.686 1.00 93.25 326 ARG A CA 1
ATOM 2457 C C . ARG A 1 326 ? 19.615 3.883 10.106 1.00 93.25 326 ARG A C 1
ATOM 2459 O O . ARG A 1 326 ? 20.441 3.644 9.229 1.00 93.25 326 ARG A O 1
ATOM 2466 N N . ALA A 1 327 ? 19.459 5.096 10.621 1.00 82.69 327 ALA A N 1
ATOM 2467 C CA . ALA A 1 327 ? 19.989 6.326 10.040 1.00 82.69 327 ALA A CA 1
ATOM 2468 C C . ALA A 1 327 ? 21.404 6.701 10.540 1.00 82.69 327 ALA A C 1
ATOM 2470 O O . ALA A 1 327 ? 21.657 7.868 10.819 1.00 82.69 327 ALA A O 1
ATOM 2471 N N . ASN A 1 328 ? 22.328 5.744 10.705 1.00 80.44 328 ASN A N 1
ATOM 2472 C CA . ASN A 1 328 ? 23.616 6.010 11.378 1.00 80.44 328 ASN A CA 1
ATOM 2473 C C . ASN A 1 328 ? 24.816 6.334 10.453 1.00 80.44 328 ASN A C 1
ATOM 2475 O O . ASN A 1 328 ? 25.926 6.510 10.953 1.00 80.44 328 ASN A O 1
ATOM 2479 N N . ALA A 1 329 ? 24.632 6.397 9.130 1.00 68.00 329 ALA A N 1
ATOM 2480 C CA . ALA A 1 329 ? 25.734 6.504 8.164 1.00 68.00 329 ALA A CA 1
ATOM 2481 C C . ALA A 1 329 ? 25.497 7.565 7.080 1.00 68.00 329 ALA A C 1
ATOM 2483 O O . ALA A 1 329 ? 24.544 8.322 7.142 1.00 68.00 329 ALA A O 1
ATOM 2484 N N . ALA A 1 330 ? 26.393 7.627 6.090 1.00 81.88 330 ALA A N 1
ATOM 2485 C CA . ALA A 1 330 ? 26.324 8.553 4.956 1.00 81.88 330 ALA A CA 1
ATOM 2486 C C . ALA A 1 330 ? 25.471 8.045 3.773 1.00 81.88 330 ALA A C 1
ATOM 2488 O O . ALA A 1 330 ? 25.245 8.788 2.821 1.00 81.88 330 ALA A O 1
ATOM 2489 N N . SER A 1 331 ? 25.007 6.788 3.800 1.00 88.25 331 SER A N 1
ATOM 2490 C CA . SER A 1 331 ? 24.134 6.198 2.769 1.00 88.25 331 SER A CA 1
ATOM 2491 C C . SER A 1 331 ? 23.048 5.305 3.379 1.00 88.25 331 SER A C 1
ATOM 2493 O O . SER A 1 331 ? 23.313 4.579 4.341 1.00 88.25 331 SER A O 1
ATOM 2495 N N . LEU A 1 332 ? 21.832 5.355 2.822 1.00 91.50 332 LEU A N 1
ATOM 2496 C CA . LEU A 1 332 ? 20.717 4.478 3.210 1.00 91.50 332 LEU A CA 1
ATOM 2497 C C . LEU A 1 332 ? 20.817 3.086 2.560 1.00 91.50 332 LEU A C 1
ATOM 2499 O O . LEU A 1 332 ? 19.982 2.212 2.804 1.00 91.50 332 LEU A O 1
ATOM 2503 N N . GLY A 1 333 ? 21.863 2.866 1.764 1.00 92.75 333 GLY A N 1
ATOM 2504 C CA . GLY A 1 333 ? 22.122 1.645 1.021 1.00 92.75 333 GLY A CA 1
ATOM 2505 C C . GLY A 1 333 ? 21.804 1.793 -0.463 1.00 92.75 333 GLY A C 1
ATOM 2506 O O . GLY A 1 333 ? 21.665 2.889 -1.008 1.00 92.75 333 GLY A O 1
ATOM 2507 N N . GLU A 1 334 ? 21.707 0.648 -1.115 1.00 95.12 334 GLU A N 1
ATOM 2508 C CA . GLU A 1 334 ? 21.482 0.500 -2.540 1.00 95.12 334 GLU A CA 1
ATOM 2509 C C . GLU A 1 334 ? 20.357 -0.501 -2.793 1.00 95.12 334 GLU A C 1
ATOM 2511 O O . GLU A 1 334 ? 20.126 -1.432 -2.019 1.00 95.12 334 GLU A O 1
ATOM 2516 N N . LEU A 1 335 ? 19.675 -0.341 -3.917 1.00 94.06 335 LEU A N 1
ATOM 2517 C CA . LEU A 1 335 ? 18.807 -1.356 -4.483 1.00 94.06 335 LEU A CA 1
ATOM 2518 C C . LEU A 1 335 ? 19.399 -1.844 -5.797 1.00 94.06 335 LEU A C 1
ATOM 2520 O O . LEU A 1 335 ? 19.626 -1.061 -6.714 1.00 94.06 335 LEU A O 1
ATOM 2524 N N . GLN A 1 336 ? 19.571 -3.152 -5.903 1.00 96.25 336 GLN A N 1
ATOM 2525 C CA . GLN A 1 336 ? 19.937 -3.833 -7.131 1.00 96.25 336 GLN A CA 1
ATOM 2526 C C . GLN A 1 336 ? 18.679 -4.423 -7.769 1.00 96.25 336 GLN A C 1
ATOM 2528 O O . GLN A 1 336 ? 17.966 -5.211 -7.146 1.00 96.25 336 GLN A O 1
ATOM 2533 N N . ILE A 1 337 ? 18.410 -4.022 -9.007 1.00 95.75 337 ILE A N 1
ATOM 2534 C CA . ILE A 1 337 ? 17.345 -4.544 -9.862 1.00 95.75 337 ILE A CA 1
ATOM 2535 C C . ILE A 1 337 ? 18.022 -5.378 -10.945 1.00 95.75 337 ILE A C 1
ATOM 2537 O O . ILE A 1 337 ? 18.743 -4.829 -11.779 1.00 95.75 337 ILE A O 1
ATOM 2541 N N . ARG A 1 338 ? 17.791 -6.688 -10.943 1.00 95.69 338 ARG A N 1
ATOM 2542 C CA . ARG A 1 338 ? 18.286 -7.603 -11.974 1.00 95.69 338 ARG A CA 1
ATOM 2543 C C . ARG A 1 338 ? 17.131 -8.077 -12.837 1.00 95.69 338 ARG A C 1
ATOM 2545 O O . ARG A 1 338 ? 16.111 -8.511 -12.311 1.00 95.69 338 ARG A O 1
ATOM 2552 N N . HIS A 1 339 ? 17.293 -7.984 -14.151 1.00 94.38 339 HIS A N 1
ATOM 2553 C CA . HIS A 1 339 ? 16.314 -8.445 -15.130 1.00 94.38 339 HIS A CA 1
ATOM 2554 C C . HIS A 1 339 ? 17.025 -8.894 -16.412 1.00 94.38 339 HIS A C 1
ATOM 2556 O O . HIS A 1 339 ? 17.800 -8.135 -16.995 1.00 94.38 339 HIS A O 1
ATOM 2562 N N . GLY A 1 340 ? 16.777 -10.131 -16.858 1.00 89.19 340 GLY A N 1
ATOM 2563 C CA . GLY A 1 340 ? 17.276 -10.628 -18.149 1.00 89.19 340 GLY A CA 1
ATOM 2564 C C . GLY A 1 340 ? 18.804 -10.586 -18.295 1.00 89.19 340 GLY A C 1
ATOM 2565 O O . GLY A 1 340 ? 19.313 -10.293 -19.374 1.00 89.19 340 GLY A O 1
ATOM 2566 N N . GLY A 1 341 ? 19.542 -10.807 -17.200 1.00 90.62 341 GLY A N 1
ATOM 2567 C CA . GLY A 1 341 ? 21.010 -10.736 -17.166 1.00 90.62 341 GLY A CA 1
ATOM 2568 C C . GLY A 1 341 ? 21.594 -9.317 -17.137 1.00 90.62 341 GLY A C 1
ATOM 2569 O O . GLY A 1 341 ? 22.812 -9.167 -17.180 1.00 90.62 341 GLY A O 1
ATOM 2570 N N . SER A 1 342 ? 20.749 -8.286 -17.067 1.00 93.94 342 SER A N 1
ATOM 2571 C CA . SER A 1 342 ? 21.162 -6.898 -16.857 1.00 93.94 342 SER A CA 1
ATOM 2572 C C . SER A 1 342 ? 20.901 -6.478 -15.414 1.00 93.94 342 SER A C 1
ATOM 2574 O O . SER A 1 342 ? 19.842 -6.785 -14.865 1.00 93.94 342 SER A O 1
ATOM 2576 N N . ASP A 1 343 ? 21.823 -5.704 -14.844 1.00 96.38 343 ASP A N 1
ATOM 2577 C CA . ASP A 1 343 ? 21.736 -5.197 -13.474 1.00 96.38 343 ASP A CA 1
ATOM 2578 C C . ASP A 1 343 ? 21.661 -3.659 -13.483 1.00 96.38 343 ASP A C 1
ATOM 2580 O O . ASP A 1 343 ? 22.384 -2.980 -14.218 1.00 96.38 343 ASP A O 1
ATOM 2584 N N . ARG A 1 344 ? 20.796 -3.097 -12.637 1.00 96.12 344 ARG A N 1
ATOM 2585 C CA . ARG A 1 344 ? 20.701 -1.662 -12.341 1.00 96.12 344 ARG A CA 1
ATOM 2586 C C . ARG A 1 344 ? 20.850 -1.461 -10.843 1.00 96.12 344 ARG A C 1
ATOM 2588 O O . ARG A 1 344 ? 20.142 -2.091 -10.065 1.00 96.12 344 ARG A O 1
ATOM 2595 N N . VAL A 1 345 ? 21.743 -0.559 -10.448 1.00 96.25 345 VAL A N 1
ATOM 2596 C CA . VAL A 1 345 ? 21.957 -0.195 -9.044 1.00 96.25 345 VAL A CA 1
ATOM 2597 C C . VAL A 1 345 ? 21.405 1.204 -8.803 1.00 96.25 345 VAL A C 1
ATOM 2599 O O . VAL A 1 345 ? 21.736 2.134 -9.539 1.00 96.25 345 VAL A O 1
ATOM 2602 N N . LEU A 1 346 ? 20.553 1.343 -7.792 1.00 93.06 346 LEU A N 1
ATOM 2603 C CA . LEU A 1 346 ? 20.020 2.612 -7.312 1.00 93.06 346 LEU A CA 1
ATOM 2604 C C . LEU A 1 346 ? 20.620 2.898 -5.944 1.00 93.06 346 LEU A C 1
ATOM 2606 O O . LEU A 1 346 ? 20.348 2.166 -4.997 1.00 93.06 346 LEU A O 1
ATOM 2610 N N . SER A 1 347 ? 21.415 3.953 -5.828 1.00 92.75 347 SER A N 1
ATOM 2611 C CA . SER A 1 347 ? 21.912 4.414 -4.533 1.00 92.75 347 SER A CA 1
ATOM 2612 C C . SER A 1 347 ? 20.892 5.360 -3.908 1.00 92.75 347 SER A C 1
ATOM 2614 O O . SER A 1 347 ? 20.415 6.282 -4.571 1.00 92.75 347 SER A O 1
ATOM 2616 N N . PHE A 1 348 ? 20.565 5.145 -2.635 1.00 89.88 348 PHE A N 1
ATOM 2617 C CA . PHE A 1 348 ? 19.669 6.019 -1.885 1.00 89.88 348 PHE A CA 1
ATOM 2618 C C . PHE A 1 348 ? 20.507 7.032 -1.100 1.00 89.88 348 PHE A C 1
ATOM 2620 O O . PHE A 1 348 ? 21.085 6.666 -0.066 1.00 89.88 348 PHE A O 1
ATOM 2627 N N . PRO A 1 349 ? 20.626 8.287 -1.577 1.00 85.44 349 PRO A N 1
ATOM 2628 C CA . PRO A 1 349 ? 21.335 9.301 -0.819 1.00 85.44 349 PRO A CA 1
ATOM 2629 C C . PRO A 1 349 ? 20.609 9.540 0.504 1.00 85.44 349 PRO A C 1
ATOM 2631 O O . PRO A 1 349 ? 19.390 9.356 0.605 1.00 85.44 349 PRO A O 1
ATOM 2634 N N . PHE A 1 350 ? 21.350 9.984 1.517 1.00 81.75 350 PHE A N 1
ATOM 2635 C CA . PHE A 1 350 ? 20.683 10.663 2.616 1.00 81.75 350 PHE A CA 1
ATOM 2636 C C . PHE A 1 350 ? 20.034 11.920 2.043 1.00 81.75 350 PHE A C 1
ATOM 2638 O O . PHE A 1 350 ? 20.725 12.681 1.365 1.00 81.75 350 PHE A O 1
ATOM 2645 N N . PRO A 1 351 ? 18.720 12.113 2.233 1.00 75.56 351 PRO A N 1
ATOM 2646 C CA . PRO A 1 351 ? 18.093 13.343 1.801 1.00 75.56 351 PRO A CA 1
ATOM 2647 C C . PRO A 1 351 ? 18.780 14.497 2.531 1.00 75.56 351 PRO A C 1
ATOM 2649 O O . PRO A 1 351 ? 18.840 14.496 3.762 1.00 75.56 351 PRO A O 1
ATOM 2652 N N . ASP A 1 352 ? 19.291 15.468 1.775 1.00 74.88 352 ASP A N 1
ATOM 2653 C CA . ASP A 1 352 ? 19.560 16.789 2.335 1.00 74.88 352 ASP A CA 1
ATOM 2654 C C . ASP A 1 352 ? 18.242 17.331 2.919 1.00 74.88 352 ASP A C 1
ATOM 2656 O O . ASP A 1 352 ? 17.156 16.937 2.475 1.00 74.88 352 ASP A O 1
ATOM 2660 N N . GLU A 1 353 ? 18.311 18.239 3.900 1.00 63.12 353 GLU A N 1
ATOM 2661 C CA . GLU A 1 353 ? 17.128 18.803 4.583 1.00 63.12 353 GLU A CA 1
ATOM 2662 C C . GLU A 1 353 ? 16.058 19.371 3.617 1.00 63.12 353 GLU A C 1
ATOM 2664 O O . GLU A 1 353 ? 14.902 19.534 4.001 1.00 63.12 353 GLU A O 1
ATOM 2669 N N . GLU A 1 354 ? 16.409 19.623 2.351 1.00 61.03 354 GLU A N 1
ATOM 2670 C CA . GLU A 1 354 ? 15.531 20.159 1.307 1.00 61.03 354 GLU A CA 1
ATOM 2671 C C . GLU A 1 354 ? 14.766 19.124 0.460 1.00 61.03 354 GLU A C 1
ATOM 2673 O O . GLU A 1 354 ? 13.933 19.527 -0.360 1.00 61.03 354 GLU A O 1
ATOM 2678 N N . MET A 1 355 ? 14.972 17.807 0.611 1.00 73.62 355 MET A N 1
ATOM 2679 C CA . MET A 1 355 ? 14.143 16.842 -0.129 1.00 73.62 355 MET A CA 1
ATOM 2680 C C . MET A 1 355 ? 12.712 16.830 0.420 1.00 73.62 355 MET A C 1
ATOM 2682 O O . MET A 1 355 ? 12.378 16.111 1.362 1.00 73.62 355 MET A O 1
ATOM 2686 N N . ALA A 1 356 ? 11.849 17.626 -0.213 1.00 79.06 356 ALA A N 1
ATOM 2687 C CA . ALA A 1 356 ? 10.429 17.666 0.084 1.00 79.06 356 ALA A CA 1
ATOM 2688 C C . ALA A 1 356 ? 9.822 16.259 -0.021 1.00 79.06 356 ALA A C 1
ATOM 2690 O O . ALA A 1 356 ? 9.890 15.600 -1.063 1.00 79.06 356 ALA A O 1
ATOM 2691 N N . VAL A 1 357 ? 9.208 15.808 1.073 1.00 87.44 357 VAL A N 1
ATOM 2692 C CA . VAL A 1 357 ? 8.454 14.554 1.114 1.00 87.44 357 VAL A CA 1
ATOM 2693 C C . VAL A 1 357 ? 7.333 14.635 0.081 1.00 87.44 357 VAL A C 1
ATOM 2695 O O . VAL A 1 357 ? 6.536 15.572 0.095 1.00 87.44 357 VAL A O 1
ATOM 2698 N N . SER A 1 358 ? 7.256 13.658 -0.823 1.00 91.75 358 SER A N 1
ATOM 2699 C CA . SER A 1 358 ? 6.169 13.614 -1.799 1.00 91.75 358 SER A CA 1
ATOM 2700 C C . SER A 1 358 ? 4.842 13.237 -1.135 1.00 91.75 358 SER A C 1
ATOM 2702 O O . SER A 1 358 ? 4.801 12.474 -0.165 1.00 91.75 358 SER A O 1
ATOM 2704 N N . ALA A 1 359 ? 3.734 13.724 -1.695 1.00 92.94 359 ALA A N 1
ATOM 2705 C CA . ALA A 1 359 ? 2.390 13.356 -1.255 1.00 92.94 359 ALA A CA 1
ATOM 2706 C C . ALA A 1 359 ? 2.164 11.833 -1.326 1.00 92.94 359 ALA A C 1
ATOM 2708 O O . ALA A 1 359 ? 1.548 11.231 -0.450 1.00 92.94 359 ALA A O 1
ATOM 2709 N N . GLU A 1 360 ? 2.696 11.173 -2.357 1.00 94.38 360 GLU A N 1
ATOM 2710 C CA . GLU A 1 360 ? 2.672 9.717 -2.506 1.00 94.38 360 GLU A CA 1
ATOM 2711 C C . GLU A 1 360 ? 3.392 8.999 -1.359 1.00 94.38 360 GLU A C 1
ATOM 2713 O O . GLU A 1 360 ? 2.856 8.031 -0.819 1.00 94.38 360 GLU A O 1
ATOM 2718 N N . MET A 1 361 ? 4.572 9.482 -0.957 1.00 94.94 361 MET A N 1
ATOM 2719 C CA . MET A 1 361 ? 5.322 8.893 0.152 1.00 94.94 361 MET A CA 1
ATOM 2720 C C . MET A 1 361 ? 4.588 9.091 1.478 1.00 94.94 361 MET A C 1
ATOM 2722 O O . MET A 1 361 ? 4.395 8.128 2.216 1.00 94.94 361 MET A O 1
ATOM 2726 N N . ALA A 1 362 ? 4.089 10.300 1.748 1.00 94.19 362 ALA A N 1
ATOM 2727 C CA . ALA A 1 362 ? 3.296 10.582 2.945 1.00 94.19 362 ALA A CA 1
ATOM 2728 C C . ALA A 1 362 ? 2.065 9.659 3.059 1.00 94.19 362 ALA A C 1
ATOM 2730 O O . ALA A 1 362 ? 1.754 9.145 4.138 1.00 94.19 362 ALA A O 1
ATOM 2731 N N . ARG A 1 363 ? 1.400 9.374 1.930 1.00 94.50 363 ARG A N 1
ATOM 2732 C CA . ARG A 1 363 ? 0.299 8.402 1.853 1.00 94.50 363 ARG A CA 1
ATOM 2733 C C . ARG A 1 363 ? 0.741 6.980 2.165 1.00 94.50 363 ARG A C 1
ATOM 2735 O O . ARG A 1 363 ? 0.104 6.322 2.983 1.00 94.50 363 ARG A O 1
ATOM 2742 N N . ALA A 1 364 ? 1.826 6.513 1.550 1.00 95.69 364 ALA A N 1
ATOM 2743 C CA . ALA A 1 364 ? 2.348 5.170 1.788 1.00 95.69 364 ALA A CA 1
ATOM 2744 C C . ALA A 1 364 ? 2.745 4.971 3.261 1.00 95.69 364 ALA A C 1
ATOM 2746 O O . ALA A 1 364 ? 2.418 3.945 3.853 1.00 95.69 364 ALA A O 1
ATOM 2747 N N . VAL A 1 365 ? 3.376 5.976 3.876 1.00 95.75 365 VAL A N 1
ATOM 2748 C CA . VAL A 1 365 ? 3.745 5.964 5.301 1.00 95.75 365 VAL A CA 1
ATOM 2749 C C . VAL A 1 365 ? 2.508 5.976 6.203 1.00 95.75 365 VAL A C 1
ATOM 2751 O O . VAL A 1 365 ? 2.475 5.257 7.198 1.00 95.75 365 VAL A O 1
ATOM 2754 N N . THR A 1 366 ? 1.457 6.716 5.835 1.00 95.56 366 THR A N 1
ATOM 2755 C CA . THR A 1 366 ? 0.173 6.689 6.560 1.00 95.56 366 THR A CA 1
ATOM 2756 C C . THR A 1 366 ? -0.472 5.305 6.512 1.00 95.56 366 THR A C 1
ATOM 2758 O O . THR A 1 366 ? -0.930 4.810 7.541 1.00 95.56 366 THR A O 1
ATOM 2761 N N . MET A 1 367 ? -0.473 4.658 5.341 1.00 96.50 367 MET A N 1
ATOM 2762 C CA . MET A 1 367 ? -0.997 3.298 5.180 1.00 96.50 367 MET A CA 1
ATOM 2763 C C . MET A 1 367 ? -0.191 2.275 5.983 1.00 96.50 367 MET A C 1
ATOM 2765 O O . MET A 1 367 ? -0.781 1.429 6.655 1.00 96.50 367 MET A O 1
ATOM 2769 N N . ALA A 1 368 ? 1.141 2.382 5.962 1.00 96.44 368 ALA A N 1
ATOM 2770 C CA . ALA A 1 368 ? 2.017 1.548 6.775 1.00 96.44 368 ALA A CA 1
ATOM 2771 C C . ALA A 1 368 ? 1.722 1.733 8.270 1.00 96.44 368 ALA A C 1
ATOM 2773 O O . ALA A 1 368 ? 1.409 0.760 8.947 1.00 96.44 368 ALA A O 1
ATOM 2774 N N . GLY A 1 369 ? 1.738 2.974 8.769 1.00 96.31 369 GLY A N 1
ATOM 2775 C CA . GLY A 1 369 ? 1.471 3.279 10.175 1.00 96.31 369 GLY A CA 1
ATOM 2776 C C . GLY A 1 369 ? 0.098 2.786 10.636 1.00 96.31 369 GLY A C 1
ATOM 2777 O O . GLY A 1 369 ? -0.009 2.173 11.691 1.00 96.31 369 GLY A O 1
ATOM 2778 N N . TYR A 1 370 ? -0.945 2.966 9.821 1.00 97.06 370 TYR A N 1
ATOM 2779 C CA . TYR A 1 370 ? -2.278 2.447 10.133 1.00 97.06 370 TYR A CA 1
ATOM 2780 C C . TYR A 1 370 ? -2.297 0.916 10.255 1.00 97.06 370 TYR A C 1
ATOM 2782 O O . TYR A 1 370 ? -2.842 0.384 11.220 1.00 97.06 370 TYR A O 1
ATOM 2790 N N . ALA A 1 371 ? -1.647 0.200 9.333 1.00 96.81 371 ALA A N 1
ATOM 2791 C CA . ALA A 1 371 ? -1.545 -1.256 9.400 1.00 96.81 371 ALA A CA 1
ATOM 2792 C C . ALA A 1 371 ? -0.721 -1.739 10.609 1.00 96.81 371 ALA A C 1
ATOM 2794 O O . ALA A 1 371 ? -1.089 -2.720 11.255 1.00 96.81 371 ALA A O 1
ATOM 2795 N N . LEU A 1 372 ? 0.376 -1.052 10.940 1.00 96.00 372 LEU A N 1
ATOM 2796 C CA . LEU A 1 372 ? 1.198 -1.361 12.114 1.00 96.00 372 LEU A CA 1
ATOM 2797 C C . LEU A 1 372 ? 0.424 -1.134 13.423 1.00 96.00 372 LEU A C 1
ATOM 2799 O O . LEU A 1 372 ? 0.504 -1.957 14.334 1.00 96.00 372 LEU A O 1
ATOM 2803 N N . TRP A 1 373 ? -0.370 -0.063 13.497 1.00 96.88 373 TRP A N 1
ATOM 2804 C CA . TRP A 1 373 ? -1.228 0.239 14.644 1.00 96.88 373 TRP A CA 1
ATOM 2805 C C . TRP A 1 373 ? -2.337 -0.803 14.818 1.00 96.88 373 TRP A C 1
ATOM 2807 O O . TRP A 1 373 ? -2.510 -1.332 15.912 1.00 96.88 373 TRP A O 1
ATOM 2817 N N . LEU A 1 374 ? -3.017 -1.197 13.735 1.00 96.62 374 LEU A N 1
ATOM 2818 C CA . LEU A 1 374 ? -4.014 -2.277 13.765 1.00 96.62 374 LEU A CA 1
ATOM 2819 C C . LEU A 1 374 ? -3.420 -3.618 14.235 1.00 96.62 374 LEU A C 1
ATOM 2821 O O . LEU A 1 374 ? -4.114 -4.440 14.829 1.00 96.62 374 LEU A O 1
ATOM 2825 N N . ARG A 1 375 ? -2.124 -3.851 13.994 1.00 95.44 375 ARG A N 1
ATOM 2826 C CA . ARG A 1 375 ? -1.396 -5.022 14.508 1.00 95.44 375 ARG A CA 1
ATOM 2827 C C . ARG A 1 375 ? -0.919 -4.857 15.954 1.00 95.44 375 ARG A C 1
ATOM 2829 O O . ARG A 1 375 ? -0.432 -5.830 16.537 1.00 95.44 375 ARG A O 1
ATOM 2836 N N . GLY A 1 376 ? -1.067 -3.675 16.545 1.00 95.19 376 GLY A N 1
ATOM 2837 C CA . GLY A 1 376 ? -0.552 -3.338 17.870 1.00 95.19 376 GLY A CA 1
ATOM 2838 C C . GLY A 1 376 ? 0.973 -3.368 17.931 1.00 95.19 376 GLY A C 1
ATOM 2839 O O . GLY A 1 376 ? 1.526 -3.880 18.898 1.00 95.19 376 GLY A O 1
ATOM 2840 N N . GLU A 1 377 ? 1.647 -2.928 16.865 1.00 94.50 377 GLU A N 1
ATOM 2841 C CA . GLU A 1 377 ? 3.116 -2.881 16.794 1.00 94.50 377 GLU A CA 1
ATOM 2842 C C . GLU A 1 377 ? 3.690 -1.469 16.912 1.00 94.50 377 GLU A C 1
ATOM 2844 O O . GLU A 1 377 ? 4.897 -1.318 17.085 1.00 94.50 377 GLU A O 1
ATOM 2849 N N . ILE A 1 378 ? 2.831 -0.455 16.826 1.00 95.50 378 ILE A N 1
ATOM 2850 C CA . ILE A 1 378 ? 3.146 0.932 17.167 1.00 95.50 378 ILE A CA 1
ATOM 2851 C C . ILE A 1 378 ? 2.028 1.496 18.039 1.00 95.50 378 ILE A C 1
ATOM 2853 O O . ILE A 1 378 ? 0.875 1.059 17.946 1.00 95.50 378 ILE A O 1
ATOM 2857 N N . GLU A 1 379 ? 2.366 2.483 18.860 1.00 95.25 379 GLU A N 1
ATOM 2858 C CA . GLU A 1 379 ? 1.413 3.109 19.773 1.00 95.25 379 GLU A CA 1
ATOM 2859 C C . GLU A 1 379 ? 0.471 4.077 19.039 1.00 95.25 379 GLU A C 1
ATOM 2861 O O . GLU A 1 379 ? 0.816 4.680 18.016 1.00 95.25 379 GLU A O 1
ATOM 2866 N N . SER A 1 380 ? -0.726 4.295 19.593 1.00 93.69 380 SER A N 1
ATOM 2867 C CA . SER A 1 380 ? -1.720 5.214 19.012 1.00 93.69 380 SER A CA 1
ATOM 2868 C C . SER A 1 380 ? -1.170 6.636 18.821 1.00 93.69 380 SER A C 1
ATOM 2870 O O . SER A 1 380 ? -1.475 7.286 17.823 1.00 93.69 380 SER A O 1
ATOM 2872 N N . GLU A 1 381 ? -0.325 7.122 19.735 1.00 92.75 381 GLU A N 1
ATOM 2873 C CA . GLU A 1 381 ? 0.295 8.452 19.634 1.00 92.75 381 GLU A CA 1
ATOM 2874 C C . GLU A 1 381 ? 1.304 8.561 18.477 1.00 92.75 381 GLU A C 1
ATOM 2876 O O . GLU A 1 381 ? 1.414 9.606 17.833 1.00 92.75 381 GLU A O 1
ATOM 2881 N N . GLU A 1 382 ? 2.055 7.497 18.184 1.00 93.06 382 GLU A N 1
ATOM 2882 C CA . GLU A 1 382 ? 2.990 7.438 17.047 1.00 93.06 382 GLU A CA 1
ATOM 2883 C C . GLU A 1 382 ? 2.241 7.431 15.716 1.00 93.06 382 GLU A C 1
ATOM 2885 O O . GLU A 1 382 ? 2.589 8.146 14.769 1.00 93.06 382 GLU A O 1
ATOM 2890 N N . TRP A 1 383 ? 1.152 6.670 15.661 1.00 93.06 383 TRP A N 1
ATOM 2891 C CA . TRP A 1 383 ? 0.276 6.640 14.504 1.00 93.06 383 TRP A CA 1
ATOM 2892 C C . TRP A 1 383 ? -0.420 7.988 14.256 1.00 93.06 383 TRP A C 1
ATOM 2894 O O . TRP A 1 383 ? -0.410 8.483 13.127 1.00 93.06 383 TRP A O 1
ATOM 2904 N N . LEU A 1 384 ? -0.948 8.648 15.290 1.00 90.12 384 LEU A N 1
ATOM 2905 C CA . LEU A 1 384 ? -1.558 9.977 15.145 1.00 90.12 384 LEU A CA 1
ATOM 2906 C C . LEU A 1 384 ? -0.546 11.023 14.655 1.00 90.12 384 LEU A C 1
ATOM 2908 O O . LEU A 1 384 ? -0.846 11.779 13.730 1.00 90.12 384 LEU A O 1
ATOM 2912 N N . ARG A 1 385 ? 0.691 10.997 15.172 1.00 89.69 385 ARG A N 1
ATOM 2913 C CA . ARG A 1 385 ? 1.787 11.836 14.652 1.00 89.69 385 ARG A CA 1
ATOM 2914 C C . ARG A 1 385 ? 2.056 11.589 13.166 1.00 89.69 385 ARG A C 1
ATOM 2916 O O . ARG A 1 385 ? 2.377 12.527 12.437 1.00 89.69 385 ARG A O 1
ATOM 2923 N N . THR A 1 386 ? 1.912 10.346 12.708 1.00 90.06 386 THR A N 1
ATOM 2924 C CA . THR A 1 386 ? 2.044 9.990 11.287 1.00 90.06 386 THR A CA 1
ATOM 2925 C C . THR A 1 386 ? 0.967 10.669 10.439 1.00 90.06 386 THR A C 1
ATOM 2927 O O . THR A 1 386 ? 1.284 11.282 9.420 1.00 90.06 386 THR A O 1
ATOM 2930 N N . ILE A 1 387 ? -0.291 10.607 10.885 1.00 91.31 387 ILE A N 1
ATOM 2931 C CA . ILE A 1 387 ? -1.438 11.245 10.220 1.00 91.31 387 ILE A CA 1
ATOM 2932 C C . ILE A 1 387 ? -1.244 12.760 10.119 1.00 91.31 387 ILE A C 1
ATOM 2934 O O . ILE A 1 387 ? -1.441 13.337 9.047 1.00 91.31 387 ILE A O 1
ATOM 2938 N N . ASP A 1 388 ? -0.837 13.405 11.211 1.00 91.19 388 ASP A N 1
ATOM 2939 C CA . ASP A 1 388 ? -0.668 14.857 11.241 1.00 91.19 388 ASP A CA 1
ATOM 2940 C C . ASP A 1 388 ? 0.459 15.313 10.311 1.00 91.19 388 ASP A C 1
ATOM 2942 O O . ASP A 1 388 ? 0.277 16.252 9.535 1.00 91.19 388 ASP A O 1
ATOM 2946 N N . ARG A 1 389 ? 1.593 14.598 10.295 1.00 89.19 389 ARG A N 1
ATOM 2947 C CA . ARG A 1 389 ? 2.680 14.860 9.337 1.00 89.19 389 ARG A CA 1
ATOM 2948 C C . ARG A 1 389 ? 2.214 14.707 7.891 1.00 89.19 389 ARG A C 1
ATOM 2950 O O . ARG A 1 389 ? 2.531 15.557 7.061 1.00 89.19 389 ARG A O 1
ATOM 2957 N N . ALA A 1 390 ? 1.445 13.663 7.582 1.00 88.81 390 ALA A N 1
ATOM 2958 C CA . ALA A 1 390 ? 0.953 13.442 6.226 1.00 88.81 390 ALA A CA 1
ATOM 2959 C C . ALA A 1 390 ? 0.003 14.554 5.757 1.00 88.81 390 ALA A C 1
ATOM 2961 O O . ALA A 1 390 ? 0.108 14.994 4.615 1.00 88.81 390 ALA A O 1
ATOM 2962 N N . ARG A 1 391 ? -0.861 15.063 6.646 1.00 90.31 391 ARG A N 1
ATOM 2963 C CA . ARG A 1 391 ? -1.772 16.187 6.358 1.00 90.31 391 ARG A CA 1
ATOM 2964 C C . ARG A 1 391 ? -1.048 17.502 6.078 1.00 90.31 391 ARG A C 1
ATOM 2966 O O . ARG A 1 391 ? -1.555 18.305 5.301 1.00 90.31 391 ARG A O 1
ATOM 2973 N N . VAL A 1 392 ? 0.107 17.729 6.708 1.00 90.69 392 VAL A N 1
ATOM 2974 C CA . VAL A 1 392 ? 0.949 18.907 6.436 1.00 90.69 392 VAL A CA 1
ATOM 2975 C C . VAL A 1 392 ? 1.538 18.840 5.026 1.00 90.69 392 VAL A C 1
ATOM 2977 O O . VAL A 1 392 ? 1.568 19.854 4.336 1.00 90.69 392 VAL A O 1
ATOM 2980 N N . VAL A 1 393 ? 1.980 17.654 4.595 1.00 88.81 393 VAL A N 1
ATOM 2981 C CA . VAL A 1 393 ? 2.557 17.443 3.257 1.00 88.81 393 VAL A CA 1
ATOM 2982 C C . VAL A 1 393 ? 1.484 17.514 2.169 1.00 88.81 393 VAL A C 1
ATOM 2984 O O . VAL A 1 393 ? 1.664 18.189 1.159 1.00 88.81 393 VAL A O 1
ATOM 2987 N N . ASP A 1 394 ? 0.363 16.825 2.373 1.00 86.44 394 ASP A N 1
ATOM 2988 C CA . ASP A 1 394 ? -0.774 16.824 1.460 1.00 86.44 394 ASP A CA 1
ATOM 2989 C C . ASP A 1 394 ? -2.080 16.712 2.268 1.00 86.44 394 ASP A C 1
ATOM 2991 O O . ASP A 1 394 ? -2.399 15.642 2.795 1.00 86.44 394 ASP A O 1
ATOM 2995 N N . PRO A 1 395 ? -2.887 17.786 2.351 1.00 85.56 395 PRO A N 1
ATOM 2996 C CA . PRO A 1 395 ? -4.188 17.746 3.018 1.00 85.56 395 PRO A CA 1
ATOM 2997 C C . PRO A 1 395 ? -5.141 16.686 2.441 1.00 85.56 395 PRO A C 1
ATOM 2999 O O . PRO A 1 395 ? -6.056 16.241 3.132 1.00 85.56 395 PRO A O 1
ATOM 3002 N N . GLY A 1 396 ? -4.932 16.280 1.182 1.00 81.94 396 GLY A N 1
ATOM 3003 C CA . GLY A 1 396 ? -5.659 15.216 0.493 1.00 81.94 396 GLY A CA 1
ATOM 3004 C C . GLY A 1 396 ? -4.999 13.838 0.577 1.00 81.94 396 GLY A C 1
ATOM 3005 O O . GLY A 1 396 ? -5.518 12.898 -0.032 1.00 81.94 396 GLY A O 1
ATOM 3006 N N . ALA A 1 397 ? -3.898 13.688 1.327 1.00 74.44 397 ALA A N 1
ATOM 3007 C CA . ALA A 1 397 ? -3.174 12.424 1.450 1.00 74.44 397 ALA A CA 1
ATOM 3008 C C . ALA A 1 397 ? -4.112 11.309 1.927 1.00 74.44 397 ALA A C 1
ATOM 3010 O O . ALA A 1 397 ? -4.124 10.192 1.409 1.00 74.44 397 ALA A O 1
ATOM 3011 N N . ILE A 1 398 ? -4.958 11.629 2.899 1.00 81.88 398 ILE A N 1
ATOM 3012 C CA . ILE A 1 398 ? -5.908 10.680 3.460 1.00 81.88 398 ILE A CA 1
ATOM 3013 C C . ILE A 1 398 ? -7.193 10.777 2.651 1.00 81.88 398 ILE A C 1
ATOM 3015 O O . ILE A 1 398 ? -8.005 11.684 2.836 1.00 81.88 398 ILE A O 1
ATOM 3019 N N . HIS A 1 399 ? -7.384 9.830 1.732 1.00 84.88 399 HIS A N 1
ATOM 3020 C CA . HIS A 1 399 ? -8.636 9.748 0.994 1.00 84.88 399 HIS A CA 1
ATOM 3021 C C . HIS A 1 399 ? -9.811 9.544 1.962 1.00 84.88 399 HIS A C 1
ATOM 3023 O O . HIS A 1 399 ? -9.666 8.898 3.001 1.00 84.88 399 HIS A O 1
ATOM 3029 N N . ARG A 1 400 ? -10.998 10.054 1.608 1.00 86.06 400 ARG A N 1
ATOM 3030 C CA . ARG A 1 400 ? -12.191 10.008 2.478 1.00 86.06 400 ARG A CA 1
ATOM 3031 C C . ARG A 1 400 ? -12.525 8.600 2.972 1.00 86.06 400 ARG A C 1
ATOM 3033 O O . ARG A 1 400 ? -13.006 8.446 4.086 1.00 86.06 400 ARG A O 1
ATOM 3040 N N . GLU A 1 401 ? -12.287 7.584 2.149 1.00 85.12 401 GLU A N 1
ATOM 3041 C CA . GLU A 1 401 ? -12.512 6.188 2.526 1.00 85.12 401 GLU A CA 1
ATOM 3042 C C . GLU A 1 401 ? -11.536 5.709 3.607 1.00 85.12 401 GLU A C 1
ATOM 3044 O O . GLU A 1 401 ? -11.973 5.184 4.629 1.00 85.12 401 GLU A O 1
ATOM 3049 N N . LEU A 1 402 ? -10.235 5.971 3.435 1.00 89.00 402 LEU A N 1
ATOM 3050 C CA . LEU A 1 402 ? -9.229 5.673 4.454 1.00 89.00 402 LEU A CA 1
ATOM 3051 C C . LEU A 1 402 ? -9.538 6.419 5.753 1.00 89.00 402 LEU A C 1
ATOM 3053 O O . LEU A 1 402 ? -9.477 5.827 6.824 1.00 89.00 402 LEU A O 1
ATOM 3057 N N . GLN A 1 403 ? -9.929 7.692 5.665 1.00 91.62 403 GLN A N 1
ATOM 3058 C CA . GLN A 1 403 ? -10.316 8.473 6.835 1.00 91.62 403 GLN A CA 1
ATOM 3059 C C . GLN A 1 403 ? -11.486 7.828 7.592 1.00 91.62 403 GLN A C 1
ATOM 3061 O O . GLN A 1 403 ? -11.407 7.685 8.807 1.00 91.62 403 GLN A O 1
ATOM 3066 N N . ARG A 1 404 ? -12.535 7.383 6.888 1.00 93.25 404 ARG A N 1
ATOM 3067 C CA . ARG A 1 404 ? -13.666 6.676 7.512 1.00 93.25 404 ARG A CA 1
ATOM 3068 C C . ARG A 1 404 ? -13.235 5.368 8.170 1.00 93.25 404 ARG A C 1
ATOM 3070 O O . ARG A 1 404 ? -13.677 5.081 9.275 1.00 93.25 404 ARG A O 1
ATOM 3077 N N . SER A 1 405 ? -12.370 4.596 7.511 1.00 93.75 405 SER A N 1
ATOM 3078 C CA . SER A 1 405 ? -11.816 3.356 8.072 1.00 93.75 405 SER A CA 1
ATOM 3079 C C . SER A 1 405 ? -11.016 3.631 9.350 1.00 93.75 405 SER A C 1
ATOM 3081 O O . SER A 1 405 ? -11.160 2.920 10.340 1.00 93.75 405 SER A O 1
ATOM 3083 N N . ILE A 1 406 ? -10.206 4.691 9.347 1.00 93.94 406 ILE A N 1
ATOM 3084 C CA . ILE A 1 406 ? -9.420 5.158 10.495 1.00 93.94 406 ILE A CA 1
ATOM 3085 C C . ILE A 1 406 ? -10.328 5.587 11.654 1.00 93.94 406 ILE A C 1
ATOM 3087 O O . ILE A 1 406 ? -10.109 5.173 12.790 1.00 93.94 406 ILE A O 1
ATOM 3091 N N . GLU A 1 407 ? -11.351 6.395 11.376 1.00 95.00 407 GLU A N 1
ATOM 3092 C CA . GLU A 1 407 ? -12.313 6.876 12.375 1.00 95.00 407 GLU A CA 1
ATOM 3093 C C . GLU A 1 407 ? -13.116 5.722 12.985 1.00 95.00 407 GLU A C 1
ATOM 3095 O O . GLU A 1 407 ? -13.268 5.662 14.206 1.00 95.00 407 GLU A O 1
ATOM 3100 N N . LEU A 1 408 ? -13.564 4.772 12.156 1.00 96.19 408 LEU A N 1
ATOM 3101 C CA . LEU A 1 408 ? -14.238 3.561 12.615 1.00 96.19 408 LEU A CA 1
ATOM 3102 C C . LEU A 1 408 ? -13.317 2.737 13.518 1.00 96.19 408 LEU A C 1
ATOM 3104 O O . LEU A 1 408 ? -13.687 2.446 14.650 1.00 96.19 408 LEU A O 1
ATOM 3108 N N . ALA A 1 409 ? -12.106 2.416 13.059 1.00 95.88 409 ALA A N 1
ATOM 3109 C CA . ALA A 1 409 ? -11.158 1.623 13.837 1.00 95.88 409 ALA A CA 1
ATOM 3110 C C . ALA A 1 409 ? -10.829 2.280 15.183 1.00 95.88 409 ALA A C 1
ATOM 3112 O O . ALA A 1 409 ? -10.788 1.606 16.208 1.00 95.88 409 ALA A O 1
ATOM 3113 N N . LYS A 1 410 ? -10.646 3.606 15.199 1.00 95.19 410 LYS A N 1
ATOM 3114 C CA . LYS A 1 410 ? -10.418 4.366 16.430 1.00 95.19 410 LYS A CA 1
ATOM 3115 C C . LYS A 1 410 ? -11.607 4.253 17.388 1.00 95.19 410 LYS A C 1
ATOM 3117 O O . LYS A 1 410 ? -11.404 3.972 18.564 1.00 95.19 410 LYS A O 1
ATOM 3122 N N . SER A 1 411 ? -12.832 4.416 16.885 1.00 96.94 411 SER A N 1
ATOM 3123 C CA . SER A 1 411 ? -14.045 4.252 17.693 1.00 96.94 411 SER A CA 1
ATOM 3124 C C . SER A 1 411 ? -14.178 2.841 18.272 1.00 96.94 411 SER A C 1
ATOM 3126 O O . SER A 1 411 ? -14.674 2.697 19.387 1.00 96.94 411 SER A O 1
ATOM 3128 N N . LEU A 1 412 ? -13.767 1.809 17.530 1.00 96.31 412 LEU A N 1
ATOM 3129 C CA . LEU A 1 412 ? -13.779 0.422 18.002 1.00 96.31 412 LEU A CA 1
ATOM 3130 C C . LEU A 1 412 ? -12.722 0.196 19.090 1.00 96.31 412 LEU A C 1
ATOM 3132 O O . LEU A 1 412 ? -13.051 -0.313 20.160 1.00 96.31 412 LEU A O 1
ATOM 3136 N N . ALA A 1 413 ? -11.502 0.695 18.876 1.00 95.19 413 ALA A N 1
ATOM 3137 C CA . ALA A 1 413 ? -10.419 0.636 19.854 1.00 95.19 413 ALA A CA 1
ATOM 3138 C C . ALA A 1 413 ? -10.786 1.331 21.180 1.00 95.19 413 ALA A C 1
ATOM 3140 O O . ALA A 1 413 ? -10.568 0.775 22.253 1.00 95.19 413 ALA A O 1
ATOM 3141 N N . GLU A 1 414 ? -11.390 2.524 21.119 1.00 96.00 414 GLU A N 1
ATOM 3142 C CA . GLU A 1 414 ? -11.868 3.270 22.296 1.00 96.00 414 GLU A CA 1
ATOM 3143 C C . GLU A 1 414 ? -12.984 2.529 23.049 1.00 96.00 414 GLU A C 1
ATOM 3145 O O . GLU A 1 414 ? -13.099 2.650 24.269 1.00 96.00 414 GLU A O 1
ATOM 3150 N N . ALA A 1 415 ? -13.781 1.729 22.337 1.00 96.75 415 ALA A N 1
ATOM 3151 C CA . ALA A 1 415 ? -14.800 0.865 22.922 1.00 96.75 415 ALA A CA 1
ATOM 3152 C C . ALA A 1 415 ? -14.241 -0.471 23.457 1.00 96.75 415 ALA A C 1
ATOM 3154 O O . ALA A 1 415 ? -15.005 -1.247 24.033 1.00 96.75 415 ALA A O 1
ATOM 3155 N N . GLY A 1 416 ? -12.945 -0.752 23.272 1.00 95.56 416 GLY A N 1
ATOM 3156 C CA . GLY A 1 416 ? -12.325 -2.032 23.625 1.00 95.56 416 GLY A CA 1
ATOM 3157 C C . GLY A 1 416 ? -12.818 -3.204 22.770 1.00 95.56 416 GLY A C 1
ATOM 3158 O O . GLY A 1 416 ? -12.904 -4.321 23.281 1.00 95.56 416 GLY A O 1
ATOM 3159 N N . ARG A 1 417 ? -13.194 -2.932 21.514 1.00 92.31 417 ARG A N 1
ATOM 3160 C CA . ARG A 1 417 ? -13.745 -3.893 20.549 1.00 92.31 417 ARG A CA 1
ATOM 3161 C C . ARG A 1 417 ? -12.771 -4.223 19.432 1.00 92.31 417 ARG A C 1
ATOM 3163 O O . ARG A 1 417 ? -11.984 -3.337 19.040 1.00 92.31 417 ARG A O 1
#

Radius of gyration: 26.3 Å; chains: 1; bounding box: 70×77×67 Å

Organism: NCBI:txid490093

Sequence (417 aa):
MKLTPEDPRLSAYLLGELSAEEAAEVDRAVAADPAVRVSLNELQKTMNFLSGVLGGPTEEKLLPAQRQAVLRAGRDADDAGKVVEFVSAKKSIRPWLTGMAAAAAIAFAAVLLNQMGGERGGATNEWADEIALLPMPGPGGAEGLTNPAKGTAVEFEMQRQVEQRGSAFLGEVARKLEQVRLPEVDRLPAPTNLSDFSEAASVRLPVLVGKSSPVWVNRWMQEHGELPPKRLVRVEEFINSVSLRTTDEFAGLGYGWAVMDCPWNADSRLVAVQVSAGNASVKDLELTSVSTQPRRVLGSFSRRSDESLPTVLPAGTRTLVMMEVRANAASLGELQIRHGGSDRVLSFPFPDEEMAVSAEMARAVTMAGYALWLRGEIESEEWLRTIDRARVVDPGAIHRELQRSIELAKSLAEAGR

pLDDT: mean 79.82, std 20.01, range [28.5, 97.94]

Foldseek 3Di:
DDDDLPRVVLLCLVVVNDDPVSVVVLVVNCVVDVSNVVSSVVSVVVVVVCCVVVVDPPPPVPDPVRVVVVVVVVVVCVVVVDPDDPPPPPDDPDDCPVPVVVVVVVVVVVVVVVVVPDDDPDDDPVVLLPLLQDDPDDDDDDDDDDDPPDDDPSVVVVVVCCVVVFPNVVVVSVVSLLVDDQHDLVSFDDKDAPPDFDQDQKDWDAFDDAQNLVVNQLVCCVVVVAQDDLSSQWLQNLLQVFDDDFDDDDPQKGKDKFKAQQLQDNQKIKIKIKIAHAQAKFAQKIKMWGDSWGKDKQGRPGPDPPRDRGRIDTHGDMGMIMMITGDDDQFSTWMWIDGPNDIDIDTHGDDDPPPQGALRNLLSSLSSLVSCVSNVNGDPVSSVSSVVVSCVSPVCSQPPSNVVSVVSNVVNVVVVD

Secondary structure (DSSP, 8-state):
----TT-THHHHHHTT-S-HHHHHHHHHHHHH-HHHHHHHHHHHHHHHHHHHHH--S------HHHHHHHHHHHHHHHHTT-------------STHHHHHHHHHHHHHHHHHHHS--------THHHHHHHT--SS----------TT---HHHHHHHHHHHHHHHHHHHHHHHHHHHPPPP-GGGSPPPPPTT--B--SEEEE-S-----HHHHHHHHHHHHSSPPPGGG--HHHHHHTS-PPP-EEETTEEEEEEEEE-TT-TTEEEEEEEEEE-SS-B-S-EEEEE-SS-EEESSTTTT-TTS-----B-TT-EEEEEEEEE--SSEEEEEEEEETTEEEEEEEEPPPTT-PPPHHHHHHHHHHHHHHHHTTSS-HHHHHHHHHHHHHH-TTSS-HHHHHHHHHHHHHHHTT-